Protein AF-A0A1K2HJ77-F1 (afdb_monomer_lite)

Structure (mmCIF, N/CA/C/O backbone):
data_AF-A0A1K2HJ77-F1
#
_entry.id   AF-A0A1K2HJ77-F1
#
loop_
_atom_site.group_PDB
_atom_site.id
_atom_site.type_symbol
_atom_site.label_atom_id
_atom_site.label_alt_id
_atom_site.label_comp_id
_atom_site.label_asym_id
_atom_site.label_entity_id
_atom_site.label_seq_id
_atom_site.pdbx_PDB_ins_code
_atom_site.Cartn_x
_atom_site.Cartn_y
_atom_site.Cartn_z
_atom_site.occupancy
_atom_site.B_iso_or_equiv
_atom_site.auth_seq_id
_atom_site.auth_comp_id
_atom_site.auth_asym_id
_atom_site.auth_atom_id
_atom_site.pdbx_PDB_model_num
ATOM 1 N N . MET A 1 1 ? -20.704 20.244 -18.007 1.00 34.12 1 MET A N 1
ATOM 2 C CA . MET A 1 1 ? -19.837 21.193 -17.272 1.00 34.12 1 MET A CA 1
ATOM 3 C C . MET A 1 1 ? -18.926 20.412 -16.344 1.00 34.12 1 MET A C 1
ATOM 5 O O . MET A 1 1 ? -19.419 19.639 -15.534 1.00 34.12 1 MET A O 1
ATOM 9 N N . THR A 1 2 ? -17.616 20.573 -16.495 1.00 34.28 2 THR A N 1
ATOM 10 C CA . THR A 1 2 ? -16.581 19.923 -15.682 1.00 34.28 2 THR A CA 1
ATOM 11 C C . THR A 1 2 ? -16.457 20.594 -14.311 1.00 34.28 2 THR A C 1
ATOM 13 O O . THR A 1 2 ? -16.221 21.797 -14.233 1.00 34.28 2 THR A O 1
ATOM 16 N N . LYS A 1 3 ? -16.567 19.828 -13.218 1.00 30.25 3 LYS A N 1
ATOM 17 C CA . LYS A 1 3 ? -16.119 20.276 -11.888 1.00 30.25 3 LYS A CA 1
ATOM 18 C C . LYS A 1 3 ? -14.754 19.664 -11.590 1.00 30.25 3 LYS A C 1
ATOM 20 O O . LYS A 1 3 ? -14.591 18.449 -11.641 1.00 30.25 3 LYS A O 1
ATOM 25 N N . LYS A 1 4 ? -13.775 20.529 -11.316 1.00 31.34 4 LYS A N 1
ATOM 26 C CA . LYS A 1 4 ? -12.416 20.150 -10.913 1.00 31.34 4 LYS A CA 1
ATOM 27 C C . LYS A 1 4 ? -12.478 19.439 -9.559 1.00 31.34 4 LYS A C 1
ATOM 29 O O . LYS A 1 4 ? -13.026 20.001 -8.614 1.00 31.34 4 LYS A O 1
ATOM 34 N N . PHE A 1 5 ? -11.895 18.248 -9.462 1.00 28.58 5 PHE A N 1
ATOM 35 C CA . PHE A 1 5 ? -11.602 17.620 -8.175 1.00 28.58 5 PHE A CA 1
ATOM 36 C C . PHE A 1 5 ? -10.236 18.104 -7.693 1.00 28.58 5 PHE A C 1
ATOM 38 O O . PHE A 1 5 ? -9.238 17.968 -8.395 1.00 28.58 5 PHE A O 1
ATOM 45 N N . GLN A 1 6 ? -10.212 18.685 -6.499 1.00 33.53 6 GLN A N 1
ATOM 46 C CA . GLN A 1 6 ? -9.013 19.196 -5.852 1.00 33.53 6 GLN A CA 1
ATOM 47 C C . GLN A 1 6 ? -9.116 18.793 -4.381 1.00 33.53 6 GLN A C 1
ATOM 49 O O . GLN A 1 6 ? -9.810 19.448 -3.610 1.00 33.53 6 GLN A O 1
ATOM 54 N N . TYR A 1 7 ? -8.488 17.672 -4.020 1.00 31.83 7 TYR A N 1
ATOM 55 C CA . TYR A 1 7 ? -8.449 17.181 -2.643 1.00 31.83 7 TYR A CA 1
ATOM 56 C C . TYR A 1 7 ? -7.024 17.219 -2.106 1.00 31.83 7 TYR A C 1
ATOM 58 O O . TYR A 1 7 ? -6.063 16.880 -2.796 1.00 31.83 7 TYR A O 1
ATOM 66 N N . LEU A 1 8 ? -6.920 17.732 -0.884 1.00 31.42 8 LEU A N 1
ATOM 67 C CA . LEU A 1 8 ? -5.688 18.192 -0.268 1.00 31.42 8 LEU A CA 1
ATOM 68 C C . LEU A 1 8 ? -5.057 17.066 0.558 1.00 31.42 8 LEU A C 1
ATOM 70 O O . LEU A 1 8 ? -5.737 16.415 1.351 1.00 31.42 8 LEU A O 1
ATOM 74 N N . LEU A 1 9 ? -3.753 16.865 0.390 1.00 30.42 9 LEU A N 1
ATOM 75 C CA . LEU A 1 9 ? -2.965 15.934 1.191 1.00 30.42 9 LEU A CA 1
ATOM 76 C C . LEU A 1 9 ? -2.760 16.538 2.593 1.00 30.42 9 LEU A C 1
ATOM 78 O O . LEU A 1 9 ? -2.134 17.590 2.707 1.00 30.42 9 LEU A O 1
ATOM 82 N N . PHE A 1 10 ? -3.258 15.896 3.654 1.00 31.27 10 PHE A N 1
ATOM 83 C CA . PHE A 1 10 ? -2.965 16.307 5.033 1.00 31.27 10 PHE A CA 1
ATOM 84 C C . PHE A 1 10 ? -1.898 15.403 5.650 1.00 31.27 10 PHE A C 1
ATOM 86 O O . PHE A 1 10 ? -2.170 14.272 6.043 1.00 31.27 10 PHE A O 1
ATOM 93 N N . ALA A 1 11 ? -0.678 15.930 5.756 1.00 29.75 11 ALA A N 1
ATOM 94 C CA . ALA A 1 11 ? 0.359 15.368 6.609 1.00 29.75 11 ALA A CA 1
ATOM 95 C C . ALA A 1 11 ? 0.205 15.933 8.030 1.00 29.75 11 ALA A C 1
ATOM 97 O O . ALA A 1 11 ? 0.176 17.150 8.218 1.00 29.75 11 ALA A O 1
ATOM 98 N N . VAL A 1 12 ? 0.135 15.056 9.033 1.00 28.86 12 VAL A N 1
ATOM 99 C CA . VAL A 1 12 ? 0.226 15.450 10.444 1.00 28.86 12 VAL A CA 1
ATOM 100 C C . VAL A 1 12 ? 1.697 15.716 10.758 1.00 28.86 12 VAL A C 1
ATOM 102 O O . VAL A 1 12 ? 2.476 14.779 10.925 1.00 28.86 12 VAL A O 1
ATOM 105 N N . LEU A 1 13 ? 2.092 16.990 10.804 1.00 28.75 13 LEU A N 1
ATOM 106 C CA . LEU A 1 13 ? 3.458 17.389 11.143 1.00 28.75 13 LEU A CA 1
ATOM 107 C C . LEU A 1 13 ? 3.544 17.784 12.624 1.00 28.75 13 LEU A C 1
ATOM 109 O O . LEU A 1 13 ? 2.881 18.721 13.069 1.00 28.75 13 LEU A O 1
ATOM 113 N N . LEU A 1 14 ? 4.373 17.064 13.383 1.00 31.03 14 LEU A N 1
ATOM 114 C CA . LEU A 1 14 ? 4.694 17.390 14.773 1.00 31.03 14 LEU A CA 1
ATOM 115 C C . LEU A 1 14 ? 5.526 18.676 14.852 1.00 31.03 14 LEU A C 1
ATOM 117 O O . LEU A 1 14 ? 6.470 18.873 14.088 1.00 31.03 14 LEU A O 1
ATOM 121 N N . ALA A 1 15 ? 5.176 19.545 15.798 1.00 29.53 15 ALA A N 1
ATOM 122 C CA . ALA A 1 15 ? 5.823 20.836 15.977 1.00 29.53 15 ALA A CA 1
ATOM 123 C C . ALA A 1 15 ? 7.141 20.723 16.759 1.00 29.53 15 ALA A C 1
ATOM 125 O O . ALA A 1 15 ? 7.149 20.248 17.894 1.00 29.53 15 ALA A O 1
ATOM 126 N N . LEU A 1 16 ? 8.221 21.275 16.201 1.00 31.36 16 LEU A N 1
ATOM 127 C CA . LEU A 1 16 ? 9.385 21.746 16.953 1.00 31.36 16 LEU A CA 1
ATOM 128 C C . LEU A 1 16 ? 9.837 23.093 16.378 1.00 31.36 16 LEU A C 1
ATOM 130 O O . LEU A 1 16 ? 10.184 23.199 15.205 1.00 31.36 16 LEU A O 1
ATOM 134 N N . CYS A 1 17 ? 9.818 24.122 17.222 1.00 27.80 17 CYS A N 1
ATOM 135 C CA . CYS A 1 17 ? 10.422 25.428 16.954 1.00 27.80 17 CYS A CA 1
ATOM 136 C C . CYS A 1 17 ? 11.881 25.394 17.459 1.00 27.80 17 CYS A C 1
ATOM 138 O O . CYS A 1 17 ? 12.154 24.672 18.423 1.00 27.80 17 CYS A O 1
ATOM 140 N N . PRO A 1 18 ? 12.813 26.175 16.879 1.00 37.62 18 PRO A N 1
ATOM 141 C CA . PRO A 1 18 ? 12.978 27.511 17.451 1.00 37.62 18 PRO A CA 1
ATOM 142 C C . PRO A 1 18 ? 13.308 28.654 16.470 1.00 37.62 18 PRO A C 1
ATOM 144 O O . PRO A 1 18 ? 14.010 28.505 15.476 1.00 37.62 18 PRO A O 1
ATOM 147 N N . VAL A 1 19 ? 12.832 29.831 16.879 1.00 28.73 19 VAL A N 1
ATOM 148 C CA . VAL A 1 19 ? 13.319 31.204 16.643 1.00 28.73 19 VAL A CA 1
ATOM 149 C C . VAL A 1 19 ? 14.710 31.354 15.997 1.00 28.73 19 VAL A C 1
ATOM 151 O O . VAL A 1 19 ? 15.708 31.042 16.641 1.00 28.73 19 VAL A O 1
ATOM 154 N N . ILE A 1 20 ? 14.777 32.044 14.846 1.00 31.25 20 ILE A N 1
ATOM 155 C CA . ILE A 1 20 ? 15.841 33.019 14.515 1.00 31.25 20 ILE A CA 1
ATOM 156 C C . ILE A 1 20 ? 15.207 34.257 13.848 1.00 31.25 20 ILE A C 1
ATOM 158 O O . ILE A 1 20 ? 14.261 34.149 13.072 1.00 31.25 20 ILE A O 1
ATOM 162 N N . VAL A 1 21 ? 15.732 35.435 14.191 1.00 30.75 21 VAL A N 1
ATOM 163 C CA . VAL A 1 21 ? 15.334 36.771 13.710 1.00 30.75 21 VAL A CA 1
ATOM 164 C C . VAL A 1 21 ? 15.909 37.065 12.320 1.00 30.75 21 VAL A C 1
ATOM 166 O O . VAL A 1 21 ? 17.105 36.870 12.114 1.00 30.75 21 VAL A O 1
ATOM 169 N N . GLN A 1 22 ? 15.116 37.658 11.421 1.00 29.92 22 GLN A N 1
ATOM 170 C CA . GLN A 1 22 ? 15.621 38.484 10.315 1.00 29.92 22 GLN A CA 1
ATOM 171 C C . GLN A 1 22 ? 14.740 39.722 10.122 1.00 29.92 22 GLN A C 1
ATOM 173 O O . GLN A 1 22 ? 13.521 39.651 10.276 1.00 29.92 22 GLN A O 1
ATOM 178 N N . GLY A 1 23 ? 15.379 40.854 9.828 1.00 30.45 23 GLY A N 1
ATOM 179 C CA . GLY A 1 23 ? 14.716 42.126 9.561 1.00 30.45 23 GLY A CA 1
ATOM 180 C C . GLY A 1 23 ? 14.647 42.472 8.072 1.00 30.45 23 GLY A C 1
ATOM 181 O O . GLY A 1 23 ? 15.279 41.837 7.232 1.00 30.45 23 GLY A O 1
ATOM 182 N N . GLU A 1 24 ? 13.862 43.514 7.812 1.00 30.11 24 GLU A N 1
ATOM 183 C CA . GLU A 1 24 ? 13.999 44.552 6.774 1.00 30.11 24 GLU A CA 1
ATOM 184 C C . GLU A 1 24 ? 15.408 44.679 6.126 1.00 30.11 24 GLU A C 1
ATOM 186 O O . GLU A 1 24 ? 16.414 44.465 6.795 1.00 30.11 24 GLU A O 1
ATOM 191 N N . THR A 1 25 ? 15.593 45.084 4.857 1.00 28.88 25 THR A N 1
ATOM 192 C CA . THR A 1 25 ? 14.753 45.925 3.967 1.00 28.88 25 THR A CA 1
ATOM 193 C C . THR A 1 25 ? 15.230 45.860 2.490 1.00 28.88 25 THR A C 1
ATOM 195 O O . THR A 1 25 ? 16.370 45.482 2.240 1.00 28.88 25 THR A O 1
ATOM 198 N N . THR A 1 26 ? 14.433 46.406 1.543 1.00 27.03 26 THR A N 1
ATOM 199 C CA . THR A 1 26 ? 14.840 46.949 0.199 1.00 27.03 26 THR A CA 1
ATOM 200 C C . THR A 1 26 ? 15.385 45.960 -0.870 1.00 27.03 26 THR A C 1
ATOM 202 O O . THR A 1 26 ? 15.927 44.922 -0.528 1.00 27.03 26 THR A O 1
ATOM 205 N N . THR A 1 27 ? 15.261 46.146 -2.201 1.00 30.03 27 THR A N 1
ATOM 206 C CA . THR A 1 27 ? 14.804 47.278 -3.059 1.00 30.03 27 THR A CA 1
ATOM 207 C C . THR A 1 27 ? 14.281 46.771 -4.429 1.00 30.03 27 THR A C 1
ATOM 209 O O . THR A 1 27 ? 14.744 45.745 -4.918 1.00 30.03 27 THR A O 1
ATOM 212 N N . SER A 1 28 ? 13.381 47.520 -5.084 1.00 30.28 28 SER A N 1
ATOM 213 C CA . SER A 1 28 ? 13.084 47.472 -6.548 1.00 30.28 28 SER A CA 1
ATOM 214 C C . SER A 1 28 ? 13.954 48.531 -7.294 1.00 30.28 28 SER A C 1
ATOM 216 O O . SER A 1 28 ? 14.819 49.086 -6.611 1.00 30.28 28 SER A O 1
ATOM 218 N N . PRO A 1 29 ? 13.771 48.924 -8.591 1.00 50.94 29 PRO A N 1
ATOM 219 C CA . PRO A 1 29 ? 12.847 48.481 -9.665 1.00 50.94 29 PRO A CA 1
ATOM 220 C C . PRO A 1 29 ? 13.477 48.372 -11.090 1.00 50.94 29 PRO A C 1
ATOM 222 O O . PRO A 1 29 ? 14.673 48.592 -11.252 1.00 50.94 29 PRO A O 1
ATOM 225 N N . SER A 1 30 ? 12.664 48.057 -12.119 1.00 30.98 30 SER A N 1
ATOM 226 C CA . SER A 1 30 ? 12.533 48.733 -13.454 1.00 30.98 30 SER A CA 1
ATOM 227 C C . SER A 1 30 ? 11.888 47.780 -14.498 1.00 30.98 30 SER A C 1
ATOM 229 O O . SER A 1 30 ? 12.302 46.633 -14.623 1.00 30.98 30 SER A O 1
ATOM 231 N N . GLU A 1 31 ? 10.658 48.077 -14.950 1.00 34.75 31 GLU A N 1
ATOM 232 C CA . GLU A 1 31 ? 10.269 48.693 -16.254 1.00 34.75 31 GLU A CA 1
ATOM 233 C C . GLU A 1 31 ? 10.307 47.705 -17.447 1.00 34.75 31 GLU A C 1
ATOM 235 O O . GLU A 1 31 ? 11.344 47.161 -17.800 1.00 34.75 31 GLU A O 1
ATOM 240 N N . GLU A 1 32 ? 9.154 47.220 -17.928 1.00 30.69 32 GLU A N 1
ATOM 241 C 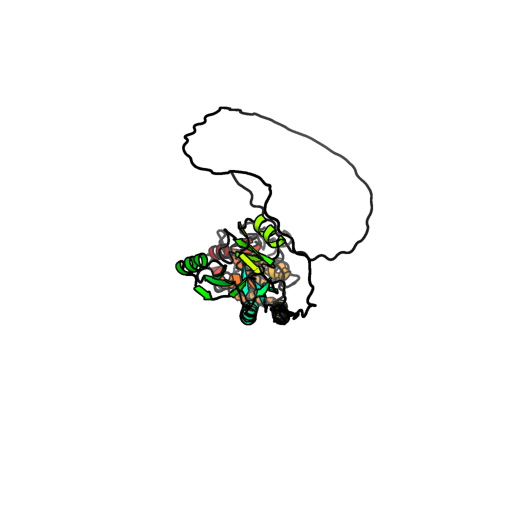CA . GLU A 1 32 ? 8.216 47.843 -18.898 1.00 30.69 32 GLU A CA 1
ATOM 242 C C . GLU A 1 32 ? 8.656 47.768 -20.375 1.00 30.69 32 GLU A C 1
ATOM 244 O O . GLU A 1 32 ? 9.557 48.485 -20.784 1.00 30.69 32 GLU A O 1
ATOM 249 N N . VAL A 1 33 ? 7.908 47.005 -21.196 1.00 31.78 33 VAL A N 1
ATOM 250 C CA . VAL A 1 33 ? 7.322 47.486 -22.471 1.00 31.78 33 VAL A CA 1
ATOM 251 C C . VAL A 1 33 ? 5.992 46.749 -22.709 1.00 31.78 33 VAL A C 1
ATOM 253 O O . VAL A 1 33 ? 5.868 45.558 -22.421 1.00 31.78 33 VAL A O 1
ATOM 256 N N . SER A 1 34 ? 4.995 47.452 -23.243 1.00 29.83 34 SER A N 1
ATOM 257 C CA . SER A 1 34 ? 3.658 46.940 -23.566 1.00 29.83 34 SER A CA 1
ATOM 258 C C . SER A 1 34 ? 3.459 46.674 -25.066 1.00 29.83 34 SER A C 1
ATOM 260 O O . SER A 1 34 ? 4.160 47.218 -25.916 1.00 29.83 34 SER A O 1
ATOM 262 N N . SER A 1 35 ? 2.447 45.880 -25.420 1.00 30.39 35 SER A N 1
ATOM 263 C CA . SER A 1 35 ? 1.503 46.226 -26.500 1.00 30.39 35 SER A CA 1
ATOM 264 C C . SER A 1 35 ? 0.304 45.273 -26.503 1.00 30.39 35 SER A C 1
ATOM 266 O O . SER A 1 35 ? 0.358 44.160 -25.984 1.00 30.39 35 SER A O 1
ATOM 268 N N . SER A 1 36 ? -0.821 45.769 -27.009 1.00 30.27 36 SER A N 1
ATOM 269 C CA . SER A 1 36 ? -2.154 45.201 -26.829 1.00 30.27 36 SER A CA 1
ATOM 270 C C . SER A 1 36 ? -2.753 44.684 -28.137 1.00 30.27 36 SER A C 1
ATOM 272 O O . SER A 1 36 ? -2.378 45.101 -29.229 1.00 30.27 36 SER A O 1
ATOM 274 N N . SER A 1 37 ? -3.785 43.850 -28.027 1.00 31.75 37 SER A N 1
ATOM 275 C CA . SER A 1 37 ? -4.984 44.011 -28.858 1.00 31.75 37 SER A CA 1
ATOM 276 C C . SER A 1 37 ? -6.199 43.417 -28.144 1.00 31.75 37 SER A C 1
ATOM 278 O O . SER A 1 37 ? -6.079 42.516 -27.316 1.00 31.75 37 SER A O 1
ATOM 280 N N . SER A 1 38 ? -7.361 44.008 -28.405 1.00 29.50 38 SER A N 1
ATOM 281 C CA . SER A 1 38 ? -8.634 43.750 -27.734 1.00 29.50 38 SER A CA 1
ATOM 282 C C . SER A 1 38 ? -9.708 43.502 -28.784 1.00 29.50 38 SER A C 1
ATOM 284 O O . SER A 1 38 ? -9.699 44.170 -29.819 1.00 29.50 38 SER A O 1
ATOM 286 N N . SER A 1 39 ? -10.677 42.645 -28.464 1.00 29.86 39 SER A N 1
ATOM 287 C CA . SER A 1 39 ? -12.052 42.846 -28.922 1.00 29.86 39 SER A CA 1
ATOM 288 C C . SER A 1 39 ? -13.065 42.170 -27.990 1.00 29.86 39 SER A C 1
ATOM 290 O O . SER A 1 39 ? -13.071 40.955 -27.802 1.00 29.86 39 SER A O 1
ATOM 292 N N . THR A 1 40 ? -13.946 42.999 -27.426 1.00 27.17 40 THR A N 1
ATOM 293 C CA . THR A 1 40 ? -15.317 42.678 -26.977 1.00 27.17 40 THR A CA 1
ATOM 294 C C . THR A 1 40 ? -16.107 42.050 -28.153 1.00 27.17 40 THR A C 1
ATOM 296 O O . THR A 1 40 ? -15.681 42.176 -29.296 1.00 27.17 40 THR A O 1
ATOM 299 N N . GLU A 1 41 ? -17.220 41.320 -28.035 1.00 30.38 41 GLU A N 1
ATOM 300 C CA . GLU A 1 41 ? -18.542 41.593 -27.425 1.00 30.38 41 GLU A CA 1
ATOM 301 C C . GLU A 1 41 ? -19.426 40.312 -27.664 1.00 30.38 41 GLU A C 1
ATOM 303 O O . GLU A 1 41 ? -18.897 39.332 -28.186 1.00 30.38 41 GLU A O 1
ATOM 308 N N . THR A 1 42 ? -20.715 40.122 -27.329 1.00 25.19 42 THR A N 1
ATOM 309 C CA . THR A 1 42 ? -21.815 40.941 -26.763 1.00 25.19 42 THR A CA 1
ATOM 310 C C . THR A 1 42 ? -22.634 40.109 -25.749 1.00 25.19 42 THR A C 1
ATOM 312 O O . THR A 1 42 ? -22.512 38.888 -25.661 1.00 25.19 42 THR A O 1
ATOM 315 N N . THR A 1 43 ? -23.492 40.769 -24.972 1.00 26.80 43 THR A N 1
ATOM 316 C CA . THR A 1 43 ? -24.528 40.197 -24.094 1.00 26.80 43 THR A CA 1
ATOM 317 C C . THR A 1 43 ? -25.758 39.654 -24.842 1.00 26.80 43 THR A C 1
ATOM 319 O O . THR A 1 43 ? -26.119 40.150 -25.904 1.00 26.80 43 THR A O 1
ATOM 322 N N . LEU A 1 44 ? -26.501 38.734 -24.208 1.00 26.67 44 LEU A N 1
ATOM 323 C CA . LEU A 1 44 ? -27.956 38.614 -24.390 1.00 26.67 44 LEU A CA 1
ATOM 324 C C . LEU A 1 44 ? -28.654 38.400 -23.038 1.00 26.67 44 LEU A C 1
ATOM 326 O O . LEU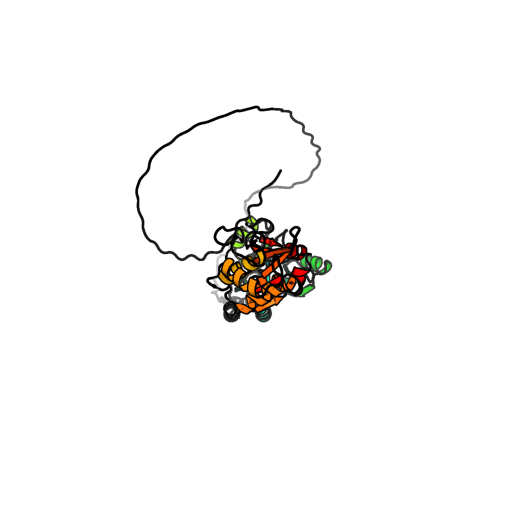 A 1 44 ? -28.224 37.596 -22.213 1.00 26.67 44 LEU A O 1
ATOM 330 N N . VAL A 1 45 ? -29.737 39.149 -22.835 1.00 28.95 45 VAL A N 1
ATOM 331 C CA . VAL A 1 45 ? -30.634 39.117 -21.670 1.00 28.95 45 VAL A CA 1
ATOM 332 C C . VAL A 1 45 ? -31.926 38.412 -22.076 1.00 28.95 45 VAL A C 1
ATOM 334 O O . VAL A 1 45 ? -32.398 38.646 -23.183 1.00 28.95 45 VAL A O 1
ATOM 337 N N . SER A 1 46 ? -32.537 37.647 -21.165 1.00 27.75 46 SER A N 1
ATOM 338 C CA . SER A 1 46 ? -33.980 37.361 -21.190 1.00 27.75 46 SER A CA 1
ATOM 339 C C . SER A 1 46 ? -34.518 37.138 -19.775 1.00 27.75 46 SER A C 1
ATOM 341 O O . SER A 1 46 ? -33.865 36.510 -18.942 1.00 27.75 46 SER A O 1
ATOM 343 N N . SER A 1 47 ? -35.714 37.660 -19.517 1.00 29.44 47 SER A N 1
ATOM 344 C CA . SER A 1 47 ? -36.415 37.677 -18.229 1.00 29.44 47 SER A CA 1
ATOM 345 C C . SER A 1 47 ? -37.863 37.197 -18.389 1.00 29.44 47 SER A C 1
ATOM 347 O O . SER A 1 47 ? -38.486 37.511 -19.396 1.00 29.44 47 SER A O 1
ATOM 349 N N . SER A 1 48 ? -38.391 36.476 -17.388 1.00 27.48 48 SER A N 1
ATOM 350 C CA . SER A 1 48 ? -39.829 36.195 -17.120 1.00 27.48 48 SER A CA 1
ATOM 351 C C . SER A 1 48 ? -39.901 35.077 -16.057 1.00 27.48 48 SER A C 1
ATOM 353 O O . SER A 1 48 ? -39.397 33.987 -16.298 1.00 27.48 48 SER A O 1
ATOM 355 N N . SER A 1 49 ? -40.232 35.340 -14.789 1.00 27.72 49 SER A N 1
ATOM 356 C CA . SER A 1 49 ? -41.570 35.564 -14.199 1.00 27.72 49 SER A CA 1
ATOM 357 C C . SER A 1 49 ? -42.324 34.283 -13.784 1.00 27.72 49 SER A C 1
ATOM 359 O O . SER A 1 49 ? -42.809 33.549 -14.633 1.00 27.72 49 SER A O 1
ATOM 361 N N . SER A 1 50 ? -42.505 34.135 -12.463 1.00 26.00 50 SER A N 1
ATOM 362 C CA . SER A 1 50 ? -43.785 33.851 -11.778 1.00 26.00 50 SER A CA 1
ATOM 363 C C . SER A 1 50 ? -44.656 32.653 -12.200 1.00 26.00 50 SER A C 1
ATOM 365 O O . SER A 1 50 ? -45.334 32.739 -13.217 1.00 26.00 50 SER A O 1
ATOM 367 N N . SER A 1 51 ? -44.876 31.713 -11.266 1.00 27.97 51 SER A N 1
ATOM 368 C CA . SER A 1 51 ? -46.197 31.568 -10.602 1.00 27.97 51 SER A CA 1
ATOM 369 C C . SER A 1 51 ? -46.195 30.557 -9.443 1.00 27.97 51 SER A C 1
ATOM 371 O O . SER A 1 51 ? -45.539 29.521 -9.502 1.00 27.97 51 SER A O 1
ATOM 373 N N . THR A 1 52 ? -46.968 30.871 -8.404 1.00 29.78 52 THR A N 1
ATOM 374 C CA . THR A 1 52 ? -47.341 30.038 -7.244 1.00 29.78 52 THR A CA 1
ATOM 375 C C . THR A 1 52 ? -48.655 29.289 -7.477 1.00 29.78 52 THR A C 1
ATOM 377 O O . THR A 1 52 ? -49.552 29.923 -8.012 1.00 29.78 52 THR A O 1
ATOM 380 N N . GLU A 1 53 ? -48.790 28.063 -6.956 1.00 30.11 53 GLU A N 1
ATOM 381 C CA . GLU A 1 53 ? -49.951 27.462 -6.236 1.00 30.11 53 GLU A CA 1
ATOM 382 C C . GLU A 1 53 ? -49.325 26.293 -5.432 1.00 30.11 53 GLU A C 1
ATOM 384 O O . GLU A 1 53 ? -48.512 25.554 -5.985 1.00 30.11 53 GLU A O 1
ATOM 389 N N . ASP A 1 54 ? -49.373 26.161 -4.103 1.00 25.72 54 ASP A N 1
ATOM 390 C CA . ASP A 1 54 ? -50.469 26.146 -3.116 1.00 25.72 54 ASP A CA 1
ATOM 391 C C . ASP A 1 54 ? -51.558 25.093 -3.370 1.00 25.72 54 ASP A C 1
ATOM 393 O O . ASP A 1 54 ? -52.424 25.274 -4.216 1.00 25.72 54 ASP A O 1
ATOM 397 N N . LEU A 1 55 ? -51.539 24.032 -2.555 1.00 28.00 55 LEU A N 1
ATOM 398 C CA . LEU A 1 55 ? -52.759 23.476 -1.973 1.00 28.00 55 LEU A CA 1
ATOM 399 C C . LEU A 1 55 ? -52.467 22.904 -0.572 1.00 28.00 55 LEU A C 1
ATOM 401 O O . LEU A 1 55 ? -51.896 21.826 -0.401 1.00 28.00 55 LEU A O 1
ATOM 405 N N . THR A 1 56 ? -52.913 23.660 0.431 1.00 26.70 56 THR A N 1
ATOM 406 C CA . THR A 1 56 ? -53.412 23.210 1.753 1.00 26.70 56 THR A CA 1
ATOM 407 C C . THR A 1 56 ? -54.270 21.913 1.681 1.00 26.70 56 THR A C 1
ATOM 409 O O . THR A 1 56 ? -54.709 21.522 0.606 1.00 26.70 56 THR A O 1
ATOM 412 N N . SER A 1 57 ? -54.624 21.152 2.729 1.00 28.53 57 SER A N 1
ATOM 413 C CA . SER A 1 57 ? -54.712 21.281 4.205 1.00 28.53 57 SER A CA 1
ATOM 414 C C . SER A 1 57 ? -54.772 19.845 4.808 1.00 28.53 57 SER A C 1
ATOM 416 O O . SER A 1 57 ? -54.840 18.886 4.046 1.00 28.53 57 SER A O 1
ATOM 418 N N . GLY A 1 58 ? -54.763 19.552 6.118 1.00 24.91 58 GLY A N 1
ATOM 419 C CA . GLY A 1 58 ? -54.714 20.338 7.363 1.00 24.91 58 GLY A CA 1
ATOM 420 C C . GLY A 1 58 ? -54.067 19.493 8.493 1.00 24.91 58 GLY A C 1
ATOM 421 O O . GLY A 1 58 ? -53.796 18.315 8.291 1.00 24.91 58 GLY A O 1
ATOM 422 N N . SER A 1 59 ? -53.624 20.066 9.623 1.00 29.22 59 SER A N 1
ATOM 423 C CA . SER A 1 59 ? -54.454 20.528 10.765 1.00 29.22 59 SER A CA 1
ATOM 424 C C . SER A 1 59 ? -55.116 19.344 11.501 1.00 29.22 59 SER A C 1
ATOM 426 O O . SER A 1 59 ? -55.731 18.516 10.843 1.00 29.22 59 SER A O 1
ATOM 428 N N . SER A 1 60 ? -55.069 19.162 12.825 1.00 27.98 60 SER A N 1
ATOM 429 C CA . SER A 1 60 ? -54.542 19.914 13.991 1.00 27.98 60 SER A CA 1
ATOM 430 C C . SER A 1 60 ? -54.404 18.886 15.162 1.00 27.98 60 SER A C 1
ATOM 432 O O . SER A 1 60 ? -54.749 17.725 14.980 1.00 27.98 60 SER A O 1
ATOM 434 N N . SER A 1 61 ? -53.847 19.128 16.356 1.00 27.45 61 SER A N 1
ATOM 435 C CA . SER A 1 61 ? -54.064 20.248 17.277 1.00 27.45 61 SER A CA 1
ATOM 436 C C . SER A 1 61 ? -52.950 20.378 18.314 1.00 27.45 61 SER A C 1
ATOM 438 O O . SER A 1 61 ? -52.430 19.394 18.835 1.00 27.45 61 SER A O 1
ATOM 440 N N . SER A 1 62 ? -52.656 21.631 18.644 1.00 28.66 62 SER A N 1
ATOM 441 C CA . SER A 1 62 ? -51.904 22.079 19.810 1.00 28.66 62 SER A CA 1
ATOM 442 C C . SER A 1 62 ? -52.706 21.931 21.110 1.00 28.66 62 SER A C 1
ATOM 444 O O . SER A 1 62 ? -53.927 21.774 21.071 1.00 28.66 62 SER A O 1
ATOM 446 N N . SER A 1 63 ? -52.000 22.055 22.241 1.00 28.39 63 SER A N 1
ATOM 447 C CA . SER A 1 63 ? -52.508 22.585 23.515 1.00 28.39 63 SER A CA 1
ATOM 448 C C . SER A 1 63 ? -51.332 23.128 24.334 1.00 28.39 63 SER A C 1
ATOM 450 O O . SER A 1 63 ? -50.475 22.369 24.774 1.00 28.39 63 SER A O 1
ATOM 452 N N . GLU A 1 64 ? -51.309 24.441 24.544 1.00 28.19 64 GLU A N 1
ATOM 453 C CA . GLU A 1 64 ? -50.426 25.151 25.476 1.00 28.19 64 GLU A CA 1
ATOM 454 C C . GLU A 1 64 ? -51.327 25.922 26.448 1.00 28.19 64 GLU A C 1
ATOM 456 O O . GLU A 1 64 ? -52.311 26.528 26.020 1.00 28.19 64 GLU A O 1
ATOM 461 N N . THR A 1 65 ? -51.054 25.889 27.756 1.00 23.88 65 THR A N 1
ATOM 462 C CA . THR A 1 65 ? -51.773 26.722 28.738 1.00 23.88 65 THR A CA 1
ATOM 463 C C . THR A 1 65 ? -50.902 27.006 29.963 1.00 23.88 65 THR A C 1
ATOM 465 O O . THR A 1 65 ? -50.529 26.105 30.711 1.00 23.88 65 THR A O 1
ATOM 468 N N . THR A 1 66 ? -50.604 28.288 30.155 1.00 23.16 66 THR A N 1
ATOM 469 C CA . THR A 1 66 ? -49.982 28.914 31.337 1.00 23.16 66 THR A CA 1
ATOM 470 C C . THR A 1 66 ? -50.960 28.981 32.521 1.00 23.16 66 THR A C 1
ATOM 472 O O . THR A 1 66 ? -52.158 28.989 32.267 1.00 23.16 66 THR A O 1
ATOM 475 N N . LEU A 1 67 ? -50.464 29.100 33.772 1.00 26.56 67 LEU A N 1
ATOM 476 C CA . LEU A 1 67 ? -51.012 29.869 34.933 1.00 26.56 67 LEU A CA 1
ATOM 477 C C . LEU A 1 67 ? -50.273 29.430 36.234 1.00 26.56 67 LEU A C 1
ATOM 479 O O . LEU A 1 67 ? -50.315 28.260 36.590 1.00 26.56 67 LEU A O 1
ATOM 483 N N . THR A 1 68 ? -49.367 30.245 36.801 1.00 24.55 68 THR A N 1
ATOM 484 C CA . THR A 1 68 ? -49.515 31.193 37.952 1.00 24.55 68 THR A CA 1
ATOM 485 C C . THR A 1 68 ? -49.380 30.614 39.373 1.00 24.55 68 THR A C 1
ATOM 487 O O . THR A 1 68 ? -49.626 29.441 39.620 1.00 24.55 68 THR A O 1
ATOM 490 N N . SER A 1 69 ? -48.963 31.479 40.308 1.00 28.58 69 SER A N 1
ATOM 491 C CA . SER A 1 69 ? -48.496 31.163 41.672 1.00 28.58 69 SER A CA 1
ATOM 492 C C . SER A 1 69 ? -49.369 31.801 42.773 1.00 28.58 69 SER A C 1
ATOM 494 O O . SER A 1 69 ? -50.058 32.774 42.481 1.00 28.58 69 SER A O 1
ATOM 496 N N . GLN A 1 70 ? -49.182 31.351 44.034 1.00 25.75 70 GLN A N 1
ATOM 497 C CA . GLN A 1 70 ? -49.595 31.988 45.319 1.00 25.75 70 GLN A CA 1
ATOM 498 C C . GLN A 1 70 ? -51.114 31.963 45.667 1.00 25.75 70 GLN A C 1
ATOM 500 O O . GLN A 1 70 ? -51.936 32.225 44.805 1.00 25.75 70 GLN A O 1
ATOM 505 N N . ASP A 1 71 ? -51.614 31.705 46.892 1.00 27.45 71 ASP A N 1
ATOM 506 C CA . ASP A 1 71 ? -51.051 31.565 48.253 1.00 27.45 71 ASP A CA 1
ATOM 507 C C . ASP A 1 71 ? -52.161 31.187 49.304 1.00 27.45 71 ASP A C 1
ATOM 509 O O . ASP A 1 71 ? -53.350 31.311 49.024 1.00 27.45 71 ASP A O 1
ATOM 513 N N . SER A 1 72 ? -51.740 30.817 50.529 1.00 28.91 72 SER A N 1
ATOM 514 C CA . SER A 1 72 ? -52.367 31.049 51.860 1.00 28.91 72 SER A CA 1
ATOM 515 C C . SER A 1 72 ? -53.513 30.208 52.496 1.00 28.91 72 SER A C 1
ATOM 517 O O . SER A 1 72 ? -54.695 30.389 52.221 1.00 28.91 72 SER A O 1
ATOM 519 N N . THR A 1 73 ? -53.137 29.562 53.624 1.00 27.36 73 THR A N 1
ATOM 520 C CA . THR A 1 73 ? -53.879 29.386 54.917 1.00 27.36 73 THR A CA 1
ATOM 521 C C . THR A 1 73 ? -55.086 28.416 54.981 1.00 27.36 73 THR A C 1
ATOM 523 O O . THR A 1 73 ? -55.694 28.105 53.971 1.00 27.36 73 THR A O 1
ATOM 526 N N . SER A 1 74 ? -55.491 27.833 56.127 1.00 26.86 74 SER A N 1
ATOM 527 C CA . SER A 1 74 ? -55.208 28.083 57.561 1.00 26.86 74 SER A CA 1
ATOM 528 C C . SER A 1 74 ? -55.348 26.795 58.403 1.00 26.86 74 SER A C 1
ATOM 530 O O . SER A 1 74 ? -56.274 26.026 58.156 1.00 26.86 74 SER A O 1
ATOM 532 N N . ASN A 1 75 ? -54.529 26.604 59.454 1.00 31.56 75 ASN A N 1
ATOM 533 C CA . ASN A 1 75 ? -55.029 26.523 60.846 1.00 31.56 75 ASN A CA 1
ATOM 534 C C . ASN A 1 75 ? -53.920 26.379 61.904 1.00 31.56 75 ASN A C 1
ATOM 536 O O . ASN A 1 75 ? -52.976 25.608 61.759 1.00 31.56 75 ASN A O 1
ATOM 540 N N . THR A 1 76 ? -54.095 27.122 62.999 1.00 24.56 76 THR A N 1
ATOM 541 C CA . THR A 1 76 ? -53.143 27.297 64.106 1.00 24.56 76 THR A CA 1
ATOM 542 C C . THR A 1 76 ? -53.669 26.649 65.385 1.00 24.56 76 THR A C 1
ATOM 544 O O . THR A 1 76 ? -54.813 26.897 65.761 1.00 24.56 76 THR A O 1
ATOM 547 N N . ALA A 1 77 ? -52.817 25.925 66.118 1.00 30.00 77 ALA A N 1
ATOM 548 C CA . ALA A 1 77 ? -52.982 25.702 67.557 1.00 30.00 77 ALA A CA 1
ATOM 549 C C . ALA A 1 77 ? -51.613 25.523 68.243 1.00 30.00 77 ALA A C 1
ATOM 551 O O . ALA A 1 77 ? -50.756 24.782 67.767 1.00 30.00 77 ALA A O 1
ATOM 552 N N . THR A 1 78 ? -51.411 26.238 69.348 1.00 24.72 78 THR A N 1
ATOM 553 C CA . THR A 1 78 ? -50.114 26.456 70.011 1.00 24.72 78 THR A CA 1
ATOM 554 C C . THR A 1 78 ? -49.819 25.430 71.106 1.00 24.72 78 THR A C 1
ATOM 556 O O . THR A 1 78 ? -50.613 25.320 72.036 1.00 24.72 78 THR A O 1
ATOM 559 N N . ILE A 1 79 ? -48.632 24.805 71.092 1.00 30.69 79 ILE A N 1
ATOM 560 C CA . ILE A 1 79 ? -47.939 24.321 72.305 1.00 30.69 79 ILE A CA 1
ATOM 561 C C . ILE A 1 79 ? -46.423 24.549 72.141 1.00 30.69 79 ILE A C 1
ATOM 563 O O . ILE A 1 79 ? -45.845 24.189 71.118 1.00 30.69 79 ILE A O 1
ATOM 567 N N . THR A 1 80 ? -45.783 25.116 73.165 1.00 29.50 80 THR A N 1
ATOM 568 C CA . THR A 1 80 ? -44.324 25.327 73.290 1.00 29.50 80 THR A CA 1
ATOM 569 C C . THR A 1 80 ? -43.868 24.751 74.649 1.00 29.50 80 THR A C 1
ATOM 571 O O . THR A 1 80 ? -44.710 24.553 75.523 1.00 29.50 80 THR A O 1
ATOM 574 N N . PRO A 1 81 ? -42.571 24.487 74.880 1.00 40.91 81 PRO A N 1
ATOM 575 C CA . PRO A 1 81 ? -41.893 23.256 74.489 1.00 40.91 81 PRO A CA 1
ATOM 576 C C . PRO A 1 81 ? -41.417 22.441 75.708 1.00 40.91 81 PRO A C 1
ATOM 578 O O . PRO A 1 81 ? -41.190 22.988 76.783 1.00 40.91 81 PRO A O 1
ATOM 581 N N . GLU A 1 82 ? -41.101 21.162 75.506 1.00 30.03 82 GLU A N 1
ATOM 582 C CA . GLU A 1 82 ? -40.211 20.431 76.415 1.00 30.03 82 GLU A CA 1
ATOM 583 C C . GLU A 1 82 ? -39.181 19.654 75.583 1.00 30.03 82 GLU A C 1
ATOM 585 O O . GLU A 1 82 ? -39.521 19.097 74.538 1.00 30.03 82 GLU A O 1
ATOM 590 N N . ILE A 1 83 ? -37.906 19.686 75.988 1.00 41.22 83 ILE A N 1
ATOM 591 C CA . ILE A 1 83 ? -36.778 19.152 75.206 1.00 41.22 83 ILE A CA 1
ATOM 592 C C . ILE A 1 83 ? -36.208 17.904 75.896 1.00 41.22 83 ILE A C 1
ATOM 594 O O . ILE A 1 83 ? -35.413 18.033 76.830 1.00 41.22 83 ILE A O 1
ATOM 598 N N . PRO A 1 84 ? -36.508 16.690 75.403 1.00 35.91 84 PRO A N 1
ATOM 599 C CA . PRO A 1 84 ? -35.685 15.518 75.658 1.00 35.91 84 PRO A CA 1
ATOM 600 C C . PRO A 1 84 ? -34.421 15.575 74.796 1.00 35.91 84 PRO A C 1
ATOM 602 O O . PRO A 1 84 ? -34.465 15.593 73.566 1.00 35.91 84 PRO A O 1
ATOM 605 N N . LYS A 1 85 ? -33.274 15.612 75.470 1.00 37.50 85 LYS A N 1
ATOM 606 C CA . LYS A 1 85 ? -31.945 15.710 74.869 1.00 37.50 85 LYS A CA 1
ATOM 607 C C . LYS A 1 85 ? -31.590 14.447 74.072 1.00 37.50 85 LYS A C 1
ATOM 609 O O . LYS A 1 85 ? -31.287 13.413 74.652 1.00 37.50 85 LYS A O 1
ATOM 614 N N . GLU A 1 86 ? -31.635 14.585 72.750 1.00 39.22 86 GLU A N 1
ATOM 615 C CA . GLU A 1 86 ? -30.717 14.005 71.761 1.00 39.22 86 GLU A CA 1
ATOM 616 C C . GLU A 1 86 ? -29.948 12.723 72.157 1.00 39.22 86 GLU A C 1
ATOM 618 O O . GLU A 1 86 ? -28.942 12.772 72.863 1.00 39.22 86 GLU A O 1
ATOM 623 N N . THR A 1 87 ? -30.320 11.600 71.534 1.00 32.06 87 THR A N 1
ATOM 624 C CA . THR A 1 87 ? -29.360 10.532 71.204 1.00 32.06 87 THR A CA 1
ATOM 625 C C . THR A 1 87 ? -29.446 10.260 69.707 1.00 32.06 87 THR A C 1
ATOM 627 O O . THR A 1 87 ? -30.050 9.283 69.258 1.00 32.06 87 THR A O 1
ATOM 630 N N . LEU A 1 88 ? -28.862 11.162 68.917 1.00 35.56 88 LEU A N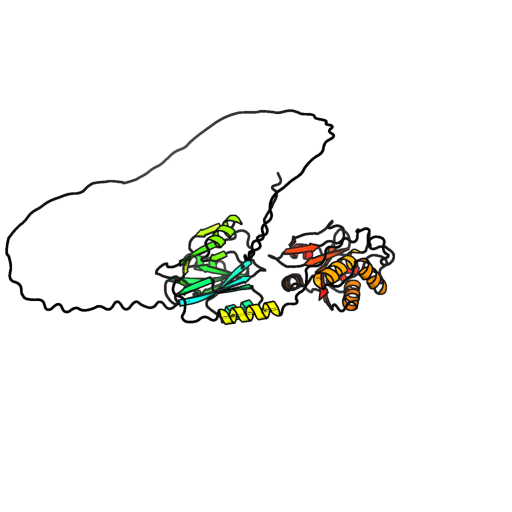 1
ATOM 631 C CA . LEU A 1 88 ? -28.663 10.959 67.487 1.00 35.56 88 LEU A CA 1
ATOM 632 C C . LEU A 1 88 ? -27.744 9.744 67.288 1.00 35.56 88 LEU A C 1
ATOM 634 O O . LEU A 1 88 ? -26.527 9.820 67.449 1.00 35.56 88 LEU A O 1
ATOM 638 N N . LYS A 1 89 ? -28.330 8.597 66.921 1.00 40.12 89 LYS A N 1
ATOM 639 C CA . LYS A 1 89 ? -27.573 7.519 66.283 1.00 40.12 89 LYS A CA 1
ATOM 640 C C . LYS A 1 89 ? -27.151 8.021 64.909 1.00 40.12 89 LYS A C 1
ATOM 642 O O . LYS A 1 89 ? -27.878 7.852 63.932 1.00 40.12 89 LYS A O 1
ATOM 647 N N . THR A 1 90 ? -25.976 8.641 64.856 1.00 33.72 90 THR A N 1
ATOM 648 C CA . THR A 1 90 ? -25.283 8.982 63.616 1.00 33.72 90 THR A CA 1
ATOM 649 C C . THR A 1 90 ? -24.921 7.691 62.894 1.00 33.72 90 THR A C 1
ATOM 651 O O . THR A 1 90 ? -23.823 7.153 63.030 1.00 33.72 90 THR A O 1
ATOM 654 N N . THR A 1 91 ? -25.875 7.165 62.132 1.00 41.44 91 THR A N 1
ATOM 655 C CA . THR A 1 91 ? -25.626 6.114 61.155 1.00 41.44 91 THR A CA 1
ATOM 656 C C . THR A 1 91 ? -24.904 6.772 59.990 1.00 41.44 91 THR A C 1
ATOM 658 O O . THR A 1 91 ? -25.528 7.181 59.012 1.00 41.44 91 THR A O 1
ATOM 661 N N . THR A 1 92 ? -23.583 6.920 60.115 1.00 41.25 92 THR A N 1
ATOM 662 C CA . THR A 1 92 ? -22.720 7.318 59.003 1.00 41.25 92 THR A CA 1
ATOM 663 C C . THR A 1 92 ? -22.788 6.218 57.953 1.00 41.25 92 THR A C 1
ATOM 665 O O . THR A 1 92 ? -22.019 5.259 57.978 1.00 41.25 92 THR A O 1
ATOM 668 N N . ALA A 1 93 ? -23.749 6.339 57.041 1.00 51.03 93 ALA A N 1
ATOM 669 C CA . ALA A 1 93 ? -23.778 5.573 55.814 1.00 51.03 93 ALA A CA 1
ATOM 670 C C . ALA A 1 93 ? -22.597 6.047 54.965 1.00 51.03 93 ALA A C 1
ATOM 672 O O . ALA A 1 93 ? -22.711 6.987 54.179 1.00 51.03 93 ALA A O 1
ATOM 673 N N . THR A 1 94 ? -21.438 5.423 55.170 1.00 43.62 94 THR A N 1
ATOM 674 C CA . THR A 1 94 ? -20.285 5.588 54.294 1.00 43.62 94 THR A CA 1
ATOM 675 C C . THR A 1 94 ? -20.723 5.163 52.899 1.00 43.62 94 THR A C 1
ATOM 677 O O . THR A 1 94 ? -20.873 3.971 52.630 1.00 43.62 94 THR A O 1
ATOM 680 N N . LEU A 1 95 ? -20.962 6.141 52.023 1.00 48.91 95 LEU A N 1
ATOM 681 C CA . LEU A 1 95 ? -21.152 5.908 50.599 1.00 48.91 95 LEU A CA 1
ATOM 682 C C . LEU A 1 95 ? -19.870 5.261 50.077 1.00 48.91 95 LEU A C 1
ATOM 684 O O . LEU A 1 95 ? -18.874 5.934 49.823 1.00 48.91 95 LEU A O 1
ATOM 688 N N . ALA A 1 96 ? -19.886 3.935 49.972 1.00 48.81 96 ALA A N 1
ATOM 689 C CA . ALA A 1 96 ? -18.828 3.185 49.328 1.00 48.81 96 ALA A CA 1
ATOM 690 C C . ALA A 1 96 ? -18.883 3.513 47.834 1.00 48.81 96 ALA A C 1
ATOM 692 O O . ALA A 1 96 ? -19.655 2.913 47.086 1.00 48.81 96 ALA A O 1
ATOM 693 N N . THR A 1 97 ? -18.096 4.505 47.414 1.00 53.00 97 THR A N 1
ATOM 694 C CA . THR A 1 97 ? -17.914 4.848 46.005 1.00 53.00 97 THR A CA 1
ATOM 695 C C . THR A 1 97 ? -17.452 3.598 45.270 1.00 53.00 97 THR A C 1
ATOM 697 O O . THR A 1 97 ? -16.321 3.147 45.451 1.00 53.00 97 THR A O 1
ATOM 700 N N . SER A 1 98 ? -18.342 3.010 44.469 1.00 64.50 98 SER A N 1
ATOM 701 C CA . SER A 1 98 ? -18.010 1.840 43.663 1.00 64.50 98 SER A CA 1
ATOM 702 C C . SER A 1 98 ? -16.927 2.239 42.666 1.00 64.50 98 SER A C 1
ATOM 704 O O . SER A 1 98 ? -17.174 3.034 41.757 1.00 64.50 98 SER A O 1
ATOM 706 N N . VAL A 1 99 ? -15.710 1.730 42.864 1.00 77.81 99 VAL A N 1
ATOM 707 C CA . VAL A 1 99 ? -14.598 1.971 41.945 1.00 77.81 99 VAL A CA 1
ATOM 708 C C . VAL A 1 99 ? -14.920 1.251 40.642 1.00 77.81 99 VAL A C 1
ATOM 710 O O . VAL A 1 99 ? -14.883 0.019 40.576 1.00 77.81 99 VAL A O 1
ATOM 713 N N . ILE A 1 100 ? -15.263 2.017 39.606 1.00 85.94 100 ILE A N 1
ATOM 714 C CA . ILE A 1 100 ? -15.526 1.455 38.284 1.00 85.94 100 ILE A CA 1
ATOM 715 C C . ILE A 1 100 ? -14.242 0.824 37.742 1.00 85.94 100 ILE A C 1
ATOM 717 O O . ILE A 1 100 ? -13.211 1.480 37.606 1.00 85.94 100 ILE A O 1
ATOM 721 N N . LYS A 1 101 ? -14.301 -0.474 37.441 1.00 94.38 101 LYS A N 1
ATOM 722 C CA . LYS A 1 101 ? -13.211 -1.169 36.756 1.00 94.38 101 LYS A CA 1
ATOM 723 C C . LYS A 1 101 ? -13.294 -0.877 35.264 1.00 94.38 101 LYS A C 1
ATOM 725 O O . LYS A 1 101 ? -14.369 -0.982 34.669 1.00 94.38 101 LYS A O 1
ATOM 730 N N . THR A 1 102 ? -12.161 -0.537 34.666 1.00 96.62 102 THR A N 1
ATOM 731 C CA . THR A 1 102 ? -12.056 -0.195 33.246 1.00 96.62 102 THR A CA 1
ATOM 732 C C . THR A 1 102 ? -10.979 -1.024 32.550 1.00 96.62 102 THR A C 1
ATOM 734 O O . THR A 1 102 ? -10.208 -1.742 33.185 1.00 96.62 102 THR A O 1
ATOM 737 N N . GLN A 1 103 ? -10.972 -0.954 31.223 1.00 97.44 103 GLN A N 1
ATOM 738 C CA . GLN A 1 103 ? -10.066 -1.638 30.307 1.00 97.44 103 GLN A CA 1
ATOM 739 C C . GLN A 1 103 ? -9.672 -0.673 29.176 1.00 97.44 103 GLN A C 1
ATOM 741 O O . GLN A 1 103 ? -10.467 0.184 28.783 1.00 97.44 103 GLN A O 1
ATOM 746 N N . ALA A 1 104 ? -8.446 -0.786 28.662 1.00 98.25 104 ALA A N 1
ATOM 747 C CA . ALA A 1 104 ? -7.930 0.063 27.585 1.00 98.25 104 ALA A CA 1
ATOM 748 C C . ALA A 1 104 ? -8.363 -0.459 26.207 1.00 98.25 104 ALA A C 1
ATOM 750 O O . ALA A 1 104 ? -8.081 -1.611 25.884 1.00 98.25 104 ALA A O 1
ATOM 751 N N . MET A 1 105 ? -9.046 0.371 25.409 1.00 98.38 105 MET A N 1
ATOM 752 C CA . MET A 1 105 ? -9.453 0.026 24.043 1.00 98.38 105 MET A CA 1
ATOM 753 C C . MET A 1 105 ? -8.351 0.424 23.066 1.00 98.38 105 MET A C 1
ATOM 755 O O . MET A 1 105 ? -8.089 1.608 22.847 1.00 98.38 105 MET A O 1
ATOM 759 N N . TYR A 1 106 ? -7.707 -0.579 22.486 1.00 98.69 106 TYR A N 1
ATOM 760 C CA . TYR A 1 106 ? -6.636 -0.428 21.513 1.00 98.69 106 TYR A CA 1
ATOM 761 C C . TYR A 1 106 ? -7.211 -0.030 20.153 1.00 98.69 106 TYR A C 1
ATOM 763 O O . TYR A 1 106 ? -8.159 -0.664 19.680 1.00 98.69 106 TYR A O 1
ATOM 771 N N . ARG A 1 107 ? -6.635 1.007 19.536 1.00 98.38 107 ARG A N 1
ATOM 772 C CA . ARG A 1 107 ? -7.002 1.510 18.208 1.00 98.38 107 ARG A CA 1
ATOM 773 C C . ARG A 1 107 ? -5.926 1.121 17.197 1.00 98.38 107 ARG A C 1
ATOM 775 O O . ARG A 1 107 ? -4.739 1.376 17.410 1.00 98.38 107 ARG A O 1
ATOM 782 N N . LEU A 1 108 ? -6.341 0.462 16.118 1.00 97.75 108 LEU A N 1
ATOM 783 C CA . LEU A 1 108 ? -5.449 -0.007 15.062 1.00 97.75 108 LEU A CA 1
ATOM 784 C C . LEU A 1 108 ? -5.990 0.422 13.701 1.00 97.75 108 LEU A C 1
ATOM 786 O O . LEU A 1 108 ? -7.108 0.063 13.345 1.00 97.75 108 LEU A O 1
ATOM 790 N N . TYR A 1 109 ? -5.187 1.147 12.931 1.00 92.94 109 TYR A N 1
ATOM 791 C CA . TYR A 1 109 ? -5.553 1.652 11.611 1.00 92.94 109 TYR A CA 1
ATOM 792 C C . TYR A 1 109 ? -4.982 0.779 10.488 1.00 92.94 109 TYR A C 1
ATOM 794 O O . TYR A 1 109 ? -3.794 0.445 10.465 1.00 92.94 109 TYR A O 1
ATOM 802 N N . ASN A 1 110 ? -5.821 0.436 9.516 1.00 86.50 110 ASN A N 1
ATOM 803 C CA . ASN A 1 110 ? -5.442 -0.240 8.289 1.00 86.50 110 ASN A CA 1
ATOM 804 C C . ASN A 1 110 ? -5.182 0.800 7.184 1.00 86.50 110 ASN A C 1
ATOM 806 O O . ASN A 1 110 ? -6.139 1.258 6.555 1.00 86.50 110 ASN A O 1
ATOM 810 N N . PRO A 1 111 ? -3.919 1.126 6.845 1.00 74.00 111 PRO A N 1
ATOM 811 C CA . PRO A 1 111 ? -3.619 2.073 5.763 1.00 74.00 111 PRO A CA 1
ATOM 812 C C . PRO A 1 111 ? -4.083 1.604 4.371 1.00 74.00 111 PRO A C 1
ATOM 814 O O . PRO A 1 111 ? -4.008 2.364 3.406 1.00 74.00 111 PRO A O 1
ATOM 817 N N . ASN A 1 112 ? -4.555 0.360 4.253 1.00 70.69 112 ASN A N 1
ATOM 818 C CA . ASN A 1 112 ? -4.896 -0.277 2.987 1.00 70.69 112 ASN A CA 1
ATOM 819 C C . ASN A 1 112 ? -6.397 -0.194 2.682 1.00 70.69 112 ASN A C 1
ATOM 821 O O . ASN A 1 112 ? -6.761 0.092 1.544 1.00 70.69 112 ASN A O 1
ATOM 825 N N . SER A 1 113 ? -7.256 -0.432 3.682 1.00 73.25 113 SER A N 1
ATOM 826 C CA . SER A 1 113 ? -8.718 -0.294 3.563 1.00 73.25 113 SER A CA 1
ATOM 827 C C . SER A 1 113 ? -9.251 1.041 4.090 1.00 73.25 113 SER A C 1
ATOM 829 O O . SER A 1 113 ? -10.354 1.428 3.723 1.00 73.25 113 SER A O 1
ATOM 831 N N . GLY A 1 114 ? -8.493 1.743 4.940 1.00 77.88 114 GLY A N 1
ATOM 832 C CA . GLY A 1 114 ? -8.984 2.884 5.717 1.00 77.88 114 GLY A CA 1
ATOM 833 C C . GLY A 1 114 ? -9.719 2.485 7.007 1.00 77.88 114 GLY A C 1
ATOM 834 O O . GLY A 1 114 ? -10.189 3.355 7.736 1.00 77.88 114 GLY A O 1
ATOM 835 N N . GLU A 1 115 ? -9.826 1.185 7.298 1.00 87.12 115 GLU A N 1
ATOM 836 C CA . GLU A 1 115 ? -10.504 0.663 8.487 1.00 87.12 115 GLU A CA 1
ATOM 837 C C . GLU A 1 115 ? -9.758 0.983 9.778 1.00 87.12 115 GLU A C 1
ATOM 839 O O . GLU A 1 115 ? -8.539 0.852 9.853 1.00 87.12 115 GLU A O 1
ATOM 844 N N . HIS A 1 116 ? -10.517 1.310 10.822 1.00 93.38 116 HIS A N 1
ATOM 845 C CA . HIS A 1 116 ? -10.036 1.259 12.194 1.00 93.38 116 HIS A CA 1
ATOM 846 C C . HIS A 1 116 ? -10.641 0.041 12.894 1.00 93.38 116 HIS A C 1
ATOM 848 O O . HIS A 1 116 ? -11.860 -0.118 12.948 1.00 93.38 116 HIS A O 1
ATOM 854 N N . PHE A 1 117 ? -9.780 -0.803 13.452 1.00 96.56 117 PHE A N 1
ATOM 855 C CA . PHE A 1 117 ? -10.163 -1.910 14.314 1.00 96.56 117 PHE A CA 1
ATOM 856 C C . PHE A 1 117 ? -9.969 -1.505 15.774 1.00 96.56 117 PHE A C 1
ATOM 858 O O . PHE A 1 117 ? -8.934 -0.950 16.156 1.00 96.56 117 PHE A O 1
ATOM 865 N N . TYR A 1 118 ? -10.979 -1.800 16.588 1.00 98.06 118 TYR A N 1
ATOM 866 C CA . TYR A 1 118 ? -11.032 -1.440 17.999 1.00 98.06 118 TYR A CA 1
ATOM 867 C C . TYR A 1 118 ? -11.227 -2.694 18.846 1.00 98.06 118 TYR A C 1
ATOM 869 O O . TYR A 1 118 ? -12.147 -3.487 18.606 1.00 98.06 118 TYR A O 1
ATOM 877 N N . THR A 1 119 ? -10.372 -2.887 19.851 1.00 98.19 119 THR A N 1
ATOM 878 C CA . THR A 1 119 ? -10.433 -4.082 20.699 1.00 98.19 119 THR A CA 1
ATOM 879 C C . THR A 1 119 ? -9.942 -3.854 22.127 1.00 98.19 119 THR A C 1
ATOM 881 O O . THR A 1 119 ? -9.010 -3.095 22.376 1.00 98.19 119 THR A O 1
ATOM 884 N N . ALA A 1 120 ? -10.547 -4.577 23.071 1.00 97.25 120 ALA A N 1
ATOM 885 C CA . ALA A 1 120 ? -10.040 -4.765 24.430 1.00 97.25 120 ALA A CA 1
ATOM 886 C C . ALA A 1 120 ? -8.941 -5.841 24.521 1.00 97.25 120 ALA A C 1
ATOM 888 O O . ALA A 1 120 ? -8.206 -5.923 25.506 1.00 97.25 120 ALA A O 1
ATOM 889 N N . SER A 1 121 ? -8.848 -6.710 23.513 1.00 97.81 121 SER A N 1
ATOM 890 C CA . SER A 1 121 ? -7.955 -7.860 23.503 1.00 97.81 121 SER A CA 1
ATOM 891 C C . SER A 1 121 ? -6.572 -7.461 23.006 1.00 97.81 121 SER A C 1
ATOM 893 O O . SER A 1 121 ? -6.337 -7.286 21.810 1.00 97.81 121 SER A O 1
ATOM 895 N N . ALA A 1 122 ? -5.609 -7.412 23.927 1.00 97.44 122 ALA A N 1
ATOM 896 C CA . ALA A 1 122 ? -4.200 -7.258 23.573 1.00 97.44 122 ALA A CA 1
ATOM 897 C C . ALA A 1 122 ? -3.682 -8.412 22.689 1.00 97.44 122 ALA A C 1
ATOM 899 O O . ALA A 1 122 ? -2.701 -8.242 21.970 1.00 97.44 122 ALA A O 1
ATOM 900 N N . TYR A 1 123 ? -4.332 -9.583 22.709 1.00 97.94 123 TYR A N 1
ATOM 901 C CA . TYR A 1 123 ? -4.024 -10.664 21.772 1.00 97.94 123 TYR A CA 1
ATOM 902 C C . TYR A 1 123 ? -4.455 -10.309 20.342 1.00 97.94 123 TYR A C 1
ATOM 904 O O . TYR A 1 123 ? -3.622 -10.368 19.443 1.00 97.94 123 TYR A O 1
ATOM 912 N N . GLU A 1 124 ? -5.701 -9.861 20.138 1.00 97.94 124 GLU A N 1
ATOM 913 C CA . GLU A 1 124 ? -6.163 -9.413 18.813 1.00 97.94 124 GLU A CA 1
ATOM 914 C C . GLU A 1 124 ? -5.296 -8.251 18.299 1.00 97.94 124 GLU A C 1
ATOM 916 O O . GLU A 1 124 ? -4.822 -8.294 17.165 1.00 97.94 124 GLU A O 1
ATOM 921 N N . ALA A 1 125 ? -4.987 -7.269 19.156 1.00 98.38 125 ALA A N 1
ATOM 922 C CA . ALA A 1 125 ? -4.098 -6.161 18.806 1.00 98.38 125 ALA A CA 1
ATOM 923 C C . ALA A 1 125 ? -2.693 -6.640 18.380 1.00 98.38 125 ALA A C 1
ATOM 925 O O . ALA A 1 125 ? -2.177 -6.174 17.365 1.00 98.38 125 ALA A O 1
ATOM 926 N N . ARG A 1 126 ? -2.082 -7.613 19.080 1.00 98.31 126 ARG A N 1
ATOM 927 C CA . ARG A 1 126 ? -0.786 -8.201 18.679 1.00 98.31 126 ARG A CA 1
ATOM 928 C C . ARG A 1 126 ? -0.838 -8.866 17.305 1.00 98.31 126 ARG A C 1
ATOM 930 O O . ARG A 1 126 ? 0.090 -8.679 16.519 1.00 98.31 126 ARG A O 1
ATOM 937 N N . GLU A 1 127 ? -1.883 -9.634 17.004 1.00 97.44 127 GLU A N 1
ATOM 938 C CA . GLU A 1 127 ? -1.997 -10.304 15.701 1.00 97.44 127 GLU A CA 1
ATOM 939 C C . GLU A 1 127 ? -2.263 -9.306 14.562 1.00 97.44 127 GLU A C 1
ATOM 941 O O . GLU A 1 127 ? -1.660 -9.420 13.495 1.00 97.44 127 GLU A O 1
ATOM 946 N N . VAL A 1 128 ? -3.050 -8.256 14.806 1.00 95.56 128 VAL A N 1
ATOM 947 C CA . VAL A 1 128 ? -3.296 -7.174 13.836 1.00 95.56 128 VAL A CA 1
ATOM 948 C C . VAL A 1 128 ? -2.033 -6.317 13.597 1.00 95.56 128 VAL A C 1
ATOM 950 O O . VAL A 1 128 ? -1.718 -5.973 12.455 1.00 95.56 128 VAL A O 1
ATOM 953 N N . ILE A 1 129 ? -1.213 -6.076 14.629 1.00 95.69 129 ILE A N 1
ATOM 954 C CA . ILE A 1 129 ? 0.125 -5.462 14.496 1.00 95.69 129 ILE A CA 1
ATOM 955 C C . ILE A 1 129 ? 1.070 -6.343 13.659 1.00 95.69 129 ILE A C 1
ATOM 957 O O . ILE A 1 129 ? 1.771 -5.845 12.772 1.00 95.69 129 ILE A O 1
ATOM 961 N N . LYS A 1 130 ? 1.081 -7.666 13.883 1.00 90.75 130 LYS A N 1
ATOM 962 C CA . LYS A 1 130 ? 1.845 -8.618 13.051 1.00 90.75 130 LYS A CA 1
ATOM 963 C C . LYS A 1 130 ? 1.372 -8.609 11.595 1.00 90.75 130 LYS A C 1
ATOM 965 O O . LYS A 1 130 ? 2.217 -8.643 10.698 1.00 90.75 130 LYS A O 1
ATOM 970 N N . ALA A 1 131 ? 0.065 -8.449 11.371 1.00 88.12 131 ALA A N 1
ATOM 971 C CA . ALA A 1 131 ? -0.561 -8.202 10.070 1.00 88.12 131 ALA A CA 1
ATOM 972 C C . ALA A 1 131 ? -0.279 -6.795 9.484 1.00 88.12 131 ALA A C 1
ATOM 974 O O . ALA A 1 131 ? -0.855 -6.423 8.464 1.00 88.12 131 ALA A O 1
ATOM 975 N N . LYS A 1 132 ? 0.664 -6.043 10.073 1.00 86.62 132 LYS A N 1
ATOM 976 C CA . LYS A 1 132 ? 1.267 -4.798 9.561 1.00 86.62 132 LYS A CA 1
ATOM 977 C C . LYS A 1 132 ? 0.372 -3.554 9.587 1.00 86.62 132 LYS A C 1
ATOM 979 O O . LYS A 1 132 ? 0.759 -2.544 8.991 1.00 86.62 132 LYS A O 1
ATOM 984 N N . TRP A 1 133 ? -0.747 -3.598 10.310 1.00 90.88 133 TRP A N 1
ATOM 985 C CA . TRP A 1 133 ? -1.566 -2.420 10.607 1.00 90.88 133 TRP A CA 1
ATOM 986 C C . TRP A 1 133 ? -0.796 -1.413 11.477 1.00 90.88 133 TRP A C 1
ATOM 988 O O . TRP A 1 133 ? 0.168 -1.760 12.167 1.00 90.88 133 TRP A O 1
ATOM 998 N N . HIS A 1 134 ? -1.223 -0.155 11.435 1.00 92.75 134 HIS A N 1
ATOM 999 C CA . HIS A 1 134 ? -0.687 0.916 12.261 1.00 92.75 134 HIS A CA 1
ATOM 1000 C C . HIS A 1 134 ? -1.289 0.840 13.669 1.00 92.75 134 HIS A C 1
ATOM 1002 O O . HIS A 1 134 ? -2.506 0.901 13.822 1.00 92.75 134 HIS A O 1
ATOM 1008 N N . TYR A 1 135 ? -0.452 0.686 14.696 1.00 97.75 135 TYR A N 1
ATOM 1009 C CA . TYR A 1 135 ? -0.896 0.790 16.086 1.00 97.75 135 TYR A CA 1
ATOM 1010 C C . TYR A 1 135 ? -0.920 2.258 16.506 1.00 97.75 135 TYR A C 1
ATOM 1012 O O . TYR A 1 135 ? 0.118 2.916 16.464 1.00 97.75 135 TYR A O 1
ATOM 1020 N N . GLU A 1 136 ? -2.086 2.746 16.925 1.00 97.50 136 GLU A N 1
ATOM 1021 C CA . GLU A 1 136 ? -2.296 4.148 17.310 1.00 97.50 136 GLU A CA 1
ATOM 1022 C C . GLU A 1 136 ? -2.375 4.354 18.831 1.00 97.50 136 GLU A C 1
ATOM 1024 O O . GLU A 1 136 ? -2.580 5.473 19.298 1.00 97.50 136 GLU A O 1
ATOM 1029 N N . GLY A 1 137 ? -2.207 3.284 19.614 1.00 97.81 137 GLY A N 1
ATOM 1030 C CA . GLY A 1 137 ? -2.305 3.321 21.071 1.00 97.81 137 GLY A CA 1
ATOM 1031 C C . GLY A 1 137 ? -3.719 3.072 21.597 1.00 97.81 137 GLY A C 1
ATOM 1032 O O . GLY A 1 137 ? -4.565 2.437 20.958 1.00 97.81 137 GLY A O 1
ATOM 1033 N N . VAL A 1 138 ? -3.974 3.570 22.805 1.00 98.31 138 VAL A N 1
ATOM 1034 C CA . VAL A 1 138 ? -5.278 3.489 23.473 1.00 98.31 138 VAL A CA 1
ATOM 1035 C C . VAL A 1 138 ? -6.187 4.622 22.994 1.00 98.31 138 VAL A C 1
ATOM 1037 O O . VAL A 1 138 ? -5.945 5.788 23.298 1.00 98.31 138 VAL A O 1
ATOM 1040 N N . GLY A 1 139 ? -7.268 4.281 22.288 1.00 97.12 139 GLY A N 1
ATOM 1041 C CA . GLY A 1 139 ? -8.252 5.256 21.810 1.00 97.12 139 GLY A CA 1
ATOM 1042 C C . GLY A 1 139 ? -9.155 5.805 22.922 1.00 97.12 139 GLY A C 1
ATOM 1043 O O . GLY A 1 139 ? -9.508 6.982 22.905 1.00 97.12 139 GLY A O 1
ATOM 1044 N N . TRP A 1 140 ? -9.541 4.960 23.886 1.00 98.19 140 TRP A N 1
ATOM 1045 C CA . TRP A 1 140 ? -10.274 5.335 25.105 1.00 98.19 140 TRP A CA 1
ATOM 1046 C C . TRP A 1 140 ? -10.205 4.219 26.159 1.00 98.19 140 TRP A C 1
ATOM 1048 O O . TRP A 1 140 ? -9.734 3.113 25.890 1.00 98.19 140 TRP A O 1
ATOM 1058 N N . HIS A 1 141 ? -10.725 4.486 27.360 1.00 97.94 141 HIS A N 1
ATOM 1059 C CA . HIS A 1 141 ? -10.975 3.458 28.373 1.00 97.94 141 HIS A CA 1
ATOM 1060 C C . HIS A 1 141 ? -12.468 3.134 28.422 1.00 97.94 141 HIS A C 1
ATOM 1062 O O . HIS A 1 141 ? -13.299 4.042 28.466 1.00 97.94 141 HIS A O 1
ATOM 1068 N N . ALA A 1 142 ? -12.821 1.853 28.432 1.00 97.50 142 ALA A N 1
ATOM 1069 C CA . ALA A 1 142 ? -14.198 1.390 28.573 1.00 97.50 142 ALA A CA 1
ATOM 1070 C C . ALA A 1 142 ? -14.392 0.710 29.939 1.00 97.50 142 ALA A C 1
ATOM 1072 O O . ALA A 1 142 ? -13.478 0.020 30.395 1.00 97.50 142 ALA A O 1
ATOM 1073 N N . PRO A 1 143 ? -15.549 0.853 30.603 1.00 96.44 143 PRO A N 1
ATOM 1074 C CA . PRO A 1 143 ? -15.919 -0.004 31.726 1.00 96.44 143 PRO A CA 1
ATOM 1075 C C . PRO A 1 143 ? -15.934 -1.496 31.365 1.00 96.44 143 PRO A C 1
ATOM 1077 O O . PRO A 1 143 ? -16.216 -1.876 30.226 1.00 96.44 143 PRO A O 1
ATOM 1080 N N . VAL A 1 144 ? -15.690 -2.353 32.360 1.00 95.50 144 VAL A N 1
ATOM 1081 C CA . VAL A 1 144 ? -15.796 -3.824 32.222 1.00 95.50 144 VAL A CA 1
ATOM 1082 C C . VAL A 1 144 ? -17.232 -4.353 32.395 1.00 95.50 144 VAL A C 1
ATOM 1084 O O . VAL A 1 144 ? -17.472 -5.551 32.262 1.00 95.50 144 VAL A O 1
ATOM 1087 N N . SER A 1 145 ? -18.186 -3.475 32.711 1.00 93.62 145 SER A N 1
ATOM 1088 C CA . SER A 1 145 ? -19.619 -3.759 32.841 1.00 93.62 145 SER A CA 1
ATOM 1089 C C . SER A 1 145 ? -20.438 -2.491 32.567 1.00 93.62 145 SER A C 1
ATOM 1091 O O . SER A 1 145 ? -19.913 -1.383 32.651 1.00 93.62 145 SER A O 1
ATOM 1093 N N . GLY A 1 146 ? -21.722 -2.635 32.229 1.00 90.00 146 GLY A N 1
ATOM 1094 C CA . GLY A 1 146 ? -22.608 -1.504 31.929 1.00 90.00 146 GLY A CA 1
ATOM 1095 C C . GLY A 1 146 ? -23.520 -1.795 30.741 1.00 90.00 146 GLY A C 1
ATOM 1096 O O . GLY A 1 146 ? -24.036 -2.904 30.609 1.00 90.00 146 GLY A O 1
ATOM 1097 N N . VAL A 1 147 ? -23.710 -0.810 29.859 1.00 94.94 147 VAL A N 1
ATOM 1098 C CA . VAL A 1 147 ? -24.533 -0.966 28.645 1.00 94.94 147 VAL A CA 1
ATOM 1099 C C . VAL A 1 147 ? -23.669 -1.560 27.519 1.00 94.94 147 VAL A C 1
ATOM 1101 O O . VAL A 1 147 ? -22.627 -0.982 27.219 1.00 94.94 147 VAL A O 1
ATOM 1104 N N . PRO A 1 148 ? -24.032 -2.704 26.910 1.00 97.75 148 PRO A N 1
ATOM 1105 C CA . PRO A 1 148 ? -23.145 -3.432 26.000 1.00 97.75 148 PRO A CA 1
ATOM 1106 C C . PRO A 1 148 ? -23.009 -2.768 24.625 1.00 97.75 148 PRO A C 1
ATOM 1108 O O . PRO A 1 148 ? -24.011 -2.476 23.975 1.00 97.75 148 PRO A O 1
ATOM 1111 N N . VAL A 1 149 ? -21.769 -2.625 24.147 1.00 98.62 149 VAL A N 1
ATOM 1112 C CA . VAL A 1 149 ? -21.452 -2.301 22.749 1.00 98.62 149 VAL A CA 1
ATOM 1113 C C . VAL A 1 149 ? -21.232 -3.607 21.987 1.00 98.62 149 VAL A C 1
ATOM 1115 O O . VAL A 1 149 ? -20.311 -4.377 22.271 1.00 98.62 149 VAL A O 1
ATOM 1118 N N . TYR A 1 150 ? -22.104 -3.871 21.020 1.00 98.62 150 TYR A N 1
ATOM 1119 C CA . TYR A 1 150 ? -22.078 -5.059 20.174 1.00 98.62 150 TYR A CA 1
ATOM 1120 C C . TYR A 1 150 ? -21.013 -4.925 19.084 1.00 98.62 150 TYR A C 1
ATOM 1122 O O . TYR A 1 150 ? -20.989 -3.909 18.392 1.00 98.62 150 TYR A O 1
ATOM 1130 N N . ARG A 1 151 ? -20.183 -5.960 18.898 1.00 98.38 151 ARG A N 1
ATOM 1131 C CA . ARG A 1 151 ? -19.238 -6.075 17.776 1.00 98.38 151 ARG A CA 1
ATOM 1132 C C . ARG A 1 151 ? -19.825 -6.968 16.686 1.00 98.38 151 ARG A C 1
ATOM 1134 O O . ARG A 1 151 ? -20.307 -8.070 16.966 1.00 98.38 151 ARG A O 1
ATOM 1141 N N . LEU A 1 152 ? -19.767 -6.501 15.444 1.00 98.06 152 LEU A N 1
ATOM 1142 C CA . LEU A 1 152 ? -20.129 -7.266 14.255 1.00 98.06 152 LEU A CA 1
ATOM 1143 C C . LEU A 1 152 ? -18.993 -7.221 13.234 1.00 98.06 152 LEU A C 1
ATOM 1145 O O . LEU A 1 152 ? -18.289 -6.221 13.142 1.00 98.06 152 LEU A O 1
ATOM 1149 N N . TYR A 1 153 ? -18.863 -8.285 12.449 1.00 96.25 153 TYR A N 1
ATOM 1150 C CA . TYR A 1 153 ? -17.898 -8.407 11.360 1.00 96.25 153 TYR A CA 1
ATOM 1151 C C . TYR A 1 153 ? -18.600 -8.719 10.038 1.00 96.25 153 TYR A C 1
ATOM 1153 O O . TYR A 1 153 ? -19.459 -9.603 9.968 1.00 96.25 153 TYR A O 1
ATOM 1161 N N . ASN A 1 154 ? -18.197 -8.034 8.975 1.00 93.31 154 ASN A N 1
ATOM 1162 C CA . ASN A 1 154 ? -18.676 -8.248 7.620 1.00 93.31 154 ASN A CA 1
ATOM 1163 C C . ASN A 1 154 ? -17.722 -9.173 6.845 1.00 93.31 154 ASN A C 1
ATOM 1165 O O . ASN A 1 154 ? -16.662 -8.723 6.405 1.00 93.31 154 ASN A O 1
ATOM 1169 N N . PRO A 1 155 ? -18.080 -10.442 6.583 1.00 89.94 155 PRO A N 1
ATOM 1170 C CA . PRO A 1 155 ? -17.208 -11.347 5.835 1.00 89.94 155 PRO A CA 1
ATOM 1171 C C . PRO A 1 155 ? -17.010 -10.951 4.362 1.00 89.94 155 PRO A C 1
ATOM 1173 O O . PRO A 1 155 ? -16.105 -11.480 3.725 1.00 89.94 155 PRO A O 1
ATOM 1176 N N . ASN A 1 156 ? -17.826 -10.039 3.816 1.00 85.88 156 ASN A N 1
ATOM 1177 C CA . ASN A 1 156 ? -17.783 -9.665 2.399 1.00 85.88 156 ASN A CA 1
ATOM 1178 C C . ASN A 1 156 ? -16.902 -8.436 2.119 1.00 85.88 156 ASN A C 1
ATOM 1180 O O . ASN A 1 156 ? -16.289 -8.363 1.058 1.00 85.88 156 ASN A O 1
ATOM 1184 N N . ALA A 1 157 ? -16.839 -7.474 3.048 1.00 82.06 157 ALA A N 1
ATOM 1185 C CA . ALA A 1 157 ? -15.980 -6.285 2.937 1.00 82.06 157 ALA A CA 1
ATOM 1186 C C . ALA A 1 157 ? -14.788 -6.299 3.910 1.00 82.06 157 ALA A C 1
ATOM 1188 O O . ALA A 1 157 ? -13.890 -5.463 3.806 1.00 82.06 157 ALA A O 1
ATOM 1189 N N . GLY A 1 158 ? -14.773 -7.235 4.861 1.00 82.75 158 GLY A N 1
ATOM 1190 C CA . GLY A 1 158 ? -13.752 -7.337 5.895 1.00 82.75 158 GLY A CA 1
ATOM 1191 C C . GLY A 1 158 ? -13.862 -6.300 7.013 1.00 82.75 158 GLY A C 1
ATOM 1192 O O . GLY A 1 158 ? -12.972 -6.294 7.853 1.00 82.75 158 GLY A O 1
ATOM 1193 N N . ASP A 1 159 ? -14.908 -5.461 7.039 1.00 88.44 159 ASP A N 1
ATOM 1194 C CA . ASP A 1 159 ? -15.051 -4.379 8.017 1.00 88.44 159 ASP A CA 1
ATOM 1195 C C . ASP A 1 159 ? -15.770 -4.783 9.315 1.00 88.44 159 ASP A C 1
ATOM 1197 O O . ASP A 1 159 ? -16.621 -5.679 9.343 1.00 88.44 159 ASP A O 1
ATOM 1201 N N . HIS A 1 160 ? -15.418 -4.102 10.406 1.00 94.06 160 HIS A N 1
ATOM 1202 C CA . HIS A 1 160 ? -16.080 -4.227 11.705 1.00 94.06 160 HIS A CA 1
ATOM 1203 C C . HIS A 1 160 ? -17.046 -3.069 11.974 1.00 94.06 160 HIS A C 1
ATOM 1205 O O . HIS A 1 160 ? -16.767 -1.915 11.651 1.00 94.06 160 HIS A O 1
ATOM 1211 N N . HIS A 1 161 ? -18.163 -3.376 12.637 1.00 95.94 161 HIS A N 1
ATOM 1212 C CA . HIS A 1 161 ? -19.137 -2.389 13.108 1.00 95.94 161 HIS A CA 1
ATOM 1213 C C . HIS A 1 161 ? -19.376 -2.521 14.606 1.00 95.94 161 HIS A C 1
ATOM 1215 O O . HIS A 1 161 ? -19.417 -3.630 15.149 1.00 95.94 161 HIS A O 1
ATOM 1221 N N . TYR A 1 162 ? -19.580 -1.379 15.259 1.00 97.88 162 TYR A N 1
ATOM 1222 C CA . TYR A 1 162 ? -19.762 -1.286 16.703 1.00 97.88 162 TYR A CA 1
ATOM 1223 C C . TYR A 1 162 ? -20.980 -0.422 17.030 1.00 97.88 162 TYR A C 1
ATOM 1225 O O . TYR A 1 162 ? -21.105 0.707 16.545 1.00 97.88 162 TYR A O 1
ATOM 1233 N N . THR A 1 163 ? -21.896 -0.940 17.851 1.00 97.62 163 THR A N 1
ATOM 1234 C CA . THR A 1 163 ? -23.139 -0.226 18.180 1.00 97.62 163 THR A CA 1
ATOM 1235 C C . THR A 1 163 ? -23.732 -0.609 19.536 1.00 97.62 163 THR A C 1
ATOM 1237 O O . THR A 1 163 ? -23.643 -1.759 19.962 1.00 97.62 163 THR A O 1
ATOM 1240 N N . LEU A 1 164 ? -24.384 0.351 20.202 1.00 97.12 164 LEU A N 1
ATOM 1241 C CA . LEU A 1 164 ? -25.298 0.102 21.326 1.00 97.12 164 LEU A CA 1
ATOM 1242 C C . LEU A 1 164 ? -26.685 -0.380 20.864 1.00 97.12 164 LEU A C 1
ATOM 1244 O O . LEU A 1 164 ? -27.439 -0.968 21.641 1.00 97.12 164 LEU A O 1
ATOM 1248 N N . ASN A 1 165 ? -27.057 -0.113 19.611 1.00 97.00 165 ASN A N 1
ATOM 1249 C CA . ASN A 1 165 ? -28.404 -0.332 19.113 1.00 97.00 165 ASN A CA 1
ATOM 1250 C C . ASN A 1 165 ? -28.634 -1.814 18.771 1.00 97.00 165 ASN A C 1
ATOM 1252 O O . ASN A 1 165 ? -28.119 -2.355 17.790 1.00 97.00 165 ASN A O 1
ATOM 1256 N N . GLY A 1 166 ? -29.467 -2.472 19.581 1.00 97.38 166 GLY A N 1
ATOM 1257 C CA . GLY A 1 166 ? -29.850 -3.868 19.377 1.00 97.38 166 GLY A CA 1
ATOM 1258 C C . GLY A 1 166 ? -30.593 -4.127 18.060 1.00 97.38 166 GLY A C 1
ATOM 1259 O O . GLY A 1 166 ? -30.455 -5.223 17.518 1.00 97.38 166 GLY A O 1
ATOM 1260 N N . HIS A 1 167 ? -31.323 -3.141 17.525 1.00 97.50 167 HIS A N 1
ATOM 1261 C CA . HIS A 1 167 ? -31.990 -3.245 16.223 1.00 97.50 167 HIS A CA 1
ATOM 1262 C C . HIS A 1 167 ? -30.980 -3.167 15.076 1.00 97.50 167 HIS A C 1
ATOM 1264 O O . HIS A 1 167 ? -30.952 -4.071 14.254 1.00 97.50 167 HIS A O 1
ATOM 1270 N N . GLU A 1 168 ? -30.078 -2.179 15.083 1.00 97.06 168 GLU A N 1
ATOM 1271 C CA . GLU A 1 168 ? -29.000 -2.046 14.084 1.00 97.06 168 GLU A CA 1
ATOM 1272 C C . GLU A 1 168 ? -28.146 -3.324 14.009 1.00 97.06 168 GLU A C 1
ATOM 1274 O O . GLU A 1 168 ? -27.894 -3.848 12.926 1.00 97.06 168 GLU A O 1
ATOM 1279 N N . LYS A 1 169 ? -27.789 -3.900 15.167 1.00 98.12 169 LYS A N 1
ATOM 1280 C CA . LYS A 1 169 ? -27.136 -5.215 15.249 1.00 98.12 169 LYS A CA 1
ATOM 1281 C C . LYS A 1 169 ? -27.960 -6.313 14.558 1.00 98.12 169 LYS A C 1
ATOM 1283 O O . LYS A 1 169 ? -27.413 -7.072 13.763 1.00 98.12 169 LYS A O 1
ATOM 1288 N N . ASN A 1 170 ? -29.251 -6.432 14.869 1.00 98.38 170 ASN A N 1
ATOM 1289 C CA . ASN A 1 170 ? -30.112 -7.475 14.299 1.00 98.38 170 ASN A CA 1
ATOM 1290 C C . ASN A 1 170 ? -30.306 -7.297 12.780 1.00 98.38 170 ASN A C 1
ATOM 1292 O O . ASN A 1 170 ? -30.267 -8.280 12.038 1.00 98.38 170 ASN A O 1
ATOM 1296 N N . ASP A 1 171 ? -30.438 -6.057 12.309 1.00 98.06 171 ASP A N 1
ATOM 1297 C CA . ASP A 1 171 ? -30.556 -5.723 10.890 1.00 98.06 171 ASP A CA 1
ATOM 1298 C C . ASP A 1 171 ? -29.278 -6.078 10.123 1.00 98.06 171 ASP A C 1
ATOM 1300 O O . ASP A 1 171 ? -29.354 -6.655 9.037 1.00 98.06 171 ASP A O 1
ATOM 1304 N N . LEU A 1 172 ? -28.099 -5.800 10.687 1.00 96.75 172 LEU A N 1
ATOM 1305 C CA . LEU A 1 172 ? -26.815 -6.204 10.108 1.00 96.75 172 LEU A CA 1
ATOM 1306 C C . LEU A 1 172 ? -26.662 -7.733 10.067 1.00 96.75 172 LEU A C 1
ATOM 1308 O O . LEU A 1 172 ? -26.261 -8.271 9.033 1.00 96.75 172 LEU A O 1
ATOM 1312 N N . ILE A 1 173 ? -27.059 -8.450 11.128 1.00 98.12 173 ILE A N 1
ATOM 1313 C CA . ILE A 1 173 ? -27.099 -9.926 11.132 1.00 98.12 173 ILE A CA 1
ATOM 1314 C C . ILE A 1 173 ? -27.995 -10.443 9.994 1.00 98.12 173 ILE A C 1
ATOM 1316 O O . ILE A 1 173 ? -27.586 -11.332 9.249 1.00 98.12 173 ILE A O 1
ATOM 1320 N N . SER A 1 174 ? -29.179 -9.848 9.790 1.00 97.81 174 SER A N 1
ATOM 1321 C CA . SER A 1 174 ? -30.086 -10.222 8.688 1.00 97.81 174 SER A CA 1
ATOM 1322 C C . SER A 1 174 ? -29.475 -10.013 7.292 1.00 97.81 174 SER A C 1
ATOM 1324 O O . SER A 1 174 ? -29.851 -10.690 6.337 1.00 97.81 174 SER A O 1
ATOM 1326 N N . ARG A 1 175 ? -28.490 -9.111 7.183 1.00 96.12 175 ARG A N 1
ATOM 1327 C CA . ARG A 1 175 ? -27.731 -8.787 5.963 1.00 96.12 175 ARG A CA 1
ATOM 1328 C C . ARG A 1 175 ? -26.441 -9.610 5.821 1.00 96.12 175 ARG A C 1
ATOM 1330 O O . ARG A 1 175 ? -25.621 -9.305 4.959 1.00 96.12 175 ARG A O 1
ATOM 1337 N N . GLY A 1 176 ? -26.252 -10.640 6.649 1.00 96.69 176 GLY A N 1
ATOM 1338 C CA . GLY A 1 176 ? -25.118 -11.567 6.580 1.00 96.69 176 GLY A CA 1
ATOM 1339 C C . GLY A 1 176 ? -23.881 -11.154 7.383 1.00 96.69 176 GLY A C 1
ATOM 1340 O O . GLY A 1 176 ? -22.831 -11.776 7.224 1.00 96.69 176 GLY A O 1
ATOM 1341 N N . TRP A 1 177 ? -23.972 -10.139 8.251 1.00 97.44 177 TRP A N 1
ATOM 1342 C CA . TRP A 1 177 ? -22.889 -9.826 9.187 1.00 97.44 177 TRP A CA 1
ATOM 1343 C C . TRP A 1 177 ? -22.827 -10.870 10.307 1.00 97.44 177 TRP A C 1
ATOM 1345 O O . TRP A 1 177 ? -23.847 -11.300 10.848 1.00 97.44 177 TRP A O 1
ATOM 1355 N N . ARG A 1 178 ? -21.613 -11.247 10.708 1.00 98.44 178 ARG A N 1
ATOM 1356 C CA . ARG A 1 178 ? -21.375 -12.127 11.853 1.00 98.44 178 ARG A CA 1
ATOM 1357 C C . ARG A 1 178 ? -21.402 -11.301 13.136 1.00 98.44 178 ARG A C 1
ATOM 1359 O O . ARG A 1 178 ? -20.580 -10.408 13.311 1.00 98.44 178 ARG A O 1
ATOM 1366 N N . TYR A 1 179 ? -22.308 -11.622 14.054 1.00 98.38 179 TYR A N 1
ATOM 1367 C CA . TYR A 1 179 ? -22.247 -11.103 15.421 1.00 98.38 179 TYR A CA 1
ATOM 1368 C C . TYR A 1 179 ? -21.125 -11.798 16.194 1.00 98.38 179 TYR A C 1
ATOM 1370 O O . TYR A 1 179 ? -21.073 -13.027 16.231 1.00 98.38 179 TYR A O 1
ATOM 1378 N N . GLU A 1 180 ? -20.240 -11.016 16.810 1.00 98.19 180 GLU A N 1
ATOM 1379 C CA . GLU A 1 180 ? -19.055 -11.529 17.512 1.00 98.19 180 GLU A CA 1
ATOM 1380 C C . GLU A 1 180 ? -19.149 -11.413 19.038 1.00 98.19 180 GLU A C 1
ATOM 1382 O O . GLU A 1 180 ? -18.243 -11.836 19.750 1.00 98.19 180 GLU A O 1
ATOM 1387 N N . GLY A 1 181 ? -20.255 -10.868 19.551 1.00 97.94 181 GLY A N 1
ATOM 1388 C CA . GLY A 1 181 ? -20.481 -10.678 20.980 1.00 97.94 181 GLY A CA 1
ATOM 1389 C C . GLY A 1 181 ? -20.423 -9.215 21.415 1.00 97.94 181 GLY A C 1
ATOM 1390 O O . GLY A 1 181 ? -20.629 -8.283 20.634 1.00 97.94 181 GLY A O 1
ATOM 1391 N N . ILE A 1 182 ? -20.167 -9.024 22.706 1.00 98.38 182 ILE A N 1
ATOM 1392 C CA . ILE A 1 182 ? -19.973 -7.711 23.324 1.00 98.38 182 ILE A CA 1
ATOM 1393 C C . ILE A 1 182 ? -18.482 -7.381 23.228 1.00 98.38 182 ILE A C 1
ATOM 1395 O O . ILE A 1 182 ? -17.662 -8.140 23.740 1.00 98.38 182 ILE A O 1
ATOM 1399 N N . GLY A 1 183 ? -18.127 -6.267 22.585 1.00 97.19 183 GLY A N 1
ATOM 1400 C CA . GLY A 1 183 ? -16.734 -5.813 22.512 1.00 97.19 183 GLY A CA 1
ATOM 1401 C C . GLY A 1 183 ? -16.273 -5.150 23.813 1.00 97.19 183 GLY A C 1
ATOM 1402 O O . GLY A 1 183 ? -15.172 -5.405 24.299 1.00 97.19 183 GLY A O 1
ATOM 1403 N N . TRP A 1 184 ? -17.132 -4.300 24.379 1.00 98.06 184 TRP A N 1
ATOM 1404 C CA . TRP A 1 184 ? -16.942 -3.573 25.639 1.00 98.06 184 TRP A CA 1
ATOM 1405 C C . TRP A 1 184 ? -18.284 -2.983 26.102 1.00 98.06 184 TRP A C 1
ATOM 1407 O O . TRP A 1 184 ? -19.327 -3.244 25.499 1.00 98.06 184 TRP A O 1
ATOM 1417 N N . TYR A 1 185 ? -18.268 -2.170 27.159 1.00 98.19 185 TYR A N 1
ATOM 1418 C CA . TYR A 1 185 ? -19.448 -1.482 27.681 1.00 98.19 185 TYR A CA 1
ATOM 1419 C C . TYR A 1 185 ? -19.302 0.043 27.587 1.00 98.19 185 TYR A C 1
ATOM 1421 O O . TYR A 1 185 ? -18.194 0.573 27.641 1.00 98.19 185 TYR A O 1
ATOM 1429 N N . SER A 1 186 ? -20.425 0.747 27.447 1.00 97.69 186 SER A N 1
ATOM 1430 C CA . SER A 1 186 ? -20.508 2.203 27.588 1.00 97.69 186 SER A CA 1
ATOM 1431 C C . SER A 1 186 ? -20.514 2.607 29.058 1.00 97.69 186 SER A C 1
ATOM 1433 O O . SER A 1 186 ? -21.184 1.971 29.876 1.00 97.69 186 SER A O 1
ATOM 1435 N N . ASP A 1 187 ? -19.852 3.719 29.371 1.00 95.62 187 ASP A N 1
ATOM 1436 C CA . ASP A 1 187 ? -19.974 4.376 30.668 1.00 95.62 187 ASP A CA 1
ATOM 1437 C C . ASP A 1 187 ? -21.399 4.889 30.905 1.00 95.62 187 ASP A C 1
ATOM 1439 O O . ASP A 1 187 ? -21.969 5.610 30.085 1.00 95.62 187 ASP A O 1
ATOM 1443 N N . GLN A 1 188 ? -21.969 4.496 32.044 1.00 93.00 188 GLN A N 1
ATOM 1444 C CA . GLN A 1 188 ? -23.296 4.917 32.494 1.00 93.00 188 GLN A CA 1
ATOM 1445 C C . GLN A 1 188 ? -23.279 6.331 33.086 1.00 93.00 188 GLN A C 1
ATOM 1447 O O . GLN A 1 188 ? -24.307 6.999 33.063 1.00 93.00 188 GLN A O 1
ATOM 1452 N N . ASN A 1 189 ? -22.116 6.809 33.546 1.00 91.88 189 ASN A N 1
ATOM 1453 C CA . ASN A 1 189 ? -21.925 8.198 33.976 1.00 91.88 189 ASN A CA 1
ATOM 1454 C C . ASN A 1 189 ? -21.706 9.162 32.798 1.00 91.88 189 ASN A C 1
ATOM 1456 O O . ASN A 1 189 ? -21.588 10.363 33.017 1.00 91.88 189 ASN A O 1
ATOM 1460 N N . GLN A 1 190 ? -21.638 8.643 31.564 1.00 94.25 190 GLN A N 1
ATOM 1461 C CA . GLN A 1 190 ? -21.467 9.421 30.336 1.00 94.25 190 GLN A CA 1
ATOM 1462 C C . GLN A 1 190 ? -20.209 10.318 30.322 1.00 94.25 190 GLN A C 1
ATOM 1464 O O . GLN A 1 190 ? -20.221 11.399 29.740 1.00 94.25 190 GLN A O 1
ATOM 1469 N N . SER A 1 191 ? -19.105 9.876 30.946 1.00 94.62 191 SER A N 1
ATOM 1470 C CA . SER A 1 191 ? -17.946 10.744 31.229 1.00 94.62 191 SER A CA 1
ATOM 1471 C C . SER A 1 191 ? -17.281 11.359 29.992 1.00 94.62 191 SER A C 1
ATOM 1473 O O . SER A 1 191 ? -16.779 12.478 30.072 1.00 94.62 191 SER A O 1
ATOM 1475 N N . LEU A 1 192 ? -17.186 10.612 28.884 1.00 97.00 192 LEU A N 1
ATOM 1476 C CA . LEU A 1 192 ? -16.468 11.016 27.669 1.00 97.00 192 LEU A CA 1
ATOM 1477 C C . LEU A 1 192 ? -17.228 10.571 26.414 1.00 97.00 192 LEU A C 1
ATOM 1479 O O . LEU A 1 192 ? -17.426 9.378 26.211 1.00 97.00 192 LEU A O 1
ATOM 1483 N N . GLU A 1 193 ? -17.621 11.502 25.551 1.00 98.00 193 GLU A N 1
ATOM 1484 C CA . GLU A 1 193 ? -18.383 11.224 24.324 1.00 98.00 193 GLU A CA 1
ATOM 1485 C C . GLU A 1 193 ? -17.513 10.604 23.220 1.00 98.00 193 GLU A C 1
ATOM 1487 O O . GLU A 1 193 ? -16.496 11.188 22.842 1.00 98.00 193 GLU A O 1
ATOM 1492 N N . LEU A 1 194 ? -17.927 9.463 22.646 1.00 98.19 194 LEU A N 1
ATOM 1493 C CA . LEU A 1 194 ? -17.346 8.962 21.395 1.00 98.19 194 LEU A CA 1
ATOM 1494 C C . LEU A 1 194 ? -18.196 9.338 20.186 1.00 98.19 194 LEU A C 1
ATOM 1496 O O . LEU A 1 194 ? -19.299 8.820 19.990 1.00 98.19 194 LEU A O 1
ATOM 1500 N N . TYR A 1 195 ? -17.619 10.181 19.336 1.00 98.31 195 TYR A N 1
ATOM 1501 C CA . TYR A 1 195 ? -18.167 10.563 18.044 1.00 98.31 195 TYR A CA 1
ATOM 1502 C C . TYR A 1 195 ? -18.039 9.421 17.034 1.00 98.31 195 TYR A C 1
ATOM 1504 O O . TYR A 1 195 ? -16.987 8.781 16.961 1.00 98.31 195 TYR A O 1
ATOM 1512 N N . ARG A 1 196 ? -19.081 9.216 16.218 1.00 97.81 196 ARG A N 1
ATOM 1513 C CA . ARG A 1 196 ? -19.067 8.343 15.035 1.00 97.81 196 ARG A CA 1
ATOM 1514 C C . ARG A 1 196 ? -19.175 9.170 13.758 1.00 97.81 196 ARG A C 1
ATOM 1516 O O . ARG A 1 196 ? -20.012 10.071 13.643 1.00 97.81 196 ARG A O 1
ATOM 1523 N N . ALA A 1 197 ? -18.327 8.855 12.788 1.00 97.50 197 ALA A N 1
ATOM 1524 C CA . ALA A 1 197 ? -18.434 9.348 11.420 1.00 97.50 197 ALA A CA 1
ATOM 1525 C C . ALA A 1 197 ? -18.503 8.169 10.449 1.00 97.50 197 ALA A C 1
ATOM 1527 O O . ALA A 1 197 ? -17.727 7.223 10.581 1.00 97.50 197 ALA A O 1
ATOM 1528 N N . TYR A 1 198 ? -19.387 8.261 9.457 1.00 95.69 198 TYR A N 1
ATOM 1529 C CA . TYR A 1 198 ? -19.547 7.268 8.394 1.00 95.69 198 TYR A CA 1
ATOM 1530 C C . TYR A 1 198 ? -19.008 7.794 7.058 1.00 95.69 198 TYR A C 1
ATOM 1532 O O . TYR A 1 198 ? -19.350 8.901 6.632 1.00 95.69 198 TYR A O 1
ATOM 1540 N N . ASN A 1 199 ? -18.196 6.997 6.368 1.00 93.38 199 ASN A N 1
ATOM 1541 C CA . ASN A 1 199 ? -17.690 7.283 5.032 1.00 93.38 199 ASN A CA 1
ATOM 1542 C C . ASN A 1 199 ? -18.594 6.642 3.962 1.00 93.38 199 ASN A C 1
ATOM 1544 O O . ASN A 1 199 ? -18.467 5.444 3.699 1.00 93.38 199 ASN A O 1
ATOM 1548 N N . PRO A 1 200 ? -19.452 7.413 3.266 1.00 90.06 200 PRO A N 1
ATOM 1549 C CA . PRO A 1 200 ? -20.326 6.872 2.224 1.00 90.06 200 PRO A CA 1
ATOM 1550 C C . PRO A 1 200 ? -19.579 6.416 0.960 1.00 90.06 200 PRO A C 1
ATOM 1552 O O . PRO A 1 200 ? -20.204 5.851 0.068 1.00 90.06 200 PRO A O 1
ATOM 1555 N N . ASN A 1 201 ? -18.271 6.680 0.860 1.00 84.12 201 ASN A N 1
ATOM 1556 C CA . ASN A 1 201 ? -17.433 6.346 -0.294 1.00 84.12 201 ASN A CA 1
ATOM 1557 C C . ASN A 1 201 ? -16.437 5.206 0.003 1.00 84.12 201 ASN A C 1
ATOM 1559 O O . ASN A 1 201 ? -15.587 4.905 -0.834 1.00 84.12 201 ASN A O 1
ATOM 1563 N N . ALA A 1 202 ? -16.495 4.606 1.195 1.00 80.00 202 ALA A N 1
ATOM 1564 C CA . ALA A 1 202 ? -15.613 3.518 1.600 1.00 80.00 202 ALA A CA 1
ATOM 1565 C C . ALA A 1 202 ? -16.138 2.152 1.132 1.00 80.00 202 ALA A C 1
ATOM 1567 O O . ALA A 1 202 ? -17.306 1.825 1.323 1.00 80.00 202 ALA A O 1
ATOM 1568 N N . GLN A 1 203 ? -15.247 1.325 0.578 1.00 72.25 203 GLN A N 1
ATOM 1569 C CA . GLN A 1 203 ? -15.537 -0.079 0.252 1.00 72.25 203 GLN A CA 1
ATOM 1570 C C . GLN A 1 203 ? -15.468 -0.995 1.489 1.00 72.25 203 GLN A C 1
ATOM 1572 O O . GLN A 1 203 ? -16.091 -2.054 1.510 1.00 72.25 203 GLN A O 1
ATOM 1577 N N . SER A 1 204 ? -14.679 -0.590 2.486 1.00 75.44 204 SER A N 1
ATOM 1578 C CA . SER A 1 204 ? -14.407 -1.242 3.771 1.00 75.44 204 SER A CA 1
ATOM 1579 C C . SER A 1 204 ? -13.880 -0.164 4.729 1.00 75.44 204 SER A C 1
ATOM 1581 O O . SER A 1 204 ? -13.470 0.899 4.264 1.00 75.44 204 SER A O 1
ATOM 1583 N N . GLY A 1 205 ? -13.910 -0.380 6.045 1.00 77.88 205 GLY A N 1
ATOM 1584 C CA . GLY A 1 205 ? -13.502 0.653 7.003 1.00 77.88 205 GLY A CA 1
ATOM 1585 C C . GLY A 1 205 ? -14.454 1.846 7.065 1.00 77.88 205 GLY A C 1
ATOM 1586 O O . GLY A 1 205 ? -14.036 2.993 7.201 1.00 77.88 205 GLY A O 1
ATOM 1587 N N . SER A 1 206 ? -15.747 1.574 6.904 1.00 87.00 206 SER A N 1
ATOM 1588 C CA . SER A 1 206 ? -16.765 2.590 6.645 1.00 87.00 206 SER A CA 1
ATOM 1589 C C . SER A 1 206 ? -17.084 3.517 7.826 1.00 87.00 206 SER A C 1
ATOM 1591 O O . SER A 1 206 ? -17.718 4.547 7.609 1.00 87.00 206 SER A O 1
ATOM 1593 N N . HIS A 1 207 ? -16.629 3.213 9.046 1.00 93.75 207 HIS A N 1
ATOM 1594 C CA . HIS A 1 207 ? -16.881 4.020 10.243 1.00 93.75 207 HIS A CA 1
ATOM 1595 C C . HIS A 1 207 ? -15.592 4.351 11.007 1.00 93.75 207 HIS A C 1
ATOM 1597 O O . HIS A 1 207 ? -14.679 3.533 11.108 1.00 93.75 207 HIS A O 1
ATOM 1603 N N . ASN A 1 208 ? -15.557 5.545 11.599 1.00 95.75 208 ASN A N 1
ATOM 1604 C CA . ASN A 1 208 ? -14.531 5.985 12.542 1.00 95.75 208 ASN A CA 1
ATOM 1605 C C . ASN A 1 208 ? -15.180 6.332 13.884 1.00 95.75 208 ASN A C 1
ATOM 1607 O O . ASN A 1 208 ? -16.186 7.044 13.907 1.00 95.75 208 ASN A O 1
ATOM 1611 N N . TYR A 1 209 ? -14.558 5.900 14.980 1.00 97.62 209 TYR A N 1
ATOM 1612 C CA . TYR A 1 209 ? -14.972 6.187 16.353 1.00 97.62 209 TYR A CA 1
ATOM 1613 C C . TYR A 1 209 ? -13.845 6.887 17.116 1.00 97.62 209 TYR A C 1
ATOM 1615 O O . TYR A 1 209 ? -12.704 6.411 17.125 1.00 97.62 209 TYR A O 1
ATOM 1623 N N . THR A 1 210 ? -14.141 8.021 17.756 1.00 97.50 210 THR A N 1
ATOM 1624 C CA . THR A 1 210 ? -13.105 8.819 18.427 1.00 97.50 210 THR A CA 1
ATOM 1625 C C . THR A 1 210 ? -13.621 9.703 19.561 1.00 97.50 210 THR A C 1
ATOM 1627 O O . THR A 1 210 ? -14.742 10.199 19.513 1.00 97.50 210 THR A O 1
ATOM 1630 N N . LEU A 1 211 ? -12.760 9.948 20.554 1.00 97.50 211 LEU A N 1
ATOM 1631 C CA . LEU A 1 211 ? -12.911 11.023 21.545 1.00 97.50 211 LEU A CA 1
ATOM 1632 C C . LEU A 1 211 ? -12.468 12.397 20.999 1.00 97.50 211 LEU A C 1
ATOM 1634 O O . LEU A 1 211 ? -12.735 13.435 21.601 1.00 97.50 211 LEU A O 1
ATOM 1638 N N . ASN A 1 212 ? -11.735 12.426 19.883 1.00 96.81 212 ASN A N 1
ATOM 1639 C CA . ASN A 1 212 ? -11.093 13.628 19.368 1.00 96.81 212 ASN A CA 1
ATOM 1640 C C . ASN A 1 212 ? -12.036 14.416 18.444 1.00 96.81 212 ASN A C 1
ATOM 1642 O O . ASN A 1 212 ? -12.160 14.132 17.252 1.00 96.81 212 ASN A O 1
ATOM 1646 N N . GLY A 1 213 ? -12.646 15.477 18.977 1.00 95.88 213 GLY A N 1
ATOM 1647 C CA . GLY A 1 213 ? -13.507 16.375 18.201 1.00 95.88 213 GLY A CA 1
ATOM 1648 C C . GLY A 1 213 ? -12.816 17.037 16.997 1.00 95.88 213 GLY A C 1
ATOM 1649 O O . GLY A 1 213 ? -13.482 17.354 16.013 1.00 95.88 213 GLY A O 1
ATOM 1650 N N . ASN A 1 214 ? -11.487 17.213 17.005 1.00 96.25 214 ASN A N 1
ATOM 1651 C CA . ASN A 1 214 ? -10.767 17.731 15.835 1.00 96.25 214 ASN A CA 1
ATOM 1652 C C . ASN A 1 214 ? -10.669 16.683 14.719 1.00 96.25 214 ASN A C 1
ATOM 1654 O O . ASN A 1 214 ? -10.858 17.034 13.557 1.00 96.25 214 ASN A O 1
ATOM 1658 N N . GLU A 1 215 ? -10.439 15.414 15.062 1.00 95.94 215 GLU A N 1
ATOM 1659 C CA . GLU A 1 215 ? -10.448 14.290 14.114 1.00 95.94 215 GLU A CA 1
ATOM 1660 C C . GLU A 1 215 ? -11.834 14.149 13.468 1.00 95.94 215 GLU A C 1
ATOM 1662 O O . GLU A 1 215 ? -11.938 14.193 12.242 1.00 95.94 215 GLU A O 1
ATOM 1667 N N . GLN A 1 216 ? -12.905 14.145 14.274 1.00 97.19 216 GLN A N 1
ATOM 1668 C CA . GLN A 1 216 ? -14.289 14.181 13.780 1.00 97.19 216 GLN A CA 1
ATOM 1669 C C . GLN A 1 216 ? -14.495 15.348 12.798 1.00 97.19 216 GLN A C 1
ATOM 1671 O O . GLN A 1 216 ? -14.902 15.148 11.655 1.00 97.19 216 GLN A O 1
ATOM 1676 N N . ASN A 1 217 ? -14.141 16.574 13.194 1.00 96.69 217 ASN A N 1
ATOM 1677 C CA . ASN A 1 217 ? -14.296 17.764 12.354 1.00 96.69 217 ASN A CA 1
ATOM 1678 C C . ASN A 1 217 ? -13.441 17.748 11.069 1.00 96.69 217 ASN A C 1
ATOM 1680 O O . ASN A 1 217 ? -13.764 18.461 10.116 1.00 96.69 217 ASN A O 1
ATOM 1684 N N . VAL A 1 218 ? -12.344 16.989 11.011 1.00 95.81 218 VAL A N 1
ATOM 1685 C CA . VAL A 1 218 ? -11.568 16.776 9.776 1.00 95.81 218 VAL A CA 1
ATOM 1686 C C . VAL A 1 218 ? -12.292 15.793 8.855 1.00 95.81 218 VAL A C 1
ATOM 1688 O O . VAL A 1 218 ? -12.468 16.102 7.676 1.00 95.81 218 VAL A O 1
ATOM 1691 N N . LEU A 1 219 ? -12.800 14.675 9.384 1.00 94.81 219 LEU A N 1
ATOM 1692 C CA . LEU A 1 219 ? -13.566 13.688 8.611 1.00 94.81 219 LEU A CA 1
ATOM 1693 C C . LEU A 1 219 ? -14.828 14.304 7.985 1.00 94.81 219 LEU A C 1
ATOM 1695 O O . LEU A 1 219 ? -15.087 14.114 6.795 1.00 94.81 219 LEU A O 1
ATOM 1699 N N . LEU A 1 220 ? -15.570 15.125 8.737 1.00 96.69 220 LEU A N 1
ATOM 1700 C CA . LEU A 1 220 ? -16.757 15.816 8.214 1.00 96.69 220 LEU A CA 1
ATOM 1701 C C . LEU A 1 220 ? -16.415 16.779 7.065 1.00 96.69 220 LEU A C 1
ATOM 1703 O O . LEU A 1 220 ? -17.116 16.813 6.054 1.00 96.69 220 LEU A O 1
ATOM 1707 N N . ARG A 1 221 ? -15.297 17.515 7.159 1.00 96.06 221 ARG A N 1
ATOM 1708 C CA . ARG A 1 221 ? -14.802 18.365 6.055 1.00 96.06 221 ARG A CA 1
ATOM 1709 C C . ARG A 1 221 ? -14.326 17.550 4.848 1.00 96.06 221 ARG A C 1
ATOM 1711 O O . ARG A 1 221 ? -14.415 18.036 3.724 1.00 96.06 221 ARG A O 1
ATOM 1718 N N . ALA A 1 222 ? -13.871 16.317 5.065 1.00 90.81 222 ALA A N 1
ATOM 1719 C CA . ALA A 1 222 ? -13.545 15.358 4.011 1.00 90.81 222 ALA A CA 1
ATOM 1720 C C . ALA A 1 222 ? -14.785 14.673 3.389 1.00 90.81 222 ALA A C 1
ATOM 1722 O O . ALA A 1 222 ? -14.634 13.828 2.510 1.00 90.81 222 ALA A O 1
ATOM 1723 N N . GLY A 1 223 ? -16.007 15.036 3.803 1.00 94.88 223 GLY A N 1
ATOM 1724 C CA . GLY A 1 223 ? -17.260 14.525 3.233 1.00 94.88 223 GLY A CA 1
ATOM 1725 C C . GLY A 1 223 ? -17.835 13.288 3.929 1.00 94.88 223 GLY A C 1
ATOM 1726 O O . GLY A 1 223 ? -18.760 12.671 3.396 1.00 94.88 223 GLY A O 1
ATOM 1727 N N . TRP A 1 224 ? -17.320 12.921 5.106 1.00 96.31 224 TRP A N 1
ATOM 1728 C CA . TRP A 1 224 ? -17.936 11.898 5.952 1.00 96.31 224 TRP A CA 1
ATOM 1729 C C . TRP A 1 224 ? -19.227 12.443 6.579 1.00 96.31 224 TRP A C 1
ATOM 1731 O O . TRP A 1 224 ? -19.374 13.645 6.813 1.00 96.31 224 TRP A O 1
ATOM 1741 N N . ARG A 1 225 ? -20.181 11.557 6.866 1.00 97.75 225 ARG A N 1
ATOM 1742 C CA . ARG A 1 225 ? -21.443 11.898 7.531 1.00 97.75 225 ARG A CA 1
ATOM 1743 C C . ARG A 1 225 ? -21.255 11.856 9.043 1.00 97.75 225 ARG A C 1
ATOM 1745 O O . ARG A 1 225 ? -20.690 10.898 9.562 1.00 97.75 225 ARG A O 1
ATOM 1752 N N . ASN A 1 226 ? -21.750 12.878 9.738 1.00 97.62 226 ASN A N 1
ATOM 1753 C CA . ASN A 1 226 ? -21.805 12.881 11.197 1.00 97.62 226 ASN A CA 1
ATOM 1754 C C . ASN A 1 226 ? -22.955 11.986 11.654 1.00 97.62 226 ASN A C 1
ATOM 1756 O O . ASN A 1 226 ? -24.090 12.211 11.238 1.00 97.62 226 ASN A O 1
ATOM 1760 N N . GLU A 1 227 ? -22.673 11.021 12.523 1.00 96.62 227 GLU A N 1
ATOM 1761 C CA . GLU A 1 227 ? -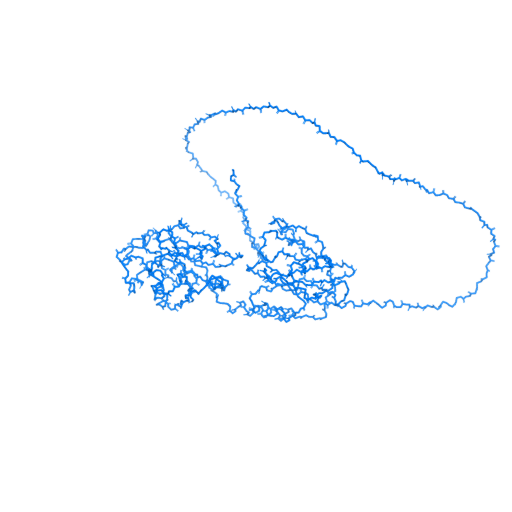23.690 10.135 13.098 1.00 96.62 227 GLU A CA 1
ATOM 1762 C C . GLU A 1 227 ? -23.863 10.339 14.611 1.00 96.62 227 GLU A C 1
ATOM 1764 O O . GLU A 1 227 ? -24.595 9.600 15.263 1.00 96.62 227 GLU A O 1
ATOM 1769 N N . GLY A 1 228 ? -23.235 11.382 15.165 1.00 96.56 228 GLY A N 1
ATOM 1770 C CA . GLY A 1 228 ? -23.386 11.774 16.563 1.00 96.56 228 GLY A CA 1
ATOM 1771 C C . GLY A 1 228 ? -22.575 10.908 17.527 1.00 96.56 228 GLY A C 1
ATOM 1772 O O . GLY A 1 228 ? -21.510 10.394 17.183 1.00 96.56 228 GLY A O 1
ATOM 1773 N N . ILE A 1 229 ? -23.068 10.798 18.760 1.00 97.81 229 ILE A N 1
ATOM 1774 C CA . ILE A 1 229 ? -22.432 10.043 19.844 1.00 97.81 229 ILE A CA 1
ATOM 1775 C C . ILE A 1 229 ? -22.889 8.585 19.757 1.00 97.81 229 ILE A C 1
ATOM 1777 O O . ILE A 1 229 ? -24.088 8.317 19.750 1.00 97.81 229 ILE A O 1
ATOM 1781 N N . SER A 1 230 ? -21.952 7.636 19.708 1.00 96.50 230 SER A N 1
ATOM 1782 C CA . SER A 1 230 ? -22.286 6.200 19.665 1.00 96.50 230 SER A CA 1
ATOM 1783 C C . SER A 1 230 ? -22.313 5.520 21.027 1.00 96.50 230 SER A C 1
ATOM 1785 O O . SER A 1 230 ? -23.120 4.619 21.240 1.00 96.50 230 SER A O 1
ATOM 1787 N N . TRP A 1 231 ? -21.426 5.923 21.934 1.00 97.75 231 TRP A N 1
ATOM 1788 C CA . TRP A 1 231 ? -21.378 5.498 23.334 1.00 97.75 231 TRP A CA 1
ATOM 1789 C C . TRP A 1 231 ? -20.441 6.428 24.111 1.00 97.75 231 TRP A C 1
ATOM 1791 O O . TRP A 1 231 ? -19.879 7.372 23.550 1.00 97.75 231 TRP A O 1
ATOM 1801 N N . TYR A 1 232 ? -20.247 6.133 25.395 1.00 97.88 232 TYR A N 1
ATOM 1802 C CA . TYR A 1 232 ? -19.391 6.907 26.282 1.00 97.88 232 TYR A CA 1
ATOM 1803 C C . TYR A 1 232 ? -18.211 6.081 26.799 1.00 97.88 232 TYR A C 1
ATOM 1805 O O . TYR A 1 232 ? -18.367 4.928 27.209 1.00 97.88 232 TYR A O 1
ATOM 1813 N N . GLY A 1 233 ? -17.022 6.677 26.778 1.00 96.69 233 GLY A N 1
ATOM 1814 C CA . GLY A 1 233 ? -15.829 6.184 27.456 1.00 96.69 233 GLY A CA 1
ATOM 1815 C C . GLY A 1 233 ? -15.782 6.638 28.916 1.00 96.69 233 GLY A C 1
ATOM 1816 O O . GLY A 1 233 ? -16.478 7.565 29.324 1.00 96.69 233 GLY A O 1
ATOM 1817 N N . SER A 1 234 ? -14.928 5.990 29.704 1.00 95.69 234 SER A N 1
ATOM 1818 C CA . SER A 1 234 ? -14.688 6.332 31.104 1.00 95.69 234 SER A CA 1
ATOM 1819 C C . SER A 1 234 ? -13.494 7.275 31.263 1.00 95.69 234 SER A C 1
ATOM 1821 O O . SER A 1 234 ? -12.441 7.070 30.655 1.00 95.69 234 SER A O 1
ATOM 1823 N N . GLY A 1 235 ? -13.624 8.259 32.158 1.00 93.44 235 GLY A N 1
ATOM 1824 C CA . GLY A 1 235 ? -12.493 9.069 32.625 1.00 93.44 235 GLY A CA 1
ATOM 1825 C C . GLY A 1 235 ? -11.505 8.308 33.525 1.00 93.44 235 GLY A C 1
ATOM 1826 O O . GLY A 1 235 ? -10.386 8.776 33.736 1.00 93.44 235 GLY A O 1
ATOM 1827 N N . VAL A 1 236 ? -11.881 7.131 34.041 1.00 94.12 236 VAL A N 1
ATOM 1828 C CA . VAL A 1 236 ? -11.036 6.304 34.917 1.00 94.12 236 VAL A CA 1
ATOM 1829 C C . VAL A 1 236 ? -10.133 5.400 34.077 1.00 94.12 236 VAL A C 1
ATOM 1831 O O . VAL A 1 236 ? -10.601 4.547 33.318 1.00 94.12 236 VAL A O 1
ATOM 1834 N N . ARG A 1 237 ? -8.816 5.566 34.231 1.00 93.56 237 ARG A N 1
ATOM 1835 C CA . ARG A 1 237 ? -7.811 4.693 33.604 1.00 93.56 237 ARG A CA 1
ATOM 1836 C C . ARG A 1 237 ? -7.791 3.310 34.276 1.00 93.56 237 ARG A C 1
ATOM 1838 O O . ARG A 1 237 ? -7.995 3.248 35.488 1.00 93.56 237 ARG A O 1
ATOM 1845 N N . PRO A 1 238 ? -7.509 2.225 33.535 1.00 93.88 238 PRO A N 1
ATOM 1846 C CA . PRO A 1 238 ? -7.317 0.906 34.127 1.00 93.88 238 PRO A CA 1
ATOM 1847 C C . PRO A 1 238 ? -6.041 0.868 34.980 1.00 93.88 238 PRO A C 1
ATOM 1849 O O . PRO A 1 238 ? -5.097 1.618 34.732 1.00 93.88 238 PRO A O 1
ATOM 1852 N N . GLU A 1 239 ? -5.991 -0.050 35.949 1.00 89.50 239 GLU A N 1
ATOM 1853 C CA . GLU A 1 239 ? -4.811 -0.280 36.803 1.00 89.50 239 GLU A CA 1
ATOM 1854 C C . GLU A 1 239 ? -3.574 -0.716 35.993 1.00 89.50 239 GLU A C 1
ATOM 1856 O O . GLU A 1 239 ? -2.441 -0.421 36.370 1.00 89.50 239 GLU A O 1
ATOM 1861 N N . SER A 1 240 ? -3.784 -1.403 34.866 1.00 90.62 240 SER A N 1
ATOM 1862 C CA . SER A 1 240 ? -2.738 -1.831 33.937 1.00 90.62 240 SER A CA 1
ATOM 1863 C C . SER A 1 240 ? -3.267 -1.931 32.500 1.00 90.62 240 SER A C 1
ATOM 1865 O O . SER A 1 240 ? -4.472 -2.009 32.258 1.00 90.62 240 SER A O 1
ATOM 1867 N N . SER A 1 241 ? -2.359 -1.907 31.522 1.00 94.75 241 SER A N 1
ATOM 1868 C CA . SER A 1 241 ? -2.663 -2.204 30.118 1.00 94.75 241 SER A CA 1
ATOM 1869 C C . SER A 1 241 ? -1.413 -2.702 29.391 1.00 94.75 241 SER A C 1
ATOM 1871 O O . SER A 1 241 ? -0.291 -2.462 29.835 1.00 94.75 241 SER A O 1
ATOM 1873 N N . GLU A 1 242 ? -1.606 -3.361 28.252 1.00 97.56 242 GLU A N 1
ATOM 1874 C CA . GLU A 1 242 ? -0.530 -3.899 27.409 1.00 97.56 242 GLU A CA 1
ATOM 1875 C C . GLU A 1 242 ? 0.007 -2.857 26.406 1.00 97.56 242 GLU A C 1
ATOM 1877 O O . GLU A 1 242 ? 0.815 -3.194 25.543 1.00 97.56 242 GLU A O 1
ATOM 1882 N N . ASP A 1 243 ? -0.426 -1.594 26.506 1.00 97.62 243 ASP A N 1
ATOM 1883 C CA . ASP A 1 243 ? -0.153 -0.530 25.531 1.00 97.62 243 ASP A CA 1
ATOM 1884 C C . ASP A 1 243 ? 1.343 -0.366 25.222 1.00 97.62 243 ASP A C 1
ATOM 1886 O O . ASP A 1 243 ? 1.751 -0.407 24.064 1.00 97.62 243 ASP A O 1
ATOM 1890 N N . ALA A 1 244 ? 2.192 -0.305 26.252 1.00 97.25 244 ALA A N 1
ATOM 1891 C CA . ALA A 1 244 ? 3.641 -0.193 26.075 1.00 97.25 244 ALA A CA 1
ATOM 1892 C C . ALA A 1 244 ? 4.259 -1.409 25.350 1.00 97.25 244 ALA A C 1
ATOM 1894 O O . ALA A 1 244 ? 5.191 -1.252 24.559 1.00 97.25 244 ALA A O 1
ATOM 1895 N N . ALA A 1 245 ? 3.733 -2.619 25.578 1.00 98.00 245 ALA A N 1
ATOM 1896 C CA . ALA A 1 245 ? 4.205 -3.839 24.923 1.00 98.00 245 ALA A CA 1
ATOM 1897 C C . ALA A 1 245 ? 3.736 -3.919 23.459 1.00 98.00 245 ALA A C 1
ATOM 1899 O O . ALA A 1 245 ? 4.510 -4.300 22.578 1.00 98.00 245 ALA A O 1
ATOM 1900 N N . LEU A 1 246 ? 2.495 -3.503 23.183 1.00 98.31 246 LEU A N 1
ATOM 1901 C CA . LEU A 1 246 ? 1.950 -3.358 21.830 1.00 98.31 246 LEU A CA 1
ATOM 1902 C C . LEU A 1 246 ? 2.724 -2.298 21.037 1.00 98.31 246 LEU A C 1
ATOM 1904 O O . LEU A 1 246 ? 3.148 -2.553 19.908 1.00 98.31 246 LEU A O 1
ATOM 1908 N N . GLN A 1 247 ? 2.998 -1.150 21.657 1.00 97.56 247 GLN A N 1
ATOM 1909 C CA . GLN A 1 247 ? 3.777 -0.069 21.069 1.00 97.56 247 GLN A CA 1
ATOM 1910 C C . GLN A 1 247 ? 5.210 -0.512 20.742 1.00 97.56 247 GLN A C 1
ATOM 1912 O O . GLN A 1 247 ? 5.698 -0.209 19.652 1.00 97.56 247 GLN A O 1
ATOM 1917 N N . ALA A 1 248 ? 5.867 -1.261 21.636 1.00 97.44 248 ALA A N 1
ATOM 1918 C CA . ALA A 1 248 ? 7.198 -1.820 21.399 1.00 97.44 248 ALA A CA 1
ATOM 1919 C C . ALA A 1 248 ? 7.209 -2.843 20.247 1.00 97.44 248 ALA A C 1
ATOM 1921 O O . ALA A 1 248 ? 8.068 -2.760 19.368 1.00 97.44 248 ALA A O 1
ATOM 1922 N N . LEU A 1 249 ? 6.227 -3.755 20.194 1.00 96.75 249 LEU A N 1
ATOM 1923 C CA . LEU A 1 249 ? 6.066 -4.712 19.091 1.00 96.75 249 LEU A CA 1
ATOM 1924 C C . LEU A 1 249 ? 5.842 -3.999 17.748 1.00 96.75 249 LEU A C 1
ATOM 1926 O O . LEU A 1 249 ? 6.441 -4.374 16.738 1.00 96.75 249 LEU A O 1
ATOM 1930 N N . TYR A 1 250 ? 5.002 -2.962 17.731 1.00 95.00 250 TYR A N 1
ATOM 1931 C CA . TYR A 1 250 ? 4.763 -2.157 16.538 1.00 95.00 250 TYR A CA 1
ATOM 1932 C C . TYR A 1 250 ? 6.053 -1.473 16.057 1.00 95.00 250 TYR A C 1
ATOM 1934 O O . TYR A 1 250 ? 6.412 -1.609 14.887 1.00 95.00 250 TYR A O 1
ATOM 1942 N N . GLN A 1 251 ? 6.804 -0.822 16.955 1.00 93.38 251 GLN A N 1
ATOM 1943 C CA . GLN A 1 251 ? 8.082 -0.187 16.607 1.00 93.38 251 GLN A CA 1
ATOM 1944 C C . GLN A 1 251 ? 9.113 -1.207 16.101 1.00 93.38 251 GLN A C 1
ATOM 1946 O O . GLN A 1 251 ? 9.763 -0.963 15.087 1.00 93.38 251 GLN A O 1
ATOM 1951 N N . GLN A 1 252 ? 9.214 -2.386 16.725 1.00 93.75 252 GLN A N 1
ATOM 1952 C CA . GLN A 1 252 ? 10.063 -3.479 16.238 1.00 93.75 252 GLN A CA 1
ATOM 1953 C C . GLN A 1 252 ? 9.700 -3.883 14.797 1.00 93.75 252 GLN A C 1
ATOM 1955 O O . GLN A 1 252 ? 10.587 -4.059 13.964 1.00 93.75 252 GLN A O 1
ATOM 1960 N N . ILE A 1 253 ? 8.405 -4.000 14.488 1.00 87.62 253 ILE A N 1
ATOM 1961 C CA . ILE A 1 253 ? 7.905 -4.377 13.158 1.00 87.62 253 ILE A CA 1
ATOM 1962 C C . ILE A 1 253 ? 8.122 -3.291 12.101 1.00 87.62 253 ILE A C 1
ATOM 1964 O O . ILE A 1 253 ? 8.323 -3.632 10.934 1.00 87.62 253 ILE A O 1
ATOM 1968 N N . ILE A 1 254 ? 8.049 -2.010 12.465 1.00 83.38 254 ILE A N 1
ATOM 1969 C CA . ILE A 1 254 ? 8.351 -0.899 11.553 1.00 83.38 254 ILE A CA 1
ATOM 1970 C C . ILE A 1 254 ? 9.853 -0.821 11.285 1.00 83.38 254 ILE A C 1
ATOM 1972 O O . ILE A 1 254 ? 10.259 -0.793 10.124 1.00 83.38 254 ILE A O 1
ATOM 1976 N N . ASN A 1 255 ? 10.673 -0.884 12.334 1.00 83.94 255 ASN A N 1
ATOM 1977 C CA . ASN A 1 255 ? 12.129 -0.800 12.228 1.00 83.94 255 ASN A CA 1
ATOM 1978 C C . ASN A 1 255 ? 12.744 -2.011 11.506 1.00 83.94 255 ASN A C 1
ATOM 1980 O O . ASN A 1 255 ? 13.850 -1.913 10.984 1.00 83.94 255 ASN A O 1
ATOM 1984 N N . SER A 1 256 ? 12.032 -3.143 11.431 1.00 80.38 256 SER A N 1
ATOM 1985 C CA . SER A 1 256 ? 12.442 -4.304 10.633 1.00 80.38 256 SER A CA 1
ATOM 1986 C C . SER A 1 256 ? 12.063 -4.217 9.146 1.00 80.38 256 SER A C 1
ATOM 1988 O O . SER A 1 256 ? 12.344 -5.162 8.409 1.00 80.38 256 SER A O 1
ATOM 1990 N N . ARG A 1 257 ? 11.355 -3.172 8.688 1.00 74.62 257 ARG A N 1
ATOM 1991 C CA . ARG A 1 257 ? 11.016 -3.022 7.261 1.00 74.62 257 ARG A CA 1
ATOM 1992 C C . ARG A 1 257 ? 12.240 -2.530 6.477 1.00 74.62 257 ARG A C 1
ATOM 1994 O O . ARG A 1 257 ? 12.942 -1.646 6.974 1.00 74.62 257 ARG A O 1
ATOM 2001 N N . PRO A 1 258 ? 12.477 -3.031 5.250 1.00 68.75 258 PRO A N 1
ATOM 2002 C CA . PRO A 1 258 ? 13.447 -2.438 4.336 1.00 68.75 258 PRO A CA 1
ATOM 2003 C C . PRO A 1 258 ? 13.188 -0.935 4.171 1.00 68.75 258 PRO A C 1
ATOM 2005 O O . PRO A 1 258 ? 12.075 -0.527 3.845 1.00 68.75 258 PRO A O 1
ATOM 2008 N N . GLN A 1 259 ? 14.209 -0.109 4.405 1.00 74.50 259 GLN A N 1
ATOM 2009 C CA . GLN A 1 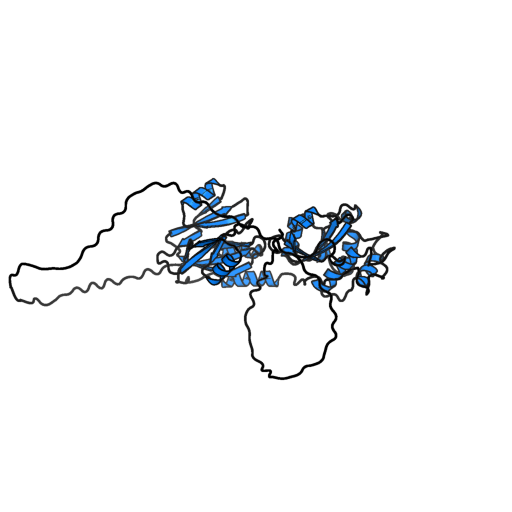259 ? 14.122 1.348 4.251 1.00 74.50 259 GLN A CA 1
ATOM 2010 C C . GLN A 1 259 ? 14.340 1.724 2.780 1.00 74.50 259 GLN A C 1
ATOM 2012 O O . GLN A 1 259 ? 15.350 2.319 2.414 1.00 74.50 259 GLN A O 1
ATOM 2017 N N . ILE A 1 260 ? 13.411 1.289 1.929 1.00 88.12 260 ILE A N 1
ATOM 2018 C CA . ILE A 1 260 ? 13.473 1.475 0.480 1.00 88.12 260 ILE A CA 1
ATOM 2019 C C . ILE A 1 260 ? 12.923 2.863 0.137 1.00 88.12 260 ILE A C 1
ATOM 2021 O O . ILE A 1 260 ? 11.804 3.218 0.511 1.00 88.12 260 ILE A O 1
ATOM 2025 N N . GLY A 1 261 ? 13.730 3.664 -0.558 1.00 90.44 261 GLY A N 1
ATOM 2026 C CA . GLY A 1 261 ? 13.360 5.019 -0.960 1.00 90.44 261 GLY A CA 1
ATOM 2027 C C . GLY A 1 261 ? 12.290 5.052 -2.057 1.00 90.44 261 GLY A C 1
ATOM 2028 O O . GLY A 1 261 ? 12.006 4.053 -2.724 1.00 90.44 261 GLY A O 1
ATOM 2029 N N . LYS A 1 262 ? 11.727 6.234 -2.309 1.00 94.88 262 LYS A N 1
ATOM 2030 C CA . LYS A 1 262 ? 10.896 6.461 -3.498 1.00 94.88 262 LYS A CA 1
ATOM 2031 C C . LYS A 1 262 ? 11.790 6.489 -4.756 1.00 94.88 262 LYS A C 1
ATOM 2033 O O . LYS A 1 262 ? 12.819 7.160 -4.719 1.00 94.88 262 LYS A O 1
ATOM 2038 N N . PRO A 1 263 ? 11.402 5.848 -5.876 1.00 97.81 263 PRO A N 1
ATOM 2039 C CA . PRO A 1 263 ? 12.136 5.945 -7.135 1.00 97.81 263 PRO A CA 1
ATOM 2040 C C . PRO A 1 263 ? 12.307 7.396 -7.610 1.00 97.81 263 PRO A C 1
ATOM 2042 O O . PRO A 1 263 ? 11.383 8.210 -7.523 1.00 97.81 263 PRO A O 1
ATOM 2045 N N . ASN A 1 264 ? 13.480 7.711 -8.159 1.00 97.69 264 ASN A N 1
ATOM 2046 C CA . ASN A 1 264 ? 13.769 9.014 -8.750 1.00 97.69 264 ASN A CA 1
ATOM 2047 C C . ASN A 1 264 ? 13.067 9.122 -10.100 1.00 97.69 264 ASN A C 1
ATOM 2049 O O . ASN A 1 264 ? 13.221 8.243 -10.938 1.00 97.69 264 ASN A O 1
ATOM 2053 N N . TYR A 1 265 ? 12.351 10.214 -10.369 1.00 98.38 265 TYR A N 1
ATOM 2054 C CA . TYR A 1 265 ? 11.768 10.396 -11.697 1.00 98.38 265 TYR A CA 1
ATOM 2055 C C . TYR A 1 265 ? 12.850 10.705 -12.745 1.00 98.38 265 TYR A C 1
ATOM 2057 O O . TYR A 1 265 ? 13.506 11.747 -12.672 1.00 98.38 265 TYR A O 1
ATOM 2065 N N . TYR A 1 266 ? 12.954 9.855 -13.768 1.00 98.62 266 TYR A N 1
ATOM 2066 C CA . TYR A 1 266 ? 13.725 10.108 -14.986 1.00 98.62 266 TYR A CA 1
ATOM 2067 C C . TYR A 1 266 ? 12.826 10.016 -16.218 1.00 98.62 266 TYR A C 1
ATOM 2069 O O . TYR A 1 266 ? 11.931 9.179 -16.278 1.00 98.62 266 TYR A O 1
ATOM 2077 N N . SER A 1 267 ? 13.088 10.851 -17.224 1.00 98.56 267 SER A N 1
ATOM 2078 C CA . SER A 1 267 ? 12.470 10.714 -18.544 1.00 98.56 267 SER A CA 1
ATOM 2079 C C . SER A 1 267 ? 13.448 10.072 -19.516 1.00 98.56 267 SER A C 1
ATOM 2081 O O . SER A 1 267 ? 14.572 10.546 -19.636 1.00 98.56 267 SER A O 1
ATOM 2083 N N . GLN A 1 268 ? 13.037 9.055 -20.270 1.00 98.38 268 GLN A N 1
ATOM 2084 C CA . GLN A 1 268 ? 13.862 8.456 -21.326 1.00 98.38 268 GLN A CA 1
ATOM 2085 C C . GLN A 1 268 ? 14.110 9.429 -22.495 1.00 98.38 268 GLN A C 1
ATOM 2087 O O . GLN A 1 268 ? 15.040 9.227 -23.273 1.00 98.38 268 GLN A O 1
ATOM 2092 N N . LYS A 1 269 ? 13.293 10.488 -22.614 1.00 98.31 269 LYS A N 1
ATOM 2093 C CA . LYS A 1 269 ? 13.407 11.550 -23.628 1.00 98.31 269 LYS A CA 1
ATOM 2094 C C . LYS A 1 269 ? 14.398 12.660 -23.247 1.00 98.31 269 LYS A C 1
ATOM 2096 O O . LYS A 1 269 ? 14.759 13.454 -24.113 1.00 98.31 269 LYS A O 1
ATOM 2101 N N . ASP A 1 270 ? 14.864 12.706 -21.997 1.00 98.50 270 ASP A N 1
ATOM 2102 C CA . ASP A 1 270 ? 15.832 13.701 -21.512 1.00 98.50 270 ASP A CA 1
ATOM 2103 C C . ASP A 1 270 ? 17.093 13.730 -22.395 1.00 98.50 270 ASP A C 1
ATOM 2105 O O . ASP A 1 270 ? 17.695 12.692 -22.686 1.00 98.50 270 ASP A O 1
ATOM 2109 N N . SER A 1 271 ? 17.495 14.923 -22.838 1.00 98.25 271 SER A N 1
ATOM 2110 C CA . SER A 1 271 ? 18.589 15.110 -23.799 1.00 98.25 271 SER A CA 1
ATOM 2111 C C . SER A 1 271 ? 19.951 14.628 -23.295 1.00 98.25 271 SER A C 1
ATOM 2113 O O . SER A 1 271 ? 20.842 14.393 -24.108 1.00 98.25 271 SER A O 1
ATOM 2115 N N . ARG A 1 272 ? 20.116 14.432 -21.980 1.00 98.50 272 ARG A N 1
ATOM 2116 C CA . ARG A 1 272 ? 21.348 13.904 -21.374 1.00 98.50 272 ARG A CA 1
ATOM 2117 C C . ARG A 1 272 ? 21.625 12.440 -21.715 1.00 98.50 272 ARG A C 1
ATOM 2119 O O . ARG A 1 272 ? 22.768 12.014 -21.575 1.00 98.50 272 ARG A O 1
ATOM 2126 N N . TRP A 1 273 ? 20.611 11.671 -22.121 1.00 98.56 273 TRP A N 1
ATOM 2127 C CA . TRP A 1 273 ? 20.771 10.241 -22.421 1.00 98.56 273 TRP A CA 1
ATOM 2128 C C . TRP A 1 273 ? 19.870 9.692 -23.534 1.00 98.56 273 TRP A C 1
ATOM 2130 O O . TRP A 1 273 ? 20.117 8.587 -24.007 1.00 98.56 273 TRP A O 1
ATOM 2140 N N . SER A 1 274 ? 18.854 10.419 -24.008 1.00 98.50 274 SER A N 1
ATOM 2141 C CA . SER A 1 274 ? 17.925 9.927 -25.042 1.00 98.50 274 SER A CA 1
ATOM 2142 C C . SER A 1 274 ? 18.597 9.552 -26.374 1.00 98.50 274 SER A C 1
ATOM 2144 O O . SER A 1 274 ? 18.085 8.697 -27.104 1.00 98.50 274 SER A O 1
ATOM 2146 N N . GLY A 1 275 ? 19.762 10.138 -26.669 1.00 98.50 275 GLY A N 1
ATOM 2147 C CA . GLY A 1 275 ? 20.608 9.805 -27.820 1.00 98.50 275 GLY A CA 1
ATOM 2148 C C . GLY A 1 275 ? 21.589 8.641 -27.607 1.00 98.50 275 GLY A C 1
ATOM 2149 O O . GLY A 1 275 ? 22.223 8.215 -28.568 1.00 98.50 275 GLY A O 1
ATOM 2150 N N . ASN A 1 276 ? 21.736 8.110 -26.389 1.00 98.56 276 ASN A N 1
ATOM 2151 C CA . ASN A 1 276 ? 22.671 7.016 -26.112 1.00 98.56 276 ASN A CA 1
ATOM 2152 C C . ASN A 1 276 ? 22.155 5.703 -26.715 1.00 98.56 276 ASN A C 1
ATOM 2154 O O . ASN A 1 276 ? 20.950 5.440 -26.680 1.00 98.56 276 ASN A O 1
ATOM 2158 N N . ARG A 1 277 ? 23.068 4.868 -27.241 1.00 97.69 277 ARG A N 1
ATOM 2159 C CA . ARG A 1 277 ? 22.723 3.557 -27.814 1.00 97.69 277 ARG A CA 1
ATOM 2160 C C . ARG A 1 277 ? 22.000 2.696 -26.780 1.00 97.69 277 ARG A C 1
ATOM 2162 O O . ARG A 1 277 ? 22.434 2.603 -25.635 1.00 97.69 277 ARG A O 1
ATOM 2169 N N . PHE A 1 278 ? 20.948 2.032 -27.234 1.00 98.00 278 PHE A N 1
ATOM 2170 C CA . PHE A 1 278 ? 20.326 0.919 -26.541 1.00 98.00 278 PHE A CA 1
ATOM 2171 C C . PHE A 1 278 ? 19.825 -0.083 -27.584 1.00 98.00 278 PHE A C 1
ATOM 2173 O O . PHE A 1 278 ? 18.970 0.253 -28.407 1.00 98.00 278 PHE A O 1
ATOM 2180 N N . ASN A 1 279 ? 20.395 -1.286 -27.581 1.00 96.12 279 ASN A N 1
ATOM 2181 C CA . ASN A 1 279 ? 20.223 -2.310 -28.603 1.00 96.12 279 ASN A CA 1
ATOM 2182 C C . ASN A 1 279 ? 20.506 -1.742 -30.015 1.00 96.12 279 ASN A C 1
ATOM 2184 O O . ASN A 1 279 ? 21.500 -1.041 -30.220 1.00 96.12 279 ASN A O 1
ATOM 2188 N N . SER A 1 280 ? 19.644 -1.997 -31.006 1.00 96.31 280 SER A N 1
ATOM 2189 C CA . SER A 1 280 ? 19.779 -1.445 -32.373 1.00 96.31 280 SER A CA 1
ATOM 2190 C C . SER A 1 280 ? 19.208 -0.022 -32.515 1.00 96.31 280 SER A C 1
ATOM 2192 O O . SER A 1 280 ? 18.869 0.412 -33.615 1.00 96.31 280 SER A O 1
ATOM 2194 N N . SER A 1 281 ? 19.057 0.694 -31.400 1.00 96.75 281 SER A N 1
ATOM 2195 C CA . SER A 1 281 ? 18.270 1.921 -31.263 1.00 96.75 281 SER A CA 1
ATOM 2196 C C . SER A 1 281 ? 18.919 2.873 -30.239 1.00 96.75 281 SER A C 1
ATOM 2198 O O . SER A 1 281 ? 20.106 2.753 -29.923 1.00 96.75 281 SER A O 1
ATOM 2200 N N . THR A 1 282 ? 18.156 3.830 -29.704 1.00 98.38 282 THR A N 1
ATOM 2201 C CA . THR A 1 282 ? 18.560 4.680 -28.572 1.00 98.38 282 THR A CA 1
ATOM 2202 C C . THR A 1 282 ? 17.540 4.658 -27.426 1.00 98.38 282 THR A C 1
ATOM 2204 O O . THR A 1 282 ? 16.445 4.091 -27.530 1.00 98.38 282 THR A O 1
ATOM 2207 N N . ILE A 1 283 ? 17.896 5.273 -26.295 1.00 98.69 283 ILE A N 1
ATOM 2208 C CA . ILE A 1 283 ? 17.048 5.329 -25.091 1.00 98.69 283 ILE A CA 1
ATOM 2209 C C . ILE A 1 283 ? 15.752 6.124 -25.330 1.00 98.69 283 ILE A C 1
ATOM 2211 O O . ILE A 1 283 ? 14.694 5.722 -24.851 1.00 98.69 283 ILE A O 1
ATOM 2215 N N . GLY A 1 284 ? 15.790 7.198 -26.123 1.00 98.25 284 GLY A N 1
ATOM 2216 C CA . GLY A 1 284 ? 14.619 8.029 -26.435 1.00 98.25 284 GLY A CA 1
ATOM 2217 C C . GLY A 1 284 ? 13.398 7.239 -26.937 1.00 98.25 284 GLY A C 1
ATOM 2218 O O . GLY A 1 284 ? 12.356 7.266 -26.280 1.00 98.25 284 GLY A O 1
ATOM 2219 N N . PRO A 1 285 ? 13.493 6.512 -28.066 1.00 96.94 285 PRO A N 1
ATOM 2220 C CA . PRO A 1 285 ? 12.376 5.753 -28.629 1.00 96.94 285 PRO A CA 1
ATOM 2221 C C . PRO A 1 285 ? 12.105 4.403 -27.944 1.00 96.94 285 PRO A C 1
ATOM 2223 O O . PRO A 1 285 ? 10.978 3.929 -28.020 1.00 96.94 285 PRO A O 1
ATOM 2226 N N . SER A 1 286 ? 13.093 3.774 -27.291 1.00 96.88 286 SER A N 1
ATOM 2227 C CA . SER A 1 286 ? 12.982 2.363 -26.853 1.00 96.88 286 SER A CA 1
ATOM 2228 C C . SER A 1 286 ? 13.486 2.046 -25.439 1.00 96.88 286 SER A C 1
ATOM 2230 O O . SER A 1 286 ? 13.434 0.898 -25.011 1.00 96.88 286 SER A O 1
ATOM 2232 N N . GLY A 1 287 ? 13.969 3.033 -24.689 1.00 98.06 287 GLY A N 1
ATOM 2233 C CA . GLY A 1 287 ? 14.599 2.848 -23.381 1.00 98.06 287 GLY A CA 1
ATOM 2234 C C . GLY A 1 287 ? 13.661 2.943 -22.177 1.00 98.06 287 GLY A C 1
ATOM 2235 O O . GLY A 1 287 ? 14.126 3.340 -21.108 1.00 98.06 287 GLY A O 1
ATOM 2236 N N . CYS A 1 288 ? 12.372 2.608 -22.306 1.00 98.44 288 CYS A N 1
ATOM 2237 C CA . CYS A 1 288 ? 11.429 2.669 -21.180 1.00 98.44 288 CYS A CA 1
ATOM 2238 C C . CYS A 1 288 ? 11.872 1.750 -20.033 1.00 98.44 288 CYS A C 1
ATOM 2240 O O . CYS A 1 288 ? 12.051 2.216 -18.912 1.00 98.44 288 CYS A O 1
ATOM 2242 N N . VAL A 1 289 ? 12.171 0.483 -20.332 1.00 98.69 289 VAL A N 1
ATOM 2243 C CA . VAL A 1 289 ? 12.629 -0.523 -19.361 1.00 98.69 289 VAL A CA 1
ATOM 2244 C C . VAL A 1 289 ? 13.912 -0.113 -18.609 1.00 98.69 289 VAL A C 1
ATOM 2246 O O . VAL A 1 289 ? 13.862 -0.060 -17.375 1.00 98.69 289 VAL A O 1
ATOM 2249 N N . PRO A 1 290 ? 15.045 0.230 -19.265 1.00 98.75 290 PRO A N 1
ATOM 2250 C CA . PRO A 1 290 ? 16.244 0.658 -18.541 1.00 98.75 290 PRO A CA 1
ATOM 2251 C C . PRO A 1 290 ? 16.054 1.988 -17.799 1.00 98.75 290 PRO A C 1
ATOM 2253 O O . PRO A 1 290 ? 16.631 2.163 -16.728 1.00 98.75 290 PRO A O 1
ATOM 2256 N N . THR A 1 291 ? 15.207 2.902 -18.293 1.00 98.88 291 THR A N 1
ATOM 2257 C CA . THR A 1 291 ? 14.881 4.142 -17.564 1.00 98.88 291 THR A CA 1
ATOM 2258 C C . THR A 1 291 ? 14.086 3.843 -16.293 1.00 98.88 291 THR A C 1
ATOM 2260 O O . THR A 1 291 ? 14.445 4.343 -15.230 1.00 98.88 291 THR A O 1
ATOM 2263 N N . SER A 1 292 ? 13.059 2.990 -16.368 1.00 98.88 292 SER A N 1
ATOM 2264 C CA . SER A 1 292 ? 12.275 2.533 -15.214 1.00 98.88 292 SER A CA 1
ATOM 2265 C C . SER A 1 292 ? 13.139 1.831 -14.167 1.00 98.88 292 SER A C 1
ATOM 2267 O O . SER A 1 292 ? 13.022 2.122 -12.977 1.00 98.88 292 SER A O 1
ATOM 2269 N N . LEU A 1 293 ? 14.058 0.957 -14.588 1.00 98.81 293 LEU A N 1
ATOM 2270 C CA . LEU A 1 293 ? 14.989 0.315 -13.662 1.00 98.81 293 LEU A CA 1
ATOM 2271 C C . LEU A 1 293 ? 15.979 1.327 -13.053 1.00 98.81 293 LEU A C 1
ATOM 2273 O O . LEU A 1 293 ? 16.233 1.269 -11.853 1.00 98.81 293 LEU A O 1
ATOM 2277 N N . ALA A 1 294 ? 16.465 2.311 -13.819 1.00 98.81 294 ALA A N 1
ATOM 2278 C CA . ALA A 1 294 ? 17.311 3.386 -13.292 1.00 98.81 294 ALA A CA 1
ATOM 2279 C C . ALA A 1 294 ? 16.599 4.256 -12.240 1.00 98.81 294 ALA A C 1
ATOM 2281 O O . ALA A 1 294 ? 17.221 4.590 -11.233 1.00 98.81 294 ALA A O 1
ATOM 2282 N N . MET A 1 295 ? 15.307 4.574 -12.422 1.00 98.81 295 MET A N 1
ATOM 2283 C CA . MET A 1 295 ? 14.507 5.297 -11.415 1.00 98.81 295 MET A CA 1
ATOM 2284 C C . MET A 1 295 ? 14.548 4.592 -10.055 1.00 98.81 295 MET A C 1
ATOM 2286 O O . MET A 1 295 ? 14.722 5.224 -9.010 1.00 98.81 295 MET A O 1
ATOM 2290 N N . ILE A 1 296 ? 14.371 3.269 -10.087 1.00 98.69 296 ILE A N 1
ATOM 2291 C CA . ILE A 1 296 ? 14.347 2.408 -8.909 1.00 98.69 296 ILE A CA 1
ATOM 2292 C C . ILE A 1 296 ? 15.739 2.323 -8.287 1.00 98.69 296 ILE A C 1
ATOM 2294 O O . ILE A 1 296 ? 15.904 2.662 -7.119 1.00 98.69 296 ILE A O 1
ATOM 2298 N N . LEU A 1 297 ? 16.753 1.921 -9.052 1.00 98.38 297 LEU A N 1
ATOM 2299 C CA . LEU A 1 297 ? 18.101 1.730 -8.515 1.00 98.38 297 LEU A CA 1
ATOM 2300 C C . LEU A 1 297 ? 18.660 3.021 -7.896 1.00 98.38 297 LEU A C 1
ATOM 2302 O O . LEU A 1 297 ? 19.262 2.969 -6.823 1.00 98.38 297 LEU A O 1
ATOM 2306 N N . SER A 1 298 ? 18.411 4.190 -8.497 1.00 97.44 298 SER A N 1
ATOM 2307 C CA . SER A 1 298 ? 18.939 5.443 -7.951 1.00 97.44 298 SER A CA 1
ATOM 2308 C C . SER A 1 298 ? 18.112 6.052 -6.821 1.00 97.44 298 SER A C 1
ATOM 2310 O O . SER A 1 298 ? 18.690 6.573 -5.869 1.00 97.44 298 SER A O 1
ATOM 2312 N N . GLY A 1 299 ? 16.777 5.997 -6.886 1.00 96.56 299 GLY A N 1
ATOM 2313 C CA . GLY A 1 299 ? 15.918 6.595 -5.854 1.00 96.56 299 GLY A CA 1
ATOM 2314 C C . GLY A 1 299 ? 15.616 5.658 -4.691 1.00 96.56 299 GLY A C 1
ATOM 2315 O O . GLY A 1 299 ? 15.712 6.046 -3.528 1.00 96.56 299 GLY A O 1
ATOM 2316 N N . SER A 1 300 ? 15.288 4.404 -4.997 1.00 96.56 300 SER A N 1
ATOM 2317 C CA . SER A 1 300 ? 14.903 3.410 -3.994 1.00 96.56 300 SER A CA 1
ATOM 2318 C C . SER A 1 300 ? 16.086 2.772 -3.279 1.00 96.56 300 SER A C 1
ATOM 2320 O O . SER A 1 300 ? 15.962 2.445 -2.099 1.00 96.56 300 SER A O 1
ATOM 2322 N N . TYR A 1 301 ? 17.227 2.655 -3.962 1.00 95.38 301 TYR A N 1
ATOM 2323 C CA . TYR A 1 301 ? 18.430 1.991 -3.447 1.00 95.38 301 TYR A CA 1
ATOM 2324 C C . TYR A 1 301 ? 19.664 2.901 -3.364 1.00 95.38 301 TYR A C 1
ATOM 2326 O O . TYR A 1 301 ? 20.744 2.446 -2.996 1.00 95.38 301 TYR A O 1
ATOM 2334 N N . GLY A 1 302 ? 19.515 4.196 -3.667 1.00 94.38 302 GLY A N 1
ATOM 2335 C CA . GLY A 1 302 ? 20.573 5.197 -3.500 1.00 94.38 302 GLY A CA 1
ATOM 2336 C C . GLY A 1 302 ? 21.780 5.027 -4.430 1.00 94.38 302 GLY A C 1
ATOM 2337 O O . GLY A 1 302 ? 22.834 5.607 -4.168 1.00 94.38 302 GLY A O 1
ATOM 2338 N N . MET A 1 303 ? 21.667 4.234 -5.500 1.00 95.69 303 MET A N 1
ATOM 2339 C CA . MET A 1 303 ? 22.768 4.017 -6.439 1.00 95.69 303 MET A CA 1
ATOM 2340 C C . MET A 1 303 ? 22.994 5.254 -7.319 1.00 95.69 303 MET A C 1
ATOM 2342 O O . MET A 1 303 ? 22.056 5.829 -7.866 1.00 95.69 303 MET A O 1
ATOM 2346 N N . ASN A 1 304 ? 24.248 5.645 -7.543 1.00 96.44 304 ASN A N 1
ATOM 2347 C CA . ASN A 1 304 ? 24.559 6.733 -8.474 1.00 96.44 304 ASN A CA 1
ATOM 2348 C C . ASN A 1 304 ? 24.532 6.229 -9.931 1.00 96.44 304 ASN A C 1
ATOM 2350 O O . ASN A 1 304 ? 25.583 5.971 -10.516 1.00 96.44 304 ASN A O 1
ATOM 2354 N N . LEU A 1 305 ? 23.329 6.025 -10.480 1.00 97.62 305 LEU A N 1
ATOM 2355 C CA . LEU A 1 305 ? 23.088 5.489 -11.824 1.00 97.62 305 LEU A CA 1
ATOM 2356 C C . LEU A 1 305 ? 22.125 6.372 -12.624 1.00 97.62 305 LEU A C 1
ATOM 2358 O O . LEU A 1 305 ? 21.106 6.836 -12.110 1.00 97.62 305 LEU A O 1
ATOM 2362 N N . THR A 1 306 ? 22.417 6.537 -13.911 1.00 98.50 306 THR A N 1
ATOM 2363 C CA . THR A 1 306 ? 21.543 7.175 -14.901 1.00 98.50 306 THR A CA 1
ATOM 2364 C C . THR A 1 306 ? 20.860 6.131 -15.796 1.00 98.50 306 THR A C 1
ATOM 2366 O O . THR A 1 306 ? 21.308 4.981 -15.868 1.00 98.50 306 THR A O 1
ATOM 2369 N N . PRO A 1 307 ? 19.816 6.508 -16.561 1.00 98.75 307 PRO A N 1
ATOM 2370 C CA . PRO A 1 307 ? 19.261 5.647 -17.605 1.00 98.75 307 PRO A CA 1
ATOM 2371 C C . PRO A 1 307 ? 20.293 5.184 -18.642 1.00 98.75 307 PRO A C 1
ATOM 2373 O O . PRO A 1 307 ? 20.162 4.075 -19.153 1.00 98.75 307 PRO A O 1
ATOM 2376 N N . ALA A 1 308 ? 21.336 5.979 -18.918 1.00 98.69 308 ALA A N 1
ATOM 2377 C CA . ALA A 1 308 ? 22.420 5.586 -19.818 1.00 98.69 308 ALA A CA 1
ATOM 2378 C C . ALA A 1 308 ? 23.260 4.428 -19.263 1.00 98.69 308 ALA A C 1
ATOM 2380 O O . ALA A 1 308 ? 23.569 3.500 -20.008 1.00 98.69 308 ALA A O 1
ATOM 2381 N N . ASP A 1 309 ? 23.586 4.449 -17.967 1.00 98.69 309 ASP A N 1
ATOM 2382 C CA . ASP A 1 309 ? 24.376 3.390 -17.325 1.00 98.69 309 ASP A CA 1
ATOM 2383 C C . ASP A 1 309 ? 23.613 2.060 -17.318 1.00 98.69 309 ASP A C 1
ATOM 2385 O O . ASP A 1 309 ? 24.162 1.010 -17.659 1.00 98.69 309 ASP A O 1
ATOM 2389 N N . VAL A 1 310 ? 22.320 2.115 -16.979 1.00 98.75 310 VAL A N 1
ATOM 2390 C CA . VAL A 1 310 ? 21.450 0.933 -16.935 1.00 98.75 310 VAL A CA 1
ATOM 2391 C C . VAL A 1 310 ? 21.173 0.397 -18.340 1.00 98.75 310 VAL A C 1
ATOM 2393 O O . VAL A 1 310 ? 21.239 -0.814 -18.540 1.00 98.75 310 VAL A O 1
ATOM 2396 N N . ALA A 1 311 ? 20.939 1.265 -19.331 1.00 98.69 311 ALA A N 1
ATOM 2397 C CA . ALA A 1 311 ? 20.781 0.853 -20.726 1.00 98.69 311 ALA A CA 1
ATOM 2398 C C . ALA A 1 311 ? 22.054 0.196 -21.277 1.00 98.69 311 ALA A C 1
ATOM 2400 O O . ALA A 1 311 ? 21.969 -0.877 -21.862 1.00 98.69 311 ALA A O 1
ATOM 2401 N N . ALA A 1 312 ? 23.232 0.781 -21.035 1.00 98.31 312 ALA A N 1
ATOM 2402 C CA . ALA A 1 312 ? 24.507 0.218 -21.480 1.00 98.31 312 ALA A CA 1
ATOM 2403 C C . ALA A 1 312 ? 24.823 -1.139 -20.827 1.00 98.31 312 ALA A C 1
ATOM 2405 O O . ALA A 1 312 ? 25.455 -1.990 -21.451 1.00 98.31 312 ALA A O 1
ATOM 2406 N N . ARG A 1 313 ? 24.373 -1.370 -19.585 1.00 98.25 313 ARG A N 1
ATOM 2407 C CA . ARG A 1 313 ? 24.502 -2.677 -18.925 1.00 98.25 313 ARG A CA 1
ATOM 2408 C C . ARG A 1 313 ? 23.480 -3.695 -19.443 1.00 98.25 313 ARG A C 1
ATOM 2410 O O . ARG A 1 313 ? 23.835 -4.855 -19.620 1.00 98.25 313 ARG A O 1
ATOM 2417 N N . MET A 1 314 ? 22.252 -3.261 -19.725 1.00 98.38 314 MET A N 1
ATOM 2418 C CA . MET A 1 314 ? 21.173 -4.088 -20.282 1.00 98.38 314 MET A CA 1
ATOM 2419 C C . MET A 1 314 ? 21.443 -4.524 -21.733 1.00 98.38 314 MET A C 1
ATOM 2421 O O . MET A 1 314 ? 21.149 -5.660 -22.088 1.00 98.38 314 MET A O 1
ATOM 2425 N N . ASP A 1 315 ? 22.078 -3.666 -22.537 1.00 95.44 315 ASP A N 1
ATOM 2426 C CA . ASP A 1 315 ? 22.553 -3.929 -23.912 1.00 95.44 315 ASP A CA 1
ATOM 2427 C C . ASP A 1 315 ? 23.516 -5.136 -23.990 1.00 95.44 315 ASP A C 1
ATOM 2429 O O . ASP A 1 315 ? 23.594 -5.813 -25.009 1.00 95.44 315 ASP A O 1
ATOM 2433 N N . GLY A 1 316 ? 24.212 -5.460 -22.890 1.00 93.50 316 GLY A N 1
ATOM 2434 C CA . GLY A 1 316 ? 25.063 -6.652 -22.774 1.00 93.50 316 GLY A CA 1
ATOM 2435 C C . GLY A 1 316 ? 24.323 -7.962 -22.460 1.00 93.50 316 GLY A C 1
ATOM 2436 O O . GLY A 1 316 ? 24.949 -9.023 -22.486 1.00 93.50 316 GLY A O 1
ATOM 2437 N N . TYR A 1 317 ? 23.025 -7.904 -22.146 1.00 90.94 317 TYR A N 1
ATOM 2438 C CA . TYR A 1 317 ? 22.177 -9.066 -21.840 1.00 90.94 317 TYR A CA 1
ATOM 2439 C C . TYR A 1 317 ? 21.033 -9.252 -22.841 1.00 90.94 317 TYR A C 1
ATOM 2441 O O . TYR A 1 317 ? 20.628 -10.388 -23.094 1.00 90.94 317 TYR A O 1
ATOM 2449 N N . SER A 1 318 ? 20.512 -8.154 -23.394 1.00 92.62 318 SER A N 1
ATOM 2450 C CA . SER A 1 318 ? 19.344 -8.186 -24.265 1.00 92.62 318 SER A CA 1
ATOM 2451 C C . SER A 1 318 ? 19.660 -8.817 -25.620 1.00 92.62 318 SER A C 1
ATOM 2453 O O . SER A 1 318 ? 20.722 -8.625 -26.208 1.00 92.62 318 SER A O 1
ATOM 2455 N N . SER A 1 319 ? 18.696 -9.584 -26.125 1.00 91.50 319 SER A N 1
ATOM 2456 C CA . SER A 1 319 ? 18.738 -10.212 -27.454 1.00 91.50 319 SER A CA 1
ATOM 2457 C C . SER A 1 319 ? 17.760 -9.562 -28.439 1.00 91.50 319 SER A C 1
ATOM 2459 O O . SER A 1 319 ? 17.613 -10.019 -29.574 1.00 91.50 319 SER A O 1
ATOM 2461 N N . TRP A 1 320 ? 17.093 -8.485 -28.018 1.00 92.38 320 TRP A N 1
ATOM 2462 C CA . TRP A 1 320 ? 16.084 -7.780 -28.798 1.00 92.38 320 TRP A CA 1
ATOM 2463 C C . TRP A 1 320 ? 16.700 -6.616 -29.570 1.00 92.38 320 TRP A C 1
ATOM 2465 O O . TRP A 1 320 ? 17.565 -5.910 -29.069 1.00 92.38 320 TRP A O 1
ATOM 2475 N N . ALA A 1 321 ? 16.229 -6.364 -30.793 1.00 91.38 321 ALA A N 1
ATOM 2476 C CA . ALA A 1 321 ? 16.691 -5.212 -31.571 1.00 91.38 321 ALA A CA 1
ATOM 2477 C C . ALA A 1 321 ? 16.166 -3.873 -31.010 1.00 91.38 321 ALA A C 1
ATOM 2479 O O . ALA A 1 321 ? 16.858 -2.858 -31.082 1.00 91.38 321 ALA A O 1
ATOM 2480 N N . PHE A 1 322 ? 14.961 -3.881 -30.433 1.00 92.81 322 PHE A N 1
ATOM 2481 C CA . PHE A 1 322 ? 14.269 -2.719 -29.873 1.00 92.81 322 PHE A CA 1
ATOM 2482 C C . PHE A 1 322 ? 13.581 -3.104 -28.561 1.00 92.81 322 PHE A C 1
ATOM 2484 O O . PHE A 1 322 ? 13.022 -4.194 -28.462 1.00 92.81 322 PHE A O 1
ATOM 2491 N N . GLY A 1 323 ? 13.582 -2.189 -27.589 1.00 94.94 323 GLY A N 1
ATOM 2492 C CA . GLY A 1 323 ? 12.996 -2.430 -26.268 1.00 94.94 323 GLY A CA 1
ATOM 2493 C C . GLY A 1 323 ? 13.806 -3.428 -25.437 1.00 94.94 323 GLY A C 1
ATOM 2494 O O . GLY A 1 323 ? 14.948 -3.736 -25.770 1.00 94.94 323 GLY A O 1
ATOM 2495 N N . ALA A 1 324 ? 13.209 -3.907 -24.349 1.00 97.56 324 ALA A N 1
ATOM 2496 C CA . ALA A 1 324 ? 13.741 -4.966 -23.494 1.00 97.56 324 ALA A CA 1
ATOM 2497 C C . ALA A 1 324 ? 12.584 -5.748 -22.858 1.00 97.56 324 ALA A C 1
ATOM 2499 O O . ALA A 1 324 ? 11.487 -5.211 -22.714 1.00 97.56 324 ALA A O 1
ATOM 2500 N N . SER A 1 325 ? 12.834 -7.002 -22.485 1.00 97.38 325 SER A N 1
ATOM 2501 C CA . SER A 1 325 ? 11.823 -7.924 -21.954 1.00 97.38 325 SER A CA 1
ATOM 2502 C C . SER A 1 325 ? 11.827 -8.056 -20.424 1.00 97.38 325 SER A C 1
ATOM 2504 O O . SER A 1 325 ? 12.660 -7.481 -19.717 1.00 97.38 325 SER A O 1
ATOM 2506 N N . GLY A 1 326 ? 10.917 -8.881 -19.894 1.00 97.56 326 GLY A N 1
ATOM 2507 C CA . GLY A 1 326 ? 10.905 -9.256 -18.479 1.00 97.56 326 GLY A CA 1
ATOM 2508 C C . GLY A 1 326 ? 12.207 -9.933 -18.033 1.00 97.56 326 GLY A C 1
ATOM 2509 O O . GLY A 1 326 ? 12.728 -9.632 -16.957 1.00 97.56 326 GLY A O 1
ATOM 2510 N N . LYS A 1 327 ? 12.798 -10.794 -18.874 1.00 98.25 327 LYS A N 1
ATOM 2511 C CA . LYS A 1 327 ? 14.130 -11.366 -18.604 1.00 98.25 327 LYS A CA 1
ATOM 2512 C C . LYS A 1 327 ? 15.236 -10.317 -18.550 1.00 98.25 327 LYS A C 1
ATOM 2514 O O . LYS A 1 327 ? 16.121 -10.449 -17.707 1.00 98.25 327 LYS A O 1
ATOM 2519 N N . ASP A 1 328 ? 15.182 -9.279 -19.382 1.00 98.38 328 ASP A N 1
ATOM 2520 C CA . ASP A 1 328 ? 16.194 -8.215 -19.385 1.00 98.38 328 ASP A CA 1
ATOM 2521 C C . ASP A 1 328 ? 16.147 -7.387 -18.091 1.00 98.38 328 ASP A C 1
ATOM 2523 O O . ASP A 1 328 ? 17.201 -7.033 -17.552 1.00 98.38 328 ASP A O 1
ATOM 2527 N N . ILE A 1 329 ? 14.948 -7.148 -17.537 1.00 98.62 329 ILE A N 1
ATOM 2528 C CA . ILE A 1 329 ? 14.769 -6.563 -16.195 1.00 98.62 329 ILE A CA 1
ATOM 2529 C C . ILE A 1 329 ? 15.467 -7.432 -15.148 1.00 98.62 329 ILE A C 1
ATOM 2531 O O . ILE A 1 329 ? 16.287 -6.927 -14.381 1.00 98.62 329 ILE A O 1
ATOM 2535 N N . ILE A 1 330 ? 15.166 -8.735 -15.131 1.00 98.62 330 ILE A N 1
ATOM 2536 C CA . ILE A 1 330 ? 15.705 -9.682 -14.146 1.00 98.62 330 ILE A CA 1
ATOM 2537 C C . ILE A 1 330 ? 17.233 -9.768 -14.247 1.00 98.62 330 ILE A C 1
ATOM 2539 O O . ILE A 1 330 ? 17.923 -9.634 -13.237 1.00 98.62 330 ILE A O 1
ATOM 2543 N N . ALA A 1 331 ? 17.777 -9.957 -15.452 1.00 98.50 331 ALA A N 1
ATOM 2544 C CA . ALA A 1 331 ? 19.217 -10.047 -15.680 1.00 98.50 331 ALA A CA 1
ATOM 2545 C C . ALA A 1 331 ? 19.937 -8.756 -15.263 1.00 98.50 331 ALA A C 1
ATOM 2547 O O . ALA A 1 331 ? 20.930 -8.807 -14.533 1.00 98.50 331 ALA A O 1
ATOM 2548 N N . THR A 1 332 ? 19.403 -7.595 -15.656 1.00 98.62 332 THR A N 1
ATOM 2549 C CA . THR A 1 332 ? 20.033 -6.303 -15.359 1.00 98.62 332 THR A CA 1
ATOM 2550 C C . THR A 1 332 ? 19.955 -5.965 -13.871 1.00 98.62 332 THR A C 1
ATOM 2552 O O . THR A 1 332 ? 20.970 -5.577 -13.298 1.00 98.62 332 THR A O 1
ATOM 2555 N N . ALA A 1 333 ? 18.815 -6.170 -13.204 1.00 98.50 333 ALA A N 1
ATOM 2556 C CA . ALA A 1 333 ? 18.688 -5.946 -11.761 1.00 98.50 333 ALA A CA 1
ATOM 2557 C C . ALA A 1 333 ? 19.618 -6.869 -10.951 1.00 98.50 333 ALA A C 1
ATOM 2559 O O . ALA A 1 333 ? 20.406 -6.378 -10.137 1.00 98.50 333 ALA A O 1
ATOM 2560 N N . ASN A 1 334 ? 19.635 -8.174 -11.262 1.00 98.38 334 ASN A N 1
ATOM 2561 C CA . ASN A 1 334 ? 20.547 -9.139 -10.634 1.00 98.38 334 ASN A CA 1
ATOM 2562 C C . ASN A 1 334 ? 22.014 -8.722 -10.817 1.00 98.38 334 ASN A C 1
ATOM 2564 O O . ASN A 1 334 ? 22.824 -8.855 -9.901 1.00 98.38 334 ASN A O 1
ATOM 2568 N N . SER A 1 335 ? 22.365 -8.168 -11.982 1.00 98.25 335 SER A N 1
ATOM 2569 C CA . SER A 1 335 ? 23.722 -7.696 -12.264 1.00 98.25 335 SER A CA 1
ATOM 2570 C C . SER A 1 335 ? 24.153 -6.475 -11.433 1.00 98.25 335 SER A C 1
ATOM 2572 O O . SER A 1 335 ? 25.351 -6.200 -11.363 1.00 98.25 335 SER A O 1
ATOM 2574 N N . TYR A 1 336 ? 23.213 -5.758 -10.807 1.00 97.88 336 TYR A N 1
ATOM 2575 C CA . TYR A 1 336 ? 23.466 -4.700 -9.822 1.00 97.88 336 TYR A CA 1
ATOM 2576 C C . TYR A 1 336 ? 23.354 -5.193 -8.365 1.00 97.88 336 TYR A C 1
ATOM 2578 O O . TYR A 1 336 ? 23.508 -4.399 -7.444 1.00 97.88 336 TYR A O 1
ATOM 2586 N N . GLY A 1 337 ? 23.127 -6.494 -8.144 1.00 97.00 337 GLY A N 1
ATOM 2587 C CA . GLY A 1 337 ? 22.972 -7.097 -6.816 1.00 97.00 337 GLY A CA 1
ATOM 2588 C C . GLY A 1 337 ? 21.534 -7.133 -6.287 1.00 97.00 337 GLY A C 1
ATOM 2589 O O . GLY A 1 337 ? 21.329 -7.569 -5.157 1.00 97.00 337 GLY A O 1
ATOM 2590 N N . HIS A 1 338 ? 20.549 -6.721 -7.091 1.00 96.75 338 HIS A N 1
ATOM 2591 C CA . HIS A 1 338 ? 19.137 -6.686 -6.707 1.00 96.75 338 HIS A CA 1
ATOM 2592 C C . HIS A 1 338 ? 18.377 -7.899 -7.222 1.00 96.75 338 HIS A C 1
ATOM 2594 O O . HIS A 1 338 ? 18.409 -8.201 -8.413 1.00 96.75 338 HIS A O 1
ATOM 2600 N N . SER A 1 339 ? 17.653 -8.572 -6.331 1.00 97.19 339 SER A N 1
ATOM 2601 C CA . SER A 1 339 ? 16.806 -9.701 -6.729 1.00 97.19 339 SER A CA 1
ATOM 2602 C C . SER A 1 339 ? 15.475 -9.208 -7.300 1.00 97.19 339 SER A C 1
ATOM 2604 O O . SER A 1 339 ? 15.009 -8.119 -6.963 1.00 97.19 339 SER A O 1
ATOM 2606 N N . VAL A 1 340 ? 14.846 -10.012 -8.161 1.00 98.31 340 VAL A N 1
ATOM 2607 C CA . VAL A 1 340 ? 13.549 -9.678 -8.766 1.00 98.31 340 VAL A CA 1
ATOM 2608 C C . VAL A 1 340 ? 12.519 -10.755 -8.454 1.00 98.31 340 VAL A C 1
ATOM 2610 O O . VAL A 1 340 ? 12.743 -11.937 -8.711 1.00 98.31 340 VAL A O 1
ATOM 2613 N N . GLU A 1 341 ? 11.367 -10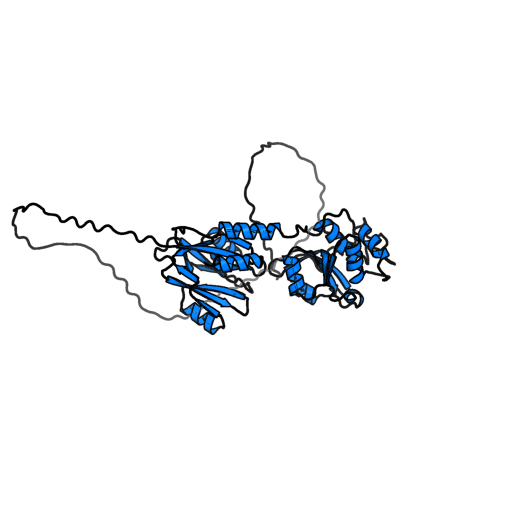.342 -7.927 1.00 98.12 341 GLU A N 1
ATOM 2614 C CA . GLU A 1 341 ? 10.182 -11.196 -7.798 1.00 98.12 341 GLU A CA 1
ATOM 2615 C C . GLU A 1 341 ? 9.210 -10.884 -8.937 1.00 98.12 341 GLU A C 1
ATOM 2617 O O . GLU A 1 341 ? 8.718 -9.762 -9.061 1.00 98.12 341 GLU A O 1
ATOM 2622 N N . VAL A 1 342 ? 8.907 -11.896 -9.751 1.00 98.19 342 VAL A N 1
ATOM 2623 C CA . VAL A 1 342 ? 7.810 -11.838 -10.723 1.00 98.19 342 VAL A CA 1
ATOM 2624 C C . VAL A 1 342 ? 6.497 -12.006 -9.961 1.00 98.19 342 VAL A C 1
ATOM 2626 O O . VAL A 1 342 ? 6.294 -13.000 -9.259 1.00 98.19 342 VAL A O 1
ATOM 2629 N N . VAL A 1 343 ? 5.608 -11.025 -10.068 1.00 96.94 343 VAL A N 1
ATOM 2630 C CA . VAL A 1 343 ? 4.362 -10.983 -9.299 1.00 96.94 343 VAL A CA 1
ATOM 2631 C C . VAL A 1 343 ? 3.349 -11.992 -9.839 1.00 96.94 343 VAL A C 1
ATOM 2633 O O . VAL A 1 343 ? 3.000 -11.974 -11.013 1.00 96.94 343 VAL A O 1
ATOM 2636 N N . SER A 1 344 ? 2.792 -12.834 -8.968 1.00 93.69 344 SER A N 1
ATOM 2637 C CA . SER A 1 344 ? 1.826 -13.870 -9.368 1.00 93.69 344 SER A CA 1
ATOM 2638 C C . SER A 1 344 ? 0.366 -13.401 -9.465 1.00 93.69 344 SER A C 1
ATOM 2640 O O . SER A 1 344 ? -0.449 -14.080 -10.085 1.00 93.69 344 SER A O 1
ATOM 2642 N N . SER A 1 345 ? -0.003 -12.277 -8.838 1.00 95.88 345 SER A N 1
ATOM 2643 C CA . SER A 1 345 ? -1.384 -11.758 -8.816 1.00 95.88 345 SER A CA 1
ATOM 2644 C C . SER A 1 345 ? -1.458 -10.288 -8.383 1.00 95.88 345 SER A C 1
ATOM 2646 O O . SER A 1 345 ? -0.547 -9.793 -7.716 1.00 95.88 345 SER A O 1
ATOM 2648 N N . GLN A 1 346 ? -2.577 -9.611 -8.674 1.00 95.62 346 GLN A N 1
ATOM 2649 C CA . GLN A 1 346 ? -2.832 -8.231 -8.231 1.00 95.62 346 GLN A CA 1
ATOM 2650 C C . GLN A 1 346 ? -2.637 -8.071 -6.715 1.00 95.62 346 GLN A C 1
ATOM 2652 O O . GLN A 1 346 ? -1.956 -7.150 -6.276 1.00 95.62 346 GLN A O 1
ATOM 2657 N N . ALA A 1 347 ? -3.151 -9.013 -5.916 1.00 88.19 347 ALA A N 1
ATOM 2658 C CA . ALA A 1 347 ? -3.020 -8.991 -4.460 1.00 88.19 347 ALA A CA 1
ATOM 2659 C C . ALA A 1 347 ? -1.552 -9.026 -3.987 1.00 88.19 347 ALA A C 1
ATOM 2661 O O . ALA A 1 347 ? -1.218 -8.403 -2.978 1.00 88.19 347 ALA A O 1
ATOM 2662 N N . VAL A 1 348 ? -0.665 -9.706 -4.727 1.00 92.88 348 VAL A N 1
ATOM 2663 C CA . VAL A 1 348 ? 0.784 -9.702 -4.466 1.00 92.88 348 VAL A CA 1
ATOM 2664 C C . VAL A 1 348 ? 1.419 -8.380 -4.909 1.00 92.88 348 VAL A C 1
ATOM 2666 O O . VAL A 1 348 ? 2.235 -7.845 -4.162 1.00 92.88 348 VAL A O 1
ATOM 2669 N N . ALA A 1 349 ? 1.008 -7.799 -6.045 1.00 95.88 349 ALA A N 1
ATOM 2670 C CA . ALA A 1 349 ? 1.474 -6.471 -6.465 1.00 95.88 349 ALA A CA 1
ATOM 2671 C C . ALA A 1 349 ? 1.171 -5.416 -5.391 1.00 95.88 349 ALA A C 1
ATOM 2673 O O . ALA A 1 349 ? 2.057 -4.703 -4.918 1.00 95.88 349 ALA A O 1
ATOM 2674 N N . GLU A 1 350 ? -0.089 -5.372 -4.950 1.00 92.56 350 GLU A N 1
ATOM 2675 C CA . GLU A 1 350 ? -0.534 -4.482 -3.888 1.00 92.56 350 GLU A CA 1
ATOM 2676 C C . GLU A 1 350 ? 0.237 -4.724 -2.589 1.00 92.56 350 GLU A C 1
ATOM 2678 O O . GLU A 1 350 ? 0.636 -3.758 -1.942 1.00 92.56 350 GLU A O 1
ATOM 2683 N N . GLN A 1 351 ? 0.469 -5.989 -2.212 1.00 87.81 351 GLN A N 1
ATOM 2684 C CA . GLN A 1 351 ? 1.207 -6.346 -1.000 1.00 87.81 351 GLN A CA 1
ATOM 2685 C C . GLN A 1 351 ? 2.644 -5.834 -1.022 1.00 87.81 351 GLN A C 1
ATOM 2687 O O . GLN A 1 351 ? 3.126 -5.320 -0.016 1.00 87.81 351 GLN A O 1
ATOM 2692 N N . ARG A 1 352 ? 3.321 -5.927 -2.164 1.00 92.56 352 ARG A N 1
ATOM 2693 C CA . ARG A 1 352 ? 4.711 -5.480 -2.305 1.00 92.56 352 ARG A CA 1
ATOM 2694 C C . ARG A 1 352 ? 4.812 -3.956 -2.272 1.00 92.56 352 ARG A C 1
ATOM 2696 O O . ARG A 1 352 ? 5.687 -3.427 -1.593 1.00 92.56 352 ARG A O 1
ATOM 2703 N N . LEU A 1 353 ? 3.836 -3.262 -2.859 1.00 93.00 353 LEU A N 1
ATOM 2704 C CA . LEU A 1 353 ? 3.689 -1.809 -2.734 1.00 93.00 353 LEU A CA 1
ATOM 2705 C C . LEU A 1 353 ? 3.364 -1.361 -1.293 1.00 93.00 353 LEU A C 1
ATOM 2707 O O . LEU A 1 353 ? 3.859 -0.322 -0.861 1.00 93.00 353 LEU A O 1
ATOM 2711 N N . ARG A 1 354 ? 2.591 -2.147 -0.523 1.00 83.81 354 ARG A N 1
ATOM 2712 C CA . ARG A 1 354 ? 2.356 -1.929 0.927 1.00 83.81 354 ARG A CA 1
ATOM 2713 C C . ARG A 1 354 ? 3.611 -2.152 1.774 1.00 83.81 354 ARG A C 1
ATOM 2715 O O . ARG A 1 354 ? 3.801 -1.489 2.790 1.00 83.81 354 ARG A O 1
ATOM 2722 N N . GLU A 1 355 ? 4.454 -3.098 1.372 1.00 84.62 355 GLU A N 1
ATOM 2723 C CA . GLU A 1 355 ? 5.739 -3.397 2.016 1.00 84.62 355 GLU A CA 1
ATOM 2724 C C . GLU A 1 355 ? 6.829 -2.358 1.700 1.00 84.62 355 GLU A C 1
ATOM 2726 O O . GLU A 1 355 ? 7.867 -2.369 2.358 1.00 84.62 355 GLU A O 1
ATOM 2731 N N . GLY A 1 356 ? 6.579 -1.441 0.757 1.00 89.06 356 GLY A N 1
ATOM 2732 C CA . GLY A 1 356 ? 7.505 -0.377 0.359 1.00 89.06 356 GLY A CA 1
ATOM 2733 C C . GLY A 1 356 ? 8.405 -0.729 -0.827 1.00 89.06 356 GLY A C 1
ATOM 2734 O O . GLY A 1 356 ? 9.312 0.036 -1.134 1.00 89.06 356 GLY A O 1
ATOM 2735 N N . TYR A 1 357 ? 8.175 -1.851 -1.514 1.00 94.62 357 TYR A N 1
ATOM 2736 C CA . TYR A 1 357 ? 8.941 -2.188 -2.714 1.00 94.62 357 TYR A CA 1
ATOM 2737 C C . TYR A 1 357 ? 8.410 -1.444 -3.951 1.00 94.62 357 TYR A C 1
ATOM 2739 O O . TYR A 1 357 ? 7.192 -1.389 -4.151 1.00 94.62 357 TYR A O 1
ATOM 2747 N N . PRO A 1 358 ? 9.291 -0.917 -4.818 1.00 97.38 358 PRO A N 1
ATOM 2748 C CA . PRO A 1 358 ? 8.918 -0.407 -6.128 1.00 97.38 358 PRO A CA 1
ATOM 2749 C C . PRO A 1 358 ? 8.700 -1.547 -7.128 1.00 97.38 358 PRO A C 1
ATOM 2751 O O . PRO A 1 358 ? 9.401 -2.564 -7.115 1.00 97.38 358 PRO A O 1
ATOM 2754 N N . LEU A 1 359 ? 7.737 -1.356 -8.029 1.00 98.62 359 LEU A N 1
ATOM 2755 C CA . LEU A 1 359 ? 7.396 -2.313 -9.081 1.00 98.62 359 LEU A CA 1
ATOM 2756 C C . LEU A 1 359 ? 7.632 -1.700 -10.463 1.00 98.62 359 LEU A C 1
ATOM 2758 O O . LEU A 1 359 ? 7.298 -0.538 -10.686 1.00 98.62 359 LEU A O 1
ATOM 2762 N N . ILE A 1 360 ? 8.134 -2.497 -11.407 1.00 98.81 360 ILE A N 1
ATOM 2763 C CA . ILE A 1 360 ? 8.061 -2.207 -12.845 1.00 98.81 360 ILE A CA 1
ATOM 2764 C C . ILE A 1 360 ? 6.870 -2.970 -13.423 1.00 98.81 360 ILE A C 1
ATOM 2766 O O . ILE A 1 360 ? 6.737 -4.173 -13.205 1.00 98.81 360 ILE A O 1
ATOM 2770 N N . TRP A 1 361 ? 6.029 -2.278 -14.184 1.00 98.75 361 TRP A N 1
ATOM 2771 C CA . TRP A 1 361 ? 4.896 -2.842 -14.912 1.00 98.75 361 TRP A CA 1
ATOM 2772 C C . TRP A 1 361 ? 5.150 -2.675 -16.405 1.00 98.75 361 TRP A C 1
ATOM 2774 O O . TRP A 1 361 ? 5.421 -1.554 -16.837 1.00 98.75 361 TRP A O 1
ATOM 2784 N N . LEU A 1 362 ? 5.021 -3.744 -17.194 1.00 98.62 362 LEU A N 1
ATOM 2785 C CA . LEU A 1 362 ? 4.942 -3.626 -18.652 1.00 98.62 362 LEU A CA 1
ATOM 2786 C C . LEU A 1 362 ? 3.457 -3.592 -19.029 1.00 98.62 362 LEU A C 1
ATOM 2788 O O . LEU A 1 362 ? 2.721 -4.569 -18.872 1.00 98.62 362 LEU A O 1
ATOM 2792 N N . VAL A 1 363 ? 3.003 -2.414 -19.447 1.00 98.44 363 VAL A N 1
ATOM 2793 C CA . VAL A 1 363 ? 1.605 -2.063 -19.714 1.00 98.44 363 VAL A CA 1
ATOM 2794 C C . VAL A 1 363 ? 1.357 -1.863 -21.206 1.00 98.44 363 VAL A C 1
ATOM 2796 O O . VAL A 1 363 ? 2.256 -1.522 -21.966 1.00 98.44 363 VAL A O 1
ATOM 2799 N N . ASN A 1 364 ? 0.111 -2.049 -21.629 1.00 97.81 364 ASN A N 1
ATOM 2800 C CA . ASN A 1 364 ? -0.346 -1.825 -22.991 1.00 97.81 364 ASN A CA 1
ATOM 2801 C C . ASN A 1 364 ? -0.811 -0.371 -23.187 1.00 97.81 364 ASN A C 1
ATOM 2803 O O . ASN A 1 364 ? -1.879 0.026 -22.701 1.00 97.81 364 ASN A O 1
ATOM 2807 N N . VAL A 1 365 ? -0.048 0.390 -23.973 1.00 95.56 365 VAL A N 1
ATOM 2808 C CA . VAL A 1 365 ? -0.391 1.752 -24.436 1.00 95.56 365 VAL A CA 1
ATOM 2809 C C . VAL A 1 365 ? -0.703 1.805 -25.943 1.00 95.56 365 VAL A C 1
ATOM 2811 O O . VAL A 1 365 ? -0.723 2.873 -26.546 1.00 95.56 365 VAL A O 1
ATOM 2814 N N . GLY A 1 366 ? -0.945 0.643 -26.558 1.00 93.50 366 GLY A N 1
ATOM 2815 C CA . GLY A 1 366 ? -0.938 0.402 -28.008 1.00 93.50 366 GLY A CA 1
ATOM 2816 C C . GLY A 1 366 ? 0.248 -0.473 -28.438 1.00 93.50 366 GLY A C 1
ATOM 2817 O O . GLY A 1 366 ? 0.139 -1.211 -29.412 1.00 93.50 366 GLY A O 1
ATOM 2818 N N . ILE A 1 367 ? 1.323 -0.422 -27.650 1.00 91.81 367 ILE A N 1
ATOM 2819 C CA . ILE A 1 367 ? 2.492 -1.313 -27.614 1.00 91.81 367 ILE A CA 1
ATOM 2820 C C . ILE A 1 367 ? 2.829 -1.597 -26.139 1.00 91.81 367 ILE A C 1
ATOM 2822 O O . ILE A 1 367 ? 2.276 -0.933 -25.251 1.00 91.81 367 ILE A O 1
ATOM 2826 N N . GLY A 1 368 ? 3.733 -2.538 -25.874 1.00 95.62 368 GLY A N 1
ATOM 2827 C CA . GLY A 1 368 ? 4.365 -2.721 -24.569 1.00 95.62 368 GLY A CA 1
ATOM 2828 C C . GLY A 1 368 ? 5.149 -1.479 -24.133 1.00 95.62 368 GLY A C 1
ATOM 2829 O O . GLY A 1 368 ? 5.903 -0.886 -24.907 1.00 95.62 368 GLY A O 1
ATOM 2830 N N . HIS A 1 369 ? 4.948 -1.053 -22.887 1.00 98.12 369 HIS A N 1
ATOM 2831 C CA . HIS A 1 369 ? 5.606 0.115 -22.302 1.00 98.12 369 HIS A CA 1
ATOM 2832 C C . HIS A 1 369 ? 5.877 -0.088 -20.814 1.00 98.12 369 HIS A C 1
ATOM 2834 O O . HIS A 1 369 ? 5.003 -0.549 -20.086 1.00 98.12 369 HIS A O 1
ATOM 2840 N N . ALA A 1 370 ? 7.066 0.284 -20.342 1.00 98.69 370 ALA A N 1
ATOM 2841 C CA . ALA A 1 370 ? 7.428 0.157 -18.935 1.00 98.69 370 ALA A CA 1
ATOM 2842 C C . ALA A 1 370 ? 7.034 1.398 -18.128 1.00 98.69 370 ALA A C 1
ATOM 2844 O O . ALA A 1 370 ? 7.381 2.517 -18.499 1.00 98.69 370 ALA A O 1
ATOM 2845 N N . VAL A 1 371 ? 6.394 1.199 -16.976 1.00 98.81 371 VAL A N 1
ATOM 2846 C CA . VAL A 1 371 ? 6.160 2.241 -15.963 1.00 98.81 371 VAL A CA 1
ATOM 2847 C C . VAL A 1 371 ? 6.589 1.745 -14.584 1.00 98.81 371 VAL A C 1
ATOM 2849 O O . VAL A 1 371 ? 6.533 0.548 -14.302 1.00 98.81 371 VAL A O 1
ATOM 2852 N N . VAL A 1 372 ? 7.039 2.653 -13.719 1.00 98.81 372 VAL A N 1
ATOM 2853 C CA . VAL A 1 372 ? 7.365 2.338 -12.317 1.00 98.81 372 VAL A CA 1
ATOM 2854 C C . VAL A 1 372 ? 6.173 2.686 -11.439 1.00 98.81 372 VAL A C 1
ATOM 2856 O O . VAL A 1 372 ? 5.541 3.712 -11.672 1.00 98.81 372 VAL A O 1
ATOM 2859 N N . SER A 1 373 ? 5.888 1.902 -10.401 1.00 98.38 373 SER A N 1
ATOM 2860 C CA . SER A 1 373 ? 4.984 2.322 -9.328 1.00 98.38 373 SER A CA 1
ATOM 2861 C C . SER A 1 373 ? 5.615 2.184 -7.945 1.00 98.38 373 SER A C 1
ATOM 2863 O O . SER A 1 373 ? 6.443 1.301 -7.711 1.00 98.38 373 SER A O 1
ATOM 2865 N N . PHE A 1 374 ? 5.217 3.055 -7.018 1.00 96.19 374 PHE A N 1
ATOM 2866 C CA . PHE A 1 374 ? 5.694 3.048 -5.637 1.00 96.19 374 PHE A CA 1
ATOM 2867 C C . PHE A 1 374 ? 4.606 3.487 -4.650 1.00 96.19 374 PHE A C 1
ATOM 2869 O O . PHE A 1 374 ? 3.779 4.352 -4.944 1.00 96.19 374 PHE A O 1
ATOM 2876 N N . GLY A 1 375 ? 4.636 2.889 -3.456 1.00 91.31 375 GLY A N 1
ATOM 2877 C CA . GLY A 1 375 ? 3.673 3.132 -2.384 1.00 91.31 375 GLY A CA 1
ATOM 2878 C C . GLY A 1 375 ? 2.279 2.560 -2.659 1.00 91.31 375 GLY A C 1
ATOM 2879 O O . GLY A 1 375 ? 1.908 2.262 -3.797 1.00 91.31 375 GLY A O 1
ATOM 2880 N N . ASN A 1 376 ? 1.492 2.411 -1.595 1.00 88.06 376 ASN A N 1
ATOM 2881 C CA . ASN A 1 376 ? 0.089 2.008 -1.653 1.00 88.06 376 ASN A CA 1
ATOM 2882 C C . ASN A 1 376 ? -0.729 2.889 -0.698 1.00 88.06 376 ASN A C 1
ATOM 2884 O O . ASN A 1 376 ? -0.324 3.089 0.446 1.00 88.06 376 ASN A O 1
ATOM 2888 N N . SER A 1 377 ? -1.855 3.422 -1.166 1.00 81.81 377 SER A N 1
ATOM 2889 C CA . SER A 1 377 ? -2.827 4.153 -0.352 1.00 81.81 377 SER A CA 1
ATOM 2890 C C . SER A 1 377 ? -4.228 3.882 -0.891 1.00 81.81 377 SER A C 1
ATOM 2892 O O . SER A 1 377 ? -4.514 4.196 -2.048 1.00 81.81 377 SER A O 1
ATOM 2894 N N . GLY A 1 378 ? -5.089 3.246 -0.089 1.00 75.06 378 GLY A N 1
ATOM 2895 C CA . GLY A 1 378 ? -6.472 2.937 -0.477 1.00 75.06 378 GLY A CA 1
ATOM 2896 C C . GLY A 1 378 ? -6.613 2.120 -1.772 1.00 75.06 378 GLY A C 1
ATOM 2897 O O . GLY A 1 378 ? -7.528 2.375 -2.550 1.00 75.06 378 GLY A O 1
ATOM 2898 N N . GLY A 1 379 ? -5.678 1.203 -2.059 1.00 81.75 379 GLY A N 1
ATOM 2899 C CA . GLY A 1 379 ? -5.667 0.412 -3.300 1.00 81.75 379 GLY A CA 1
ATOM 2900 C C . GLY A 1 379 ? -5.110 1.142 -4.532 1.00 81.75 379 GLY A C 1
ATOM 2901 O O . GLY A 1 379 ? -5.129 0.590 -5.636 1.00 81.75 379 GLY A O 1
ATOM 2902 N N . LYS A 1 380 ? -4.586 2.361 -4.359 1.00 90.75 380 LYS A N 1
ATOM 2903 C CA . LYS A 1 380 ? -3.908 3.144 -5.401 1.00 90.75 380 LYS A CA 1
ATOM 2904 C C . LYS A 1 380 ? -2.400 3.176 -5.178 1.00 90.75 380 LYS A C 1
ATOM 2906 O O . LYS A 1 380 ? -1.932 3.048 -4.050 1.00 90.75 380 LYS A O 1
ATOM 2911 N N . THR A 1 381 ? -1.642 3.397 -6.245 1.00 96.94 381 THR A N 1
ATOM 2912 C CA . THR A 1 381 ? -0.178 3.540 -6.229 1.00 96.94 381 THR A CA 1
ATOM 2913 C C . THR A 1 381 ? 0.251 4.741 -7.065 1.00 96.94 381 THR A C 1
ATOM 2915 O O . THR A 1 381 ? -0.434 5.094 -8.026 1.00 96.94 381 THR A O 1
ATOM 2918 N N . GLU A 1 382 ? 1.359 5.393 -6.711 1.00 97.50 382 GLU A N 1
ATOM 2919 C CA . GLU A 1 382 ? 1.912 6.472 -7.527 1.00 97.50 382 GLU A CA 1
ATOM 2920 C C . GLU A 1 382 ? 2.729 5.881 -8.678 1.00 97.50 382 GLU A C 1
ATOM 2922 O O . GLU A 1 382 ? 3.695 5.154 -8.449 1.00 97.50 382 GLU A O 1
ATOM 2927 N N . VAL A 1 383 ? 2.347 6.208 -9.912 1.00 98.56 383 VAL A N 1
ATOM 2928 C CA . VAL A 1 383 ? 2.995 5.746 -11.142 1.00 98.56 383 VAL A CA 1
ATOM 2929 C C . VAL A 1 383 ? 3.896 6.835 -11.716 1.00 98.56 383 VAL A C 1
ATOM 2931 O O . VAL A 1 383 ? 3.489 7.994 -11.833 1.00 98.56 383 VAL A O 1
ATOM 2934 N N . LEU A 1 384 ? 5.104 6.435 -12.105 1.00 98.56 384 LEU A N 1
ATOM 2935 C CA . LEU A 1 384 ? 6.114 7.235 -12.782 1.00 98.56 384 LEU A CA 1
ATOM 2936 C C . LEU A 1 384 ? 6.356 6.633 -14.172 1.00 98.56 384 LEU A C 1
ATOM 2938 O O . LEU A 1 384 ? 6.955 5.564 -14.312 1.00 98.56 384 LEU A O 1
ATOM 2942 N N . ASP A 1 385 ? 5.876 7.323 -15.201 1.00 98.56 385 ASP A N 1
ATOM 2943 C CA . ASP A 1 385 ? 6.036 6.910 -16.596 1.00 98.56 385 ASP A CA 1
ATOM 2944 C C . ASP A 1 385 ? 7.265 7.598 -17.227 1.00 98.56 385 ASP A C 1
ATOM 2946 O O . ASP A 1 385 ? 7.300 8.834 -17.290 1.00 98.56 385 ASP A O 1
ATOM 2950 N N . PRO A 1 386 ? 8.271 6.827 -17.697 1.00 98.44 386 PRO A N 1
ATOM 2951 C CA . PRO A 1 386 ? 9.520 7.356 -18.240 1.00 98.44 386 PRO A CA 1
ATOM 2952 C C . PRO A 1 386 ? 9.348 8.121 -19.559 1.00 98.44 386 PRO A C 1
ATOM 2954 O O . PRO A 1 386 ? 10.279 8.800 -19.980 1.00 98.44 386 PRO A O 1
ATOM 2957 N N . TYR A 1 387 ? 8.201 8.059 -20.236 1.00 97.69 387 TYR A N 1
ATOM 2958 C CA . TYR A 1 387 ? 7.997 8.690 -21.543 1.00 97.69 387 TYR A CA 1
ATOM 2959 C C . TYR A 1 387 ? 7.489 10.141 -21.440 1.00 97.69 387 TYR A C 1
ATOM 2961 O O . TYR A 1 387 ? 6.560 10.535 -22.143 1.00 97.69 387 TYR A O 1
ATOM 2969 N N . ASP A 1 388 ? 8.094 10.961 -20.573 1.00 96.25 388 ASP A N 1
ATOM 2970 C CA . ASP A 1 388 ? 7.579 12.283 -20.153 1.00 96.25 388 ASP A CA 1
ATOM 2971 C C . ASP A 1 388 ? 6.177 12.233 -19.518 1.00 96.25 388 ASP A C 1
ATOM 2973 O O . ASP A 1 388 ? 5.362 13.134 -19.718 1.00 96.25 388 ASP A O 1
ATOM 2977 N N . ARG A 1 389 ? 5.882 11.192 -18.722 1.00 96.19 389 ARG A N 1
ATOM 2978 C CA . ARG A 1 389 ? 4.589 11.033 -18.019 1.00 96.19 389 ARG A CA 1
ATOM 2979 C C . ARG A 1 389 ? 3.371 10.964 -18.958 1.00 96.19 389 ARG A C 1
ATOM 2981 O O . ARG A 1 389 ? 2.259 11.295 -18.547 1.00 96.19 389 ARG A O 1
ATOM 2988 N N . GLN A 1 390 ? 3.590 10.587 -20.218 1.00 96.56 390 GLN A N 1
ATOM 2989 C CA . GLN A 1 390 ? 2.640 10.770 -21.318 1.00 96.56 390 GLN A CA 1
ATOM 2990 C C . GLN A 1 390 ? 1.416 9.842 -21.264 1.00 96.56 390 GLN A C 1
ATOM 2992 O O . GLN A 1 390 ? 0.340 10.251 -21.699 1.00 96.56 390 GLN A O 1
ATOM 2997 N N . PHE A 1 391 ? 1.562 8.606 -20.785 1.00 95.38 391 PHE A N 1
ATOM 2998 C CA . PHE A 1 391 ? 0.535 7.567 -20.894 1.00 95.38 391 PHE A CA 1
ATOM 2999 C C . PHE A 1 391 ? -0.163 7.265 -19.566 1.00 95.38 391 PHE A C 1
ATOM 3001 O O . PHE A 1 391 ? -1.392 7.278 -19.510 1.00 95.38 391 PHE A O 1
ATOM 3008 N N . ILE A 1 392 ? 0.596 6.959 -18.506 1.00 94.38 392 ILE A N 1
ATOM 3009 C CA . ILE A 1 392 ? 0.045 6.560 -17.199 1.00 94.38 392 ILE A CA 1
ATOM 3010 C C . ILE A 1 392 ? 0.918 7.126 -16.077 1.00 94.38 392 ILE A C 1
ATOM 3012 O O . ILE A 1 392 ? 2.015 6.641 -15.841 1.00 94.38 392 ILE A O 1
ATOM 3016 N N . ASN A 1 393 ? 0.438 8.134 -15.349 1.00 93.31 393 ASN A N 1
ATOM 3017 C CA . ASN A 1 393 ? 1.235 8.803 -14.318 1.00 93.31 393 ASN A CA 1
ATOM 3018 C C . ASN A 1 393 ? 0.382 9.252 -13.119 1.00 93.31 393 ASN A C 1
ATOM 3020 O O . ASN A 1 393 ? -0.831 9.434 -13.241 1.00 93.31 393 ASN A O 1
ATOM 3024 N N . GLY A 1 394 ? 1.020 9.476 -11.968 1.00 94.62 394 GLY A N 1
ATOM 3025 C CA . GLY A 1 394 ? 0.362 9.909 -10.733 1.00 94.62 394 GLY A CA 1
ATOM 3026 C C . GLY A 1 394 ? -0.357 8.761 -10.025 1.00 94.62 394 GLY A C 1
ATOM 3027 O O . GLY A 1 394 ? -0.074 7.597 -10.285 1.00 94.62 394 GLY A O 1
ATOM 3028 N N . TRP A 1 395 ? -1.275 9.074 -9.110 1.00 95.38 395 TRP A N 1
ATOM 3029 C CA . TRP A 1 395 ? -1.991 8.054 -8.338 1.00 95.38 395 TRP A CA 1
ATOM 3030 C C . TRP A 1 395 ? -3.027 7.316 -9.192 1.00 95.38 395 TRP A C 1
ATOM 3032 O O . TRP A 1 395 ? -4.034 7.899 -9.591 1.00 95.38 395 TRP A O 1
ATOM 3042 N N . GLN A 1 396 ? -2.779 6.031 -9.441 1.00 97.06 396 GLN A N 1
ATOM 3043 C CA . GLN A 1 396 ? -3.618 5.138 -10.242 1.00 97.06 396 GLN A CA 1
ATOM 3044 C C . GLN A 1 396 ? -4.129 3.977 -9.390 1.00 97.06 396 GLN A C 1
ATOM 3046 O O . GLN A 1 396 ? -3.416 3.485 -8.515 1.00 97.06 396 GLN A O 1
ATOM 3051 N N . ASP A 1 397 ? -5.346 3.509 -9.660 1.00 95.44 397 ASP A N 1
ATOM 3052 C CA . ASP A 1 397 ? -5.872 2.283 -9.057 1.00 95.44 397 ASP A CA 1
ATOM 3053 C C . ASP A 1 397 ? -5.028 1.073 -9.489 1.00 95.44 397 ASP A C 1
ATOM 3055 O O . ASP A 1 397 ? -4.748 0.883 -10.675 1.00 95.44 397 ASP A O 1
ATOM 3059 N N . ILE A 1 398 ? -4.619 0.225 -8.542 1.00 96.12 398 ILE A N 1
ATOM 3060 C CA . ILE A 1 398 ? -3.753 -0.928 -8.850 1.00 96.12 398 ILE A CA 1
ATOM 3061 C C . ILE A 1 398 ? -4.503 -1.949 -9.728 1.00 96.12 398 ILE A C 1
ATOM 3063 O O . ILE A 1 398 ? -3.908 -2.581 -10.599 1.00 96.12 398 ILE A O 1
ATOM 3067 N N . SER A 1 399 ? -5.831 -2.025 -9.596 1.00 95.62 399 SER A N 1
ATOM 3068 C CA . SER A 1 399 ? -6.714 -2.777 -10.496 1.00 95.62 399 SER A CA 1
ATOM 3069 C C . SER A 1 399 ? -6.758 -2.218 -11.924 1.00 95.62 399 SER A C 1
ATOM 3071 O O . SER A 1 399 ? -6.862 -2.992 -12.876 1.00 95.62 399 SER A O 1
ATOM 3073 N N . PHE A 1 400 ? -6.622 -0.899 -12.112 1.00 97.00 400 PHE A N 1
ATOM 3074 C CA . PHE A 1 400 ? -6.498 -0.297 -13.443 1.00 97.00 400 PHE A CA 1
ATOM 3075 C C . PHE A 1 400 ? -5.171 -0.694 -14.099 1.00 97.00 400 PHE A C 1
ATOM 3077 O O . PHE A 1 400 ? -5.179 -1.107 -15.257 1.00 97.00 400 PHE A O 1
ATOM 3084 N N . LEU A 1 401 ? -4.054 -0.650 -13.361 1.00 97.88 401 LEU A N 1
ATOM 3085 C CA . LEU A 1 401 ? -2.751 -1.116 -13.858 1.00 97.88 401 LEU A CA 1
ATOM 3086 C C . LEU A 1 401 ? -2.773 -2.610 -14.203 1.00 97.88 401 LEU A C 1
ATOM 3088 O O . LEU A 1 401 ? -2.308 -3.008 -15.269 1.00 97.88 401 LEU A O 1
ATOM 3092 N N . TRP A 1 402 ? -3.389 -3.430 -13.349 1.00 98.06 402 TRP A N 1
ATOM 3093 C CA . TRP A 1 402 ? -3.553 -4.865 -13.586 1.00 98.06 402 TRP A CA 1
ATOM 3094 C C . TRP A 1 402 ? -4.456 -5.173 -14.795 1.00 98.06 402 TRP A C 1
ATOM 3096 O O . TRP A 1 402 ? -4.187 -6.092 -15.564 1.00 98.06 402 TRP A O 1
ATOM 3106 N N . GLY A 1 403 ? -5.489 -4.361 -15.039 1.00 97.75 403 GLY A N 1
ATOM 3107 C CA . GLY A 1 403 ? -6.294 -4.413 -16.266 1.00 97.75 403 GLY A CA 1
ATOM 3108 C C . GLY A 1 403 ? -5.587 -3.866 -17.518 1.00 97.75 403 GLY A C 1
ATOM 3109 O O . GLY A 1 403 ? -6.126 -3.967 -18.622 1.00 97.75 403 GLY A O 1
ATOM 3110 N N . LYS A 1 404 ? -4.395 -3.277 -17.360 1.00 97.50 404 LYS A N 1
ATOM 3111 C CA . LYS A 1 404 ? -3.606 -2.612 -18.406 1.00 97.50 404 LYS A CA 1
ATOM 3112 C C . LYS A 1 404 ? -2.300 -3.323 -18.753 1.00 97.50 404 LYS A C 1
ATOM 3114 O O . LYS A 1 404 ? -1.532 -2.755 -19.521 1.00 97.50 404 LYS A O 1
ATOM 3119 N N . LEU A 1 405 ? -2.048 -4.534 -18.255 1.00 98.31 405 LEU A N 1
ATOM 3120 C CA . LEU A 1 405 ? -0.841 -5.299 -18.595 1.00 98.31 405 LEU A CA 1
ATOM 3121 C C . LEU A 1 405 ? -0.650 -5.461 -20.114 1.00 98.31 405 LEU A C 1
ATOM 3123 O O . LEU A 1 405 ? -1.614 -5.483 -20.889 1.00 98.31 405 LEU A O 1
ATOM 3127 N N . SER A 1 406 ? 0.615 -5.540 -20.529 1.00 97.75 406 SER A N 1
ATOM 3128 C CA . SER A 1 406 ? 1.012 -5.640 -21.932 1.00 97.75 406 SER A CA 1
ATOM 3129 C C . SER A 1 406 ? 0.409 -6.857 -22.637 1.00 97.75 406 SER A C 1
ATOM 3131 O O . SER A 1 406 ? 0.067 -7.866 -22.017 1.00 97.75 406 SER A O 1
ATOM 3133 N N . ARG A 1 407 ? 0.290 -6.763 -23.963 1.00 96.62 407 ARG A N 1
ATOM 3134 C CA . ARG A 1 407 ? -0.115 -7.867 -24.846 1.00 96.62 407 ARG A CA 1
ATOM 3135 C C . ARG A 1 407 ? 1.038 -8.397 -25.700 1.00 96.62 407 ARG A C 1
ATOM 3137 O O . ARG A 1 407 ? 0.842 -9.388 -26.399 1.00 96.62 407 ARG A O 1
ATOM 3144 N N . ASP A 1 408 ? 2.205 -7.761 -25.643 1.00 95.62 408 ASP A N 1
ATOM 3145 C CA . ASP A 1 408 ? 3.339 -8.121 -26.487 1.00 95.62 408 ASP A CA 1
ATOM 3146 C C . ASP A 1 408 ? 4.042 -9.365 -25.918 1.00 95.62 408 ASP A C 1
ATOM 3148 O O . ASP A 1 408 ? 4.407 -9.371 -24.740 1.00 95.62 408 ASP A O 1
ATOM 3152 N N . PRO A 1 409 ? 4.258 -10.438 -26.710 1.00 94.88 409 PRO A N 1
ATOM 3153 C CA . PRO A 1 409 ? 4.805 -11.698 -26.196 1.00 94.88 409 PRO A CA 1
ATOM 3154 C C . PRO A 1 409 ? 6.176 -11.587 -25.516 1.00 94.88 409 PRO A C 1
ATOM 3156 O O . PRO A 1 409 ? 6.506 -12.434 -24.689 1.00 94.88 409 PRO A O 1
ATOM 3159 N N . MET A 1 410 ? 6.968 -10.559 -25.846 1.00 94.94 410 MET A N 1
ATOM 3160 C CA . MET A 1 410 ? 8.272 -10.318 -25.218 1.00 94.94 410 MET A CA 1
ATOM 3161 C C . MET A 1 410 ? 8.148 -9.928 -23.739 1.00 94.94 410 MET A C 1
ATOM 3163 O O . MET A 1 410 ? 8.978 -10.333 -22.934 1.00 94.94 410 MET A O 1
ATOM 3167 N N . ASP A 1 411 ? 7.085 -9.225 -23.351 1.00 96.81 411 ASP A N 1
ATOM 3168 C CA . ASP A 1 411 ? 6.896 -8.745 -21.976 1.00 96.81 411 ASP A CA 1
ATOM 3169 C C . ASP A 1 411 ? 6.524 -9.885 -21.013 1.00 96.81 411 ASP A C 1
ATOM 3171 O O . ASP A 1 411 ? 6.773 -9.808 -19.810 1.00 96.81 411 ASP A O 1
ATOM 3175 N N . TRP A 1 412 ? 5.967 -10.969 -21.561 1.00 97.50 412 TRP A N 1
ATOM 3176 C CA . TRP A 1 412 ? 5.553 -12.173 -20.838 1.00 97.50 412 TRP A CA 1
ATOM 3177 C C . TRP A 1 412 ? 6.647 -13.248 -20.759 1.00 97.50 412 TRP A C 1
ATOM 3179 O O . TRP A 1 412 ? 6.427 -14.335 -20.220 1.00 97.50 412 TRP A O 1
ATOM 3189 N N . ASP A 1 413 ? 7.846 -12.975 -21.282 1.00 96.94 413 ASP A N 1
ATOM 3190 C CA . ASP A 1 413 ? 8.904 -13.976 -21.430 1.00 96.94 413 ASP A CA 1
ATOM 3191 C C . ASP A 1 413 ? 9.494 -14.478 -20.095 1.00 96.94 413 ASP A C 1
ATOM 3193 O O . ASP A 1 413 ? 10.184 -15.504 -20.075 1.00 96.94 413 ASP A O 1
ATOM 3197 N N . ALA A 1 414 ? 9.197 -13.778 -18.998 1.00 97.00 414 ALA A N 1
ATOM 3198 C CA . ALA A 1 414 ? 9.546 -14.112 -17.621 1.00 97.00 414 ALA A CA 1
ATOM 3199 C C . ALA A 1 414 ? 8.325 -14.421 -16.724 1.00 97.00 414 ALA A C 1
ATOM 3201 O O . ALA A 1 414 ? 8.491 -14.607 -15.519 1.00 97.00 414 ALA A O 1
ATOM 3202 N N . GLY A 1 415 ? 7.110 -14.495 -17.280 1.00 97.00 415 GLY A N 1
ATOM 3203 C CA . GLY A 1 415 ? 5.863 -14.693 -16.533 1.00 97.00 415 GLY A CA 1
ATOM 3204 C C . GLY A 1 415 ? 4.920 -13.496 -16.653 1.00 97.00 415 GLY A C 1
ATOM 3205 O O . GLY A 1 415 ? 4.805 -12.902 -17.719 1.00 97.00 415 GLY A O 1
ATOM 3206 N N . VAL A 1 416 ? 4.214 -13.148 -15.575 1.00 98.00 416 VAL A N 1
ATOM 3207 C CA . VAL A 1 416 ? 3.355 -11.950 -15.557 1.00 98.00 416 VAL A CA 1
ATOM 3208 C C . VAL A 1 416 ? 4.239 -10.693 -15.658 1.00 98.00 416 VAL A C 1
ATOM 3210 O O . VAL A 1 416 ? 5.224 -10.616 -14.925 1.00 98.00 416 VAL A O 1
ATOM 3213 N N . PRO A 1 417 ? 3.899 -9.691 -16.495 1.00 98.25 417 PRO A N 1
ATOM 3214 C CA . PRO A 1 417 ? 4.724 -8.502 -16.753 1.00 98.25 417 PRO A CA 1
ATOM 3215 C C . PRO A 1 417 ? 4.722 -7.461 -15.610 1.00 98.25 417 PRO A C 1
ATOM 3217 O O . PRO A 1 417 ? 4.539 -6.262 -15.829 1.00 98.25 417 PRO A O 1
ATOM 3220 N N . VAL A 1 418 ? 4.900 -7.913 -14.367 1.00 98.75 418 VAL A N 1
ATOM 3221 C CA . VAL A 1 418 ? 4.965 -7.077 -13.163 1.00 98.75 418 VAL A CA 1
ATOM 3222 C C . VAL A 1 418 ? 6.090 -7.590 -12.267 1.00 98.75 418 VAL A C 1
ATOM 3224 O O . VAL A 1 418 ? 6.065 -8.732 -11.804 1.00 98.75 418 VAL A O 1
ATOM 3227 N N . PHE A 1 419 ? 7.078 -6.735 -12.018 1.00 98.81 419 PHE A N 1
ATOM 3228 C CA . PHE A 1 419 ? 8.368 -7.101 -11.438 1.00 98.81 419 PHE A CA 1
ATOM 3229 C C . PHE A 1 419 ? 8.650 -6.258 -10.198 1.00 98.81 419 PHE A C 1
ATOM 3231 O O . PHE A 1 419 ? 8.789 -5.040 -10.290 1.00 98.81 419 PHE A O 1
ATOM 3238 N N . VAL A 1 420 ? 8.757 -6.901 -9.037 1.00 98.38 420 VAL A N 1
ATOM 3239 C CA . VAL A 1 420 ? 9.234 -6.264 -7.805 1.00 98.38 420 VAL A CA 1
ATOM 3240 C C . VAL A 1 420 ? 10.753 -6.271 -7.833 1.00 98.38 420 VAL A C 1
ATOM 3242 O O . VAL A 1 420 ? 11.347 -7.347 -7.915 1.00 98.38 420 VAL A O 1
ATOM 3245 N N . ILE A 1 421 ? 11.381 -5.106 -7.718 1.00 97.38 421 ILE A N 1
ATOM 3246 C CA . ILE A 1 421 ? 12.823 -5.024 -7.461 1.00 97.38 421 ILE A CA 1
ATOM 3247 C C . ILE A 1 421 ? 13.026 -5.071 -5.941 1.00 97.38 421 ILE A C 1
ATOM 3249 O O . ILE A 1 421 ? 12.224 -4.490 -5.205 1.00 97.38 421 ILE A O 1
ATOM 3253 N N . LYS A 1 422 ? 14.039 -5.809 -5.471 1.00 93.19 422 LYS A N 1
ATOM 3254 C CA . LYS A 1 422 ? 14.307 -6.048 -4.045 1.00 93.19 422 LYS A CA 1
ATOM 3255 C C . LYS A 1 422 ? 15.731 -5.702 -3.645 1.00 93.19 422 LYS A C 1
ATOM 3257 O O . LYS A 1 422 ? 16.679 -6.192 -4.299 1.00 93.19 422 LYS A O 1
#

Radius of gyration: 34.18 Å; chains: 1; bounding box: 80×63×109 Å

Secondary structure (DSSP, 8-state):
-PPPP-------PPP--------------------------------------------------------------------------------------EEEEEEEE-TTT--EEEES-HHHHHHHHHTTPEEEEEEEEEESSSEEEEEEE-TTT--EEEES-HHHHHHHHHTTPEEEEEEEEE-TT--EEEEEEE-TT-SS--EEEES-HHHHHHHHHTTPEEEEEEEEE-SSPPS--SHHHHHHHHHHHHHTS--PPPPPP--TT-TTTTTSEETTEEHHHH-HHHHHHHHHHHHTS-----HHHHHHHHTTT---SSS--HHHHHHHHHHTT--EEEP-SHHHHHHHHHTT--EEEEEESSSEEEEEEEEEETTEEEEE-TTTT-SS-EEEEHHHHHTTB---TTTTTTSSSEEEE-

pLDDT: mean 80.24, std 27.32, range [23.16, 98.88]

InterPro domains:
  IPR039564 Peptidase C39-like [PF13529] (265-397)
  IPR043708 Domain of unknown function DUF5648 [PF18885] (104-233)

Organism: NCBI:txid1122154

Sequence (422 aa):
MTKKFQYLLFAVLLALCPVIVQGETTTSPSEEVSSSSSSTETTLVSSSSSSTEDLTSGSSSSSETTLTSQDSTSNTATITPEIPKETLKTTTATLATSVIKTQAMYRLYNPNSGEHFYTASAYEAREVIKAKWHYEGVGWHAPVSGVPVYRLYNPNAGDHHYTLNGHEKNDLISRGWRYEGIGWYSDQNQSLELYRAYNPNAQSGSHNYTLNGNEQNVLLRAGWRNEGISWYGSGVRPESSEDAALQALYQQIINSRPQIGKPNYYSQKDSRWSGNRFNSSTIGPSGCVPTSLAMILSGSYGMNLTPADVAARMDGYSSWAFGASGKDIIATANSYGHSVEVVSSQAVAEQRLREGYPLIWLVNVGIGHAVVSFGNSGGKTEVLDPYDRQFINGWQDISFLWGKLSRDPMDWDAGVPVFVIK

Foldseek 3Di:
DDDDDDDDDDDDDDDDDDDDDDDDDDDDDDDDDDDDDDDDDDDDDDDDDDDDDDDDDDDDDDDDDDDDDDDDDDDDDDDDDDDDDDDPPPPPPPPPPPDFAKAFWWWWADQAQRAIDIASDPVVLLVVLVVVTHTPFGQFIFTQDAQFWWWKADPVLRAIDTASDPVVVVVVVVVVIHTPGTRGHFDPVLAAFWWKWADPPGSYNGIDIHSDPVVVVVVVVVVIDTPGTGGGGDPDDHPDHCRVVSVVSNVVVVVPFPQFFQFAFAALCPPVFVQADAALHGSQPALQLLQQLNSRCCGGVVDPDHSNRLRVQLSVVAPDNGHAEPVSNQVSLVVVVKHKDDAPDLVSLQVCLCSFWKKWAQFPPVATGIWIWHHHGNQWTAIRGNNNCPGPGGTDRSVVSVVGGGPDVRHCPPHGNMMTID